Protein AF-0000000084599163 (afdb_homodimer)

Structure (mmCIF, N/CA/C/O backbone):
data_AF-0000000084599163-model_v1
#
loop_
_entity.id
_entity.type
_entity.pdbx_description
1 polymer Acetyltransferase
#
loop_
_atom_site.group_PDB
_atom_site.id
_atom_site.type_symbol
_atom_site.label_atom_id
_atom_site.label_alt_id
_atom_site.label_comp_id
_atom_site.label_asym_id
_atom_site.label_entity_id
_atom_site.label_seq_id
_atom_site.pdbx_PDB_ins_code
_atom_site.Cartn_x
_atom_site.Cartn_y
_atom_site.Cartn_z
_atom_site.occupancy
_atom_site.B_iso_or_equiv
_atom_site.auth_seq_id
_atom_site.auth_comp_id
_atom_site.auth_asym_id
_atom_site.auth_atom_id
_atom_site.pdbx_PDB_model_num
ATOM 1 N N . MET A 1 1 ? -19 30.062 25.375 1 83.62 1 MET A N 1
ATOM 2 C CA . MET A 1 1 ? -17.656 29.641 24.953 1 83.62 1 MET A CA 1
ATOM 3 C C . MET A 1 1 ? -17.188 30.438 23.75 1 83.62 1 MET A C 1
ATOM 5 O O . MET A 1 1 ? -17.969 30.672 22.812 1 83.62 1 MET A O 1
ATOM 9 N N . VAL A 1 2 ? -15.961 31.031 23.922 1 90.62 2 VAL A N 1
ATOM 10 C CA . VAL A 1 2 ? -15.453 31.906 22.875 1 90.62 2 VAL A CA 1
ATOM 11 C C . VAL A 1 2 ? -14.086 31.422 22.406 1 90.62 2 VAL A C 1
ATOM 13 O O . VAL A 1 2 ? -13.289 30.922 23.203 1 90.62 2 VAL A O 1
ATOM 16 N N . ILE A 1 3 ? -13.859 31.562 21.156 1 95.69 3 ILE A N 1
ATOM 17 C CA . ILE A 1 3 ? -12.555 31.219 20.594 1 95.69 3 ILE A CA 1
ATOM 18 C C . ILE A 1 3 ? -11.633 32.438 20.672 1 95.69 3 ILE A C 1
ATOM 20 O O . ILE A 1 3 ? -12.023 33.562 20.344 1 95.69 3 ILE A O 1
ATOM 24 N N . GLN A 1 4 ? -10.469 32.156 21.172 1 95.44 4 GLN A N 1
ATOM 25 C CA . GLN A 1 4 ? -9.477 33.219 21.328 1 95.44 4 GLN A CA 1
ATOM 26 C C . GLN A 1 4 ? -8.133 32.812 20.719 1 95.44 4 GLN A C 1
ATOM 28 O O . GLN A 1 4 ? -7.73 31.656 20.812 1 95.44 4 GLN A O 1
ATOM 33 N N . THR A 1 5 ? -7.512 33.812 20.094 1 95.88 5 THR A N 1
ATOM 34 C CA . THR A 1 5 ? -6.121 33.625 19.703 1 95.88 5 THR A CA 1
ATOM 35 C C . THR A 1 5 ? -5.184 33.844 20.891 1 95.88 5 THR A C 1
ATOM 37 O O . THR A 1 5 ? -5.285 34.875 21.562 1 95.88 5 THR A O 1
ATOM 40 N N . LEU A 1 6 ? -4.297 32.906 21.031 1 94.56 6 LEU A N 1
ATOM 41 C CA . LEU A 1 6 ? -3.398 32.969 22.188 1 94.56 6 LEU A CA 1
ATOM 42 C C . LEU A 1 6 ? -2.098 33.688 21.797 1 94.56 6 LEU A C 1
ATOM 44 O O . LEU A 1 6 ? -1.651 33.594 20.656 1 94.56 6 LEU A O 1
ATOM 48 N N . ASP A 1 7 ? -1.599 34.344 22.812 1 92.25 7 ASP A N 1
ATOM 49 C CA . ASP A 1 7 ? -0.316 35.031 22.625 1 92.25 7 ASP A CA 1
ATOM 50 C C . ASP A 1 7 ? 0.71 34.562 23.656 1 92.25 7 ASP A C 1
ATOM 52 O O . ASP A 1 7 ? 0.543 33.5 24.25 1 92.25 7 ASP A O 1
ATOM 56 N N . ALA A 1 8 ? 1.838 35.25 23.641 1 90.38 8 ALA A N 1
ATOM 57 C CA . ALA A 1 8 ? 2.955 34.812 24.484 1 90.38 8 ALA A CA 1
ATOM 58 C C . ALA A 1 8 ? 2.521 34.688 25.938 1 90.38 8 ALA A C 1
ATOM 60 O O . ALA A 1 8 ? 3.027 33.844 26.672 1 90.38 8 ALA A O 1
ATOM 61 N N . ARG A 1 9 ? 1.607 35.469 26.406 1 90.69 9 ARG A N 1
ATOM 62 C CA . ARG A 1 9 ? 1.167 35.5 27.797 1 90.69 9 ARG A CA 1
ATOM 63 C C . ARG A 1 9 ? 0.405 34.219 28.156 1 90.69 9 ARG A C 1
ATOM 65 O O . ARG A 1 9 ? 0.277 33.875 29.328 1 90.69 9 ARG A O 1
ATOM 72 N N . HIS A 1 10 ? -0.01 33.562 27.125 1 92.88 10 HIS A N 1
ATOM 73 C CA . HIS A 1 10 ? -0.839 32.406 27.359 1 92.88 10 HIS A CA 1
ATOM 74 C C . HIS A 1 10 ? -0.007 31.125 27.312 1 92.88 10 HIS A C 1
ATOM 76 O O . HIS A 1 10 ? -0.536 30.031 27.516 1 92.88 10 HIS A O 1
ATOM 82 N N . PHE A 1 11 ? 1.247 31.172 27.047 1 94.38 11 PHE A N 1
ATOM 83 C CA . PHE A 1 11 ? 2.092 30.016 26.797 1 94.38 11 PHE A CA 1
ATOM 84 C C . PHE A 1 11 ? 2.023 29.047 27.969 1 94.38 11 PHE A C 1
ATOM 86 O O . PHE A 1 11 ? 1.77 27.844 27.781 1 94.38 11 PHE A O 1
ATOM 93 N N . ASP A 1 12 ? 2.197 29.516 29.156 1 93.56 12 ASP A N 1
ATOM 94 C CA . ASP A 1 12 ? 2.307 28.641 30.312 1 93.56 12 ASP A CA 1
ATOM 95 C C . ASP A 1 12 ? 1.03 27.828 30.5 1 93.56 12 ASP A C 1
ATOM 97 O O . ASP A 1 12 ? 1.089 26.625 30.781 1 93.56 12 ASP A O 1
ATOM 101 N N . GLU A 1 13 ? -0.006 28.484 30.391 1 92.94 13 GLU A N 1
ATOM 102 C CA . GLU A 1 13 ? -1.288 27.797 30.562 1 92.94 13 GLU A CA 1
ATOM 103 C C . GLU A 1 13 ? -1.517 26.766 29.453 1 92.94 13 GLU A C 1
ATOM 105 O O . GLU A 1 13 ? -1.95 25.641 29.734 1 92.94 13 GLU A O 1
ATOM 110 N N . ALA A 1 14 ? -1.307 27.188 28.266 1 94.56 14 ALA A N 1
ATOM 111 C CA . ALA A 1 14 ? -1.481 26.297 27.125 1 94.56 14 ALA A CA 1
ATOM 112 C C . ALA A 1 14 ? -0.533 25.109 27.219 1 94.56 14 ALA A C 1
ATOM 114 O O . ALA A 1 14 ? -0.912 23.969 26.891 1 94.56 14 ALA A O 1
ATOM 115 N N . PHE A 1 15 ? 0.656 25.391 27.594 1 94.25 15 PHE A N 1
ATOM 116 C CA . PHE A 1 15 ? 1.666 24.344 27.719 1 94.25 15 PHE A CA 1
ATOM 117 C C . PHE A 1 15 ? 1.289 23.344 28.812 1 94.25 15 PHE A C 1
ATOM 119 O O . PHE A 1 15 ? 1.494 22.141 28.656 1 94.25 15 PHE A O 1
ATOM 126 N N . ALA A 1 16 ? 0.776 23.844 29.859 1 92.75 16 ALA A N 1
ATOM 127 C CA . ALA A 1 16 ? 0.311 22.984 30.938 1 92.75 16 ALA A CA 1
ATOM 128 C C . ALA A 1 16 ? -0.771 22.031 30.453 1 92.75 16 ALA A C 1
ATOM 130 O O . ALA A 1 16 ? -0.793 20.859 30.828 1 92.75 16 ALA A O 1
ATOM 131 N N . LEU A 1 17 ? -1.642 22.531 29.703 1 93.44 17 LEU A N 1
ATOM 132 C CA . LEU A 1 17 ? -2.68 21.688 29.141 1 93.44 17 LEU A CA 1
ATOM 133 C C . LEU A 1 17 ? -2.068 20.594 28.266 1 93.44 17 LEU A C 1
ATOM 135 O O . LEU A 1 17 ? -2.502 19.438 28.328 1 93.44 17 LEU A O 1
ATOM 139 N N . SER A 1 18 ? -1.134 20.906 27.438 1 93.25 18 SER A N 1
ATOM 140 C CA . SER A 1 18 ? -0.452 19.906 26.625 1 93.25 18 SER A CA 1
ATOM 141 C C . SER A 1 18 ? 0.202 18.828 27.484 1 93.25 18 SER A C 1
ATOM 143 O O . SER A 1 18 ? 0.081 17.641 27.203 1 93.25 18 SER A O 1
ATOM 145 N N . CYS A 1 19 ? 0.893 19.328 28.484 1 92.25 19 CYS A N 1
ATOM 146 C CA . CYS A 1 19 ? 1.573 18.391 29.375 1 92.25 19 CYS A CA 1
ATOM 147 C C . CYS A 1 19 ? 0.582 17.438 30.031 1 92.25 19 CYS A C 1
ATOM 149 O O . CYS A 1 19 ? 0.857 16.25 30.156 1 92.25 19 CYS A O 1
ATOM 151 N N . TYR A 1 20 ? -0.487 18.016 30.391 1 90.44 20 TYR A N 1
ATOM 152 C CA . TYR A 1 20 ? -1.533 17.188 31 1 90.44 20 TYR A CA 1
ATOM 153 C C . TYR A 1 20 ? -2.098 16.188 30 1 90.44 20 TYR A C 1
ATOM 155 O O . TYR A 1 20 ? -2.16 14.992 30.281 1 90.44 20 TYR A O 1
ATOM 163 N N . ALA A 1 21 ? -2.508 16.641 28.844 1 89.06 21 ALA A N 1
ATOM 164 C CA . ALA A 1 21 ? -3.188 15.844 27.828 1 89.06 21 ALA A CA 1
ATOM 165 C C . ALA A 1 21 ? -2.279 14.742 27.297 1 89.06 21 ALA A C 1
ATOM 167 O O . ALA A 1 21 ? -2.736 13.625 27.031 1 89.06 21 ALA A O 1
ATOM 168 N N . PHE A 1 22 ? -1.019 14.984 27.172 1 88.75 22 PHE A N 1
ATOM 169 C CA . PHE A 1 22 ? -0.096 14.031 26.562 1 88.75 22 PHE A CA 1
ATOM 170 C C . PHE A 1 22 ? 0.757 13.344 27.625 1 88.75 22 PHE A C 1
ATOM 172 O O . PHE A 1 22 ? 1.677 12.594 27.297 1 88.75 22 PHE A O 1
ATOM 179 N N . GLN A 1 23 ? 0.503 13.688 28.859 1 90.25 23 GLN A N 1
ATOM 180 C CA . GLN A 1 23 ? 1.192 13.102 30 1 90.25 23 GLN A CA 1
ATOM 181 C C . GLN A 1 23 ? 2.703 13.281 29.875 1 90.25 23 GLN A C 1
ATOM 183 O O . GLN A 1 23 ? 3.463 12.328 30.078 1 90.25 23 GLN A O 1
ATOM 188 N N . ALA A 1 24 ? 3.029 14.438 29.469 1 87.38 24 ALA A N 1
ATOM 189 C CA . ALA A 1 24 ? 4.441 14.773 29.297 1 87.38 24 ALA A CA 1
ATOM 190 C C . ALA A 1 24 ? 5.012 15.445 30.531 1 87.38 24 ALA A C 1
ATOM 192 O O . ALA A 1 24 ? 4.301 16.188 31.234 1 87.38 24 ALA A O 1
ATOM 193 N N . LYS A 1 25 ? 6.273 15.109 30.906 1 91.5 25 LYS A N 1
ATOM 194 C CA . LYS A 1 25 ? 7.059 15.789 31.938 1 91.5 25 LYS A CA 1
ATOM 195 C C . LYS A 1 25 ? 8.32 16.406 31.344 1 91.5 25 LYS A C 1
ATOM 197 O O . LYS A 1 25 ? 9.422 15.898 31.531 1 91.5 25 LYS A O 1
ATOM 202 N N . PRO A 1 26 ? 8.086 17.5 30.781 1 89.94 26 PRO A N 1
ATOM 203 C CA . PRO A 1 26 ? 9.211 18.109 30.047 1 89.94 26 PRO A CA 1
ATOM 204 C C . PRO A 1 26 ? 10.297 18.625 30.984 1 89.94 26 PRO A C 1
ATOM 206 O O . PRO A 1 26 ? 10 19.094 32.094 1 89.94 26 PRO A O 1
ATOM 209 N N . THR A 1 27 ? 11.477 18.531 30.531 1 90.38 27 THR A N 1
ATOM 210 C CA . THR A 1 27 ? 12.594 19.188 31.203 1 90.38 27 THR A CA 1
ATOM 211 C C . THR A 1 27 ? 12.547 20.703 31 1 90.38 27 THR A C 1
ATOM 213 O O . THR A 1 27 ? 11.742 21.203 30.203 1 90.38 27 THR A O 1
ATOM 216 N N . SER A 1 28 ? 13.414 21.328 31.734 1 90.56 28 SER A N 1
ATOM 217 C CA . SER A 1 28 ? 13.508 22.781 31.578 1 90.56 28 SER A CA 1
ATOM 218 C C . SER A 1 28 ? 13.93 23.141 30.156 1 90.56 28 SER A C 1
ATOM 220 O O . SER A 1 28 ? 13.43 24.125 29.594 1 90.56 28 SER A O 1
ATOM 222 N N . GLU A 1 29 ? 14.773 22.422 29.641 1 88.06 29 GLU A N 1
ATOM 223 C CA . GLU A 1 29 ? 15.242 22.656 28.281 1 88.06 29 GLU A CA 1
ATOM 224 C C . GLU A 1 29 ? 14.117 22.438 27.266 1 88.06 29 GLU A C 1
ATOM 226 O O . GLU A 1 29 ? 13.977 23.219 26.312 1 88.06 29 GLU A O 1
ATOM 231 N N . GLN A 1 30 ? 13.375 21.469 27.484 1 87.44 30 GLN A N 1
ATOM 232 C CA . GLN A 1 30 ? 12.258 21.172 26.594 1 87.44 30 GLN A CA 1
ATOM 233 C C . GLN A 1 30 ? 11.195 22.266 26.672 1 87.44 30 GLN A C 1
ATOM 235 O O . GLN A 1 30 ? 10.594 22.625 25.656 1 87.44 30 GLN A O 1
ATOM 240 N N . THR A 1 31 ? 11.016 22.719 27.859 1 90.38 31 THR A N 1
ATOM 241 C CA . THR A 1 31 ? 10.047 23.797 28.062 1 90.38 31 THR A CA 1
ATOM 242 C C . THR A 1 31 ? 10.484 25.062 27.328 1 90.38 31 THR A C 1
ATOM 244 O O . THR A 1 31 ? 9.672 25.734 26.703 1 90.38 31 THR A O 1
ATOM 247 N N . GLU A 1 32 ? 11.727 25.312 27.438 1 89.62 32 GLU A N 1
ATOM 248 C CA . GLU A 1 32 ? 12.25 26.5 26.766 1 89.62 32 GLU A CA 1
ATOM 249 C C . GLU A 1 32 ? 12.172 26.359 25.25 1 89.62 32 GLU A C 1
ATOM 251 O O . GLU A 1 32 ? 11.891 27.328 24.531 1 89.62 32 GLU A O 1
ATOM 256 N N . THR A 1 33 ? 12.438 25.266 24.812 1 86.81 33 THR A N 1
ATOM 257 C CA . THR A 1 33 ? 12.32 25 23.375 1 86.81 33 THR A CA 1
ATOM 258 C C . THR A 1 33 ? 10.883 25.172 22.906 1 86.81 33 THR A C 1
ATOM 260 O O . THR A 1 33 ? 10.633 25.766 21.859 1 86.81 33 THR A O 1
ATOM 263 N N . ALA A 1 34 ? 10.008 24.688 23.75 1 88.81 34 ALA A N 1
ATOM 264 C CA . ALA A 1 34 ? 8.594 24.828 23.422 1 88.81 34 ALA A CA 1
ATOM 265 C C . ALA A 1 34 ? 8.18 26.297 23.391 1 88.81 34 ALA A C 1
ATOM 267 O O . ALA A 1 34 ? 7.375 26.703 22.547 1 88.81 34 ALA A O 1
ATOM 268 N N . ARG A 1 35 ? 8.711 27 24.25 1 90.06 35 ARG A N 1
ATOM 269 C CA . ARG A 1 35 ? 8.422 28.438 24.312 1 90.06 35 ARG A CA 1
ATOM 270 C C . ARG A 1 35 ? 8.93 29.141 23.062 1 90.06 35 ARG A C 1
ATOM 272 O O . ARG A 1 35 ? 8.266 30.031 22.531 1 90.06 35 ARG A O 1
ATOM 279 N N . THR A 1 36 ? 10.047 28.75 22.656 1 85.19 36 THR A N 1
ATOM 280 C CA . THR A 1 36 ? 10.617 29.312 21.438 1 85.19 36 THR A CA 1
ATOM 281 C C . THR A 1 36 ? 9.734 29 20.234 1 85.19 36 THR A C 1
ATOM 283 O O . THR A 1 36 ? 9.461 29.875 19.422 1 85.19 36 THR A O 1
ATOM 286 N N . HIS A 1 37 ? 9.281 27.812 20.188 1 85.56 37 HIS A N 1
ATOM 287 C CA . HIS A 1 37 ? 8.445 27.391 19.078 1 85.56 37 HIS A CA 1
ATOM 288 C C . HIS A 1 37 ? 7.09 28.094 19.109 1 85.56 37 HIS A C 1
ATOM 290 O O . HIS A 1 37 ? 6.504 28.359 18.062 1 85.56 37 HIS A O 1
ATOM 296 N N . TRP A 1 38 ? 6.645 28.344 20.266 1 89.06 38 TRP A N 1
ATOM 297 C CA . TRP A 1 38 ? 5.379 29.031 20.484 1 89.06 38 TRP A CA 1
ATOM 298 C C . TRP A 1 38 ? 5.387 30.406 19.797 1 89.06 38 TRP A C 1
ATOM 300 O O . TRP A 1 38 ? 4.352 30.859 19.297 1 89.06 38 TRP A O 1
ATOM 310 N N . SER A 1 39 ? 6.535 30.906 19.656 1 84.81 39 SER A N 1
ATOM 311 C CA . SER A 1 39 ? 6.648 32.281 19.156 1 84.81 39 SER A CA 1
ATOM 312 C C . SER A 1 39 ? 6.953 32.281 17.656 1 84.81 39 SER A C 1
ATOM 314 O O . SER A 1 39 ? 7.074 33.375 17.062 1 84.81 39 SER A O 1
ATOM 316 N N . HIS A 1 40 ? 6.996 31.125 17.125 1 83.56 40 HIS A N 1
ATOM 317 C CA . HIS A 1 40 ? 7.293 31.078 15.695 1 83.56 40 HIS A CA 1
ATOM 318 C C . HIS A 1 40 ? 6.191 31.75 14.883 1 83.56 40 HIS A C 1
ATOM 320 O O . HIS A 1 40 ? 5.008 31.609 15.188 1 83.56 40 HIS A O 1
ATOM 326 N N . HIS A 1 41 ? 6.641 32.469 13.867 1 77.25 41 HIS A N 1
ATOM 327 C CA . HIS A 1 41 ? 5.742 33.281 13.055 1 77.25 41 HIS A CA 1
ATOM 328 C C . HIS A 1 41 ? 4.762 32.406 12.281 1 77.25 41 HIS A C 1
ATOM 330 O O . HIS A 1 41 ? 3.682 32.875 11.906 1 77.25 41 HIS A O 1
ATOM 336 N N . ASN A 1 42 ? 5.051 31.203 12.125 1 89.75 42 ASN A N 1
ATOM 337 C CA . ASN A 1 42 ? 4.211 30.344 11.297 1 89.75 42 ASN A CA 1
ATOM 338 C C . ASN A 1 42 ? 3.195 29.578 12.133 1 89.75 42 ASN A C 1
ATOM 340 O O . ASN A 1 42 ? 2.449 28.75 11.609 1 89.75 42 ASN A O 1
ATOM 344 N N . ALA A 1 43 ? 3.131 29.953 13.398 1 94.31 43 ALA A N 1
ATOM 345 C CA . ALA A 1 43 ? 2.211 29.234 14.273 1 94.31 43 ALA A CA 1
ATOM 346 C C . ALA A 1 43 ? 1.173 30.172 14.867 1 94.31 43 ALA A C 1
ATOM 348 O O . ALA A 1 43 ? 1.519 31.234 15.391 1 94.31 43 ALA A O 1
ATOM 349 N N . THR A 1 44 ? -0.035 29.859 14.734 1 96.31 44 THR A N 1
ATOM 350 C CA . THR A 1 44 ? -1.134 30.531 15.422 1 96.31 44 THR A CA 1
ATOM 351 C C . THR A 1 44 ? -1.803 29.594 16.422 1 96.31 44 THR A C 1
ATOM 353 O O . THR A 1 44 ? -2.094 28.438 16.109 1 96.31 44 THR A O 1
ATOM 356 N N . HIS A 1 45 ? -2.016 30.094 17.609 1 97.06 45 HIS A N 1
ATOM 357 C CA . HIS A 1 45 ? -2.564 29.281 18.688 1 97.06 45 HIS A CA 1
ATOM 358 C C . HIS A 1 45 ? -3.988 29.703 19.031 1 97.06 45 HIS A C 1
ATOM 360 O O . HIS A 1 45 ? -4.238 30.875 19.328 1 97.06 45 HIS A O 1
ATOM 366 N N . PHE A 1 46 ? -4.902 28.719 18.938 1 97.44 46 PHE A N 1
ATOM 367 C CA . PHE A 1 46 ? -6.301 28.969 19.266 1 97.44 46 PHE A CA 1
ATOM 368 C C . PHE A 1 46 ? -6.711 28.234 20.531 1 97.44 46 PHE A C 1
ATOM 370 O O . PHE A 1 46 ? -6.246 27.109 20.781 1 97.44 46 PHE A O 1
ATOM 377 N N . ALA A 1 47 ? -7.605 28.844 21.281 1 96.38 47 ALA A N 1
ATOM 378 C CA . ALA A 1 47 ? -8.195 28.203 22.453 1 96.38 47 ALA A CA 1
ATOM 379 C C . ALA A 1 47 ? -9.695 28.469 22.516 1 96.38 47 ALA A C 1
ATOM 381 O O . ALA A 1 47 ? -10.172 29.516 22.047 1 96.38 47 ALA A O 1
ATOM 382 N N . LEU A 1 48 ? -10.359 27.484 22.984 1 95.44 48 LEU A N 1
ATOM 383 C CA . LEU A 1 48 ? -11.727 27.688 23.453 1 95.44 48 LEU A CA 1
ATOM 384 C C . LEU A 1 48 ? -11.75 28 24.938 1 95.44 48 LEU A C 1
ATOM 386 O O . LEU A 1 48 ? -11.336 27.172 25.75 1 95.44 48 LEU A O 1
ATOM 390 N N . MET A 1 49 ? -12.289 29.188 25.188 1 92.19 49 MET A N 1
ATOM 391 C CA . MET A 1 49 ? -12.352 29.641 26.578 1 92.19 49 MET A CA 1
ATOM 392 C C . MET A 1 49 ? -13.742 29.406 27.156 1 92.19 49 MET A C 1
ATOM 394 O O . MET A 1 49 ? -14.75 29.719 26.516 1 92.19 49 MET A O 1
ATOM 398 N N . ASP A 1 50 ? -13.695 28.719 28.266 1 89.25 50 ASP A N 1
ATOM 399 C CA . ASP A 1 50 ? -14.906 28.578 29.078 1 89.25 50 ASP A CA 1
ATOM 400 C C . ASP A 1 50 ? -14.781 29.344 30.391 1 89.25 50 ASP A C 1
ATOM 402 O O . ASP A 1 50 ? -14.055 28.938 31.281 1 89.25 50 ASP A O 1
ATOM 406 N N . ASP A 1 51 ? -15.609 30.344 30.609 1 85.38 51 ASP A N 1
ATOM 407 C CA . ASP A 1 51 ? -15.539 31.203 31.797 1 85.38 51 ASP A CA 1
ATOM 408 C C . ASP A 1 51 ? -14.102 31.625 32.094 1 85.38 51 ASP A C 1
ATOM 410 O O . ASP A 1 51 ? -13.602 31.422 33.188 1 85.38 51 ASP A O 1
ATOM 414 N N . ASN A 1 52 ? -13.328 32.031 31.125 1 83.94 52 ASN A N 1
ATOM 415 C CA . ASN A 1 52 ? -11.969 32.562 31.156 1 83.94 52 ASN A CA 1
ATOM 416 C C . ASN A 1 52 ? -10.945 31.469 31.469 1 83.94 52 ASN A C 1
ATOM 418 O O . ASN A 1 52 ? -9.805 31.781 31.828 1 83.94 52 ASN A O 1
ATOM 422 N N . GLN A 1 53 ? -11.383 30.297 31.391 1 87.81 53 GLN A N 1
ATOM 423 C CA . GLN A 1 53 ? -10.453 29.188 31.547 1 87.81 53 GLN A CA 1
ATOM 424 C C . GLN A 1 53 ? -10.242 28.453 30.234 1 87.81 53 GLN A C 1
ATOM 426 O O . GLN A 1 53 ? -11.195 28.25 29.469 1 87.81 53 GLN A O 1
ATOM 431 N N . LEU A 1 54 ? -9.008 28.109 30.062 1 92.62 54 LEU A N 1
ATOM 432 C CA . LEU A 1 54 ? -8.656 27.359 28.859 1 92.62 54 LEU A CA 1
ATOM 433 C C . LEU A 1 54 ? -9.234 25.953 28.906 1 92.6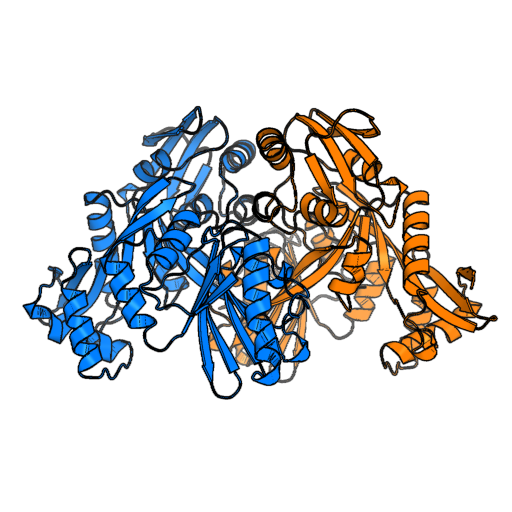2 54 LEU A C 1
ATOM 435 O O . LEU A 1 54 ? -8.898 25.172 29.812 1 92.62 54 LEU A O 1
ATOM 439 N N . ALA A 1 55 ? -10.164 25.688 28.016 1 93.5 55 ALA A N 1
ATOM 440 C CA . ALA A 1 55 ? -10.828 24.391 28.016 1 93.5 55 ALA A CA 1
ATOM 441 C C . ALA A 1 55 ? -10.203 23.453 26.984 1 93.5 55 ALA A C 1
ATOM 443 O O . ALA A 1 55 ? -9.961 22.281 27.266 1 93.5 55 ALA A O 1
ATOM 444 N N . SER A 1 56 ? -9.992 23.953 25.766 1 95.88 56 SER A N 1
ATOM 445 C CA . SER A 1 56 ? -9.383 23.234 24.656 1 95.88 56 SER A CA 1
ATOM 446 C C . SER A 1 56 ? -8.461 24.141 23.844 1 95.88 56 SER A C 1
ATOM 448 O O . SER A 1 56 ? -8.594 25.359 23.906 1 95.88 56 SER A O 1
ATOM 450 N N . LYS A 1 57 ? -7.566 23.5 23.109 1 96.75 57 LYS A N 1
ATOM 451 C CA . LYS A 1 57 ? -6.645 24.297 22.312 1 96.75 57 LYS A CA 1
ATOM 452 C C . LYS A 1 57 ? -6.172 23.516 21.078 1 96.75 57 LYS A C 1
ATOM 454 O O . LYS A 1 57 ? -6.312 22.297 21.031 1 96.75 57 LYS A O 1
ATOM 459 N N . LEU A 1 58 ? -5.707 24.25 20.109 1 97.19 58 LEU A N 1
ATOM 460 C CA . LEU A 1 58 ? -4.941 23.688 19 1 97.19 58 LEU A CA 1
ATOM 461 C C . LEU A 1 58 ? -4.008 24.734 18.391 1 97.19 58 LEU A C 1
ATOM 463 O O . LEU A 1 58 ? -4.156 25.922 18.656 1 97.19 58 LEU A O 1
ATOM 467 N N . THR A 1 59 ? -3.016 24.297 17.75 1 97.12 59 THR A N 1
ATOM 468 C CA . THR A 1 59 ? -2.08 25.141 17.016 1 97.12 59 THR A CA 1
ATOM 469 C C . THR A 1 59 ? -2.258 24.969 15.516 1 97.12 59 THR A C 1
ATOM 471 O O . THR A 1 59 ? -2.348 23.844 15.016 1 97.12 59 THR A O 1
ATOM 474 N N . LEU A 1 60 ? -2.381 26.047 14.789 1 98.19 60 LEU A N 1
ATOM 475 C CA . LEU A 1 60 ? -2.393 26.062 13.328 1 98.19 60 LEU A CA 1
ATOM 476 C C . LEU A 1 60 ? -1.036 26.5 12.781 1 98.19 60 LEU A C 1
ATOM 478 O O . LEU A 1 60 ? -0.604 27.625 12.992 1 98.19 60 LEU A O 1
ATOM 482 N N . LEU A 1 61 ? -0.398 25.594 12.117 1 97.75 61 LEU A N 1
ATOM 483 C CA . LEU A 1 61 ? 0.898 25.859 11.508 1 97.75 61 LEU A CA 1
ATOM 484 C C . LEU A 1 61 ? 0.733 26.281 10.047 1 97.75 61 LEU A C 1
ATOM 486 O O . LEU A 1 61 ? 0.036 25.609 9.281 1 97.75 61 LEU A O 1
ATOM 490 N N . SER A 1 62 ? 1.312 27.422 9.688 1 97.81 62 SER A N 1
ATOM 491 C CA . SER A 1 62 ? 1.358 27.828 8.289 1 97.81 62 SER A CA 1
ATOM 492 C C . SER A 1 62 ? 2.555 27.219 7.57 1 97.81 62 SER A C 1
ATOM 494 O O . SER A 1 62 ? 3.684 27.688 7.723 1 97.81 62 SER A O 1
ATOM 496 N N . LEU A 1 63 ? 2.277 26.25 6.754 1 97.94 63 LEU A N 1
ATOM 497 C CA . LEU A 1 63 ? 3.314 25.469 6.078 1 97.94 63 LEU A CA 1
ATOM 498 C C . LEU A 1 63 ? 3.041 25.375 4.582 1 97.94 63 LEU A C 1
ATOM 500 O O . LEU A 1 63 ? 2.055 25.938 4.094 1 97.94 63 LEU A O 1
ATOM 504 N N . SER A 1 64 ? 4.008 24.859 3.855 1 98.12 64 SER A N 1
ATOM 505 C CA . SER A 1 64 ? 3.869 24.609 2.428 1 98.12 64 SER A CA 1
ATOM 506 C C . SER A 1 64 ? 4.223 23.156 2.09 1 98.12 64 SER A C 1
ATOM 508 O O . SER A 1 64 ? 5.09 22.562 2.727 1 98.12 64 SER A O 1
ATOM 510 N N . ILE A 1 65 ? 3.551 22.625 1.109 1 98.44 65 ILE A N 1
ATOM 511 C CA . ILE A 1 65 ? 3.83 21.25 0.689 1 98.44 65 ILE A CA 1
ATOM 512 C C . ILE A 1 65 ? 4 21.203 -0.828 1 98.44 65 ILE A C 1
ATOM 514 O O . ILE A 1 65 ? 3.645 22.156 -1.53 1 98.44 65 ILE A O 1
ATOM 518 N N . GLN A 1 66 ? 4.594 20.141 -1.274 1 98 66 GLN A N 1
ATOM 519 C CA . GLN A 1 66 ? 4.684 19.844 -2.699 1 98 66 GLN A CA 1
ATOM 520 C C . GLN A 1 66 ? 3.438 19.109 -3.184 1 98 66 GLN A C 1
ATOM 522 O O . GLN A 1 66 ? 3.111 18.031 -2.678 1 98 66 GLN A O 1
ATOM 527 N N . LEU A 1 67 ? 2.715 19.688 -4.113 1 98 67 LEU A N 1
ATOM 528 C CA . LEU A 1 67 ? 1.555 19.078 -4.754 1 98 67 LEU A CA 1
ATOM 529 C C . LEU A 1 67 ? 1.836 18.797 -6.227 1 98 67 LEU A C 1
ATOM 531 O O . LEU A 1 67 ? 1.58 19.641 -7.086 1 98 67 LEU A O 1
ATOM 535 N N . PHE A 1 68 ? 2.289 17.609 -6.508 1 95.75 68 PHE A N 1
ATOM 536 C CA . PHE A 1 68 ? 2.598 17.172 -7.863 1 95.75 68 PHE A CA 1
ATOM 537 C C . PHE A 1 68 ? 3.457 18.203 -8.586 1 95.75 68 PHE A C 1
ATOM 539 O O . PHE A 1 68 ? 3.148 18.594 -9.711 1 95.75 68 PHE A O 1
ATOM 546 N N . GLY A 1 69 ? 4.477 18.672 -7.938 1 94.12 69 GLY A N 1
ATOM 547 C CA . GLY A 1 69 ? 5.457 19.547 -8.562 1 94.12 69 GLY A CA 1
ATOM 548 C C . GLY A 1 69 ? 5.207 21.031 -8.289 1 94.12 69 GLY A C 1
ATOM 549 O O . GLY A 1 69 ? 6 21.875 -8.688 1 94.12 69 GLY A O 1
ATOM 550 N N . ARG A 1 70 ? 4.156 21.312 -7.551 1 95.56 70 ARG A N 1
ATOM 551 C CA . ARG A 1 70 ? 3.816 22.688 -7.215 1 95.56 70 ARG A CA 1
ATOM 552 C C . ARG A 1 70 ? 3.854 22.906 -5.703 1 95.56 70 ARG A C 1
ATOM 554 O O . ARG A 1 70 ? 3.436 22.031 -4.934 1 95.56 70 ARG A O 1
ATOM 561 N N . THR A 1 71 ? 4.355 24.062 -5.328 1 97.25 71 THR A N 1
ATOM 562 C CA . THR A 1 71 ? 4.316 24.438 -3.924 1 97.25 71 THR A CA 1
ATOM 563 C C . THR A 1 71 ? 2.973 25.078 -3.57 1 97.25 71 THR A C 1
ATOM 565 O O . THR A 1 71 ? 2.543 26.031 -4.207 1 97.25 71 THR A O 1
ATOM 568 N N . VAL A 1 72 ? 2.326 24.547 -2.572 1 97.94 72 VAL A N 1
ATOM 569 C CA . VAL A 1 72 ? 1.033 25.094 -2.188 1 97.94 72 VAL A CA 1
ATOM 570 C C . VAL A 1 72 ? 1.003 25.344 -0.679 1 97.94 72 VAL A C 1
ATOM 572 O O . VAL A 1 72 ? 1.623 24.594 0.086 1 97.94 72 VAL A O 1
ATOM 575 N N . PRO A 1 73 ? 0.278 26.375 -0.274 1 98.44 73 PRO A N 1
ATOM 576 C CA . PRO A 1 73 ? 0.142 26.625 1.163 1 98.44 73 PRO A CA 1
ATOM 577 C C . PRO A 1 73 ? -0.742 25.594 1.861 1 98.44 73 PRO A C 1
ATOM 579 O O . PRO A 1 73 ? -1.757 25.172 1.305 1 98.44 73 PRO A O 1
ATOM 582 N N . MET A 1 74 ? -0.338 25.203 3.031 1 98.62 74 MET A N 1
ATOM 583 C CA . MET A 1 74 ? -1.017 24.172 3.799 1 98.62 74 MET A CA 1
ATOM 584 C C . MET A 1 74 ? -1.067 24.531 5.277 1 98.62 74 MET A C 1
ATOM 586 O O . MET A 1 74 ? -0.098 25.062 5.828 1 98.62 74 MET A O 1
ATOM 590 N N . GLY A 1 75 ? -2.193 24.281 5.879 1 98.81 75 GLY A N 1
ATOM 591 C CA . GLY A 1 75 ? -2.318 24.438 7.316 1 98.81 75 GLY A CA 1
ATOM 592 C C . GLY A 1 75 ? -2.172 23.141 8.078 1 98.81 75 GLY A C 1
ATOM 593 O O . GLY A 1 75 ? -2.943 22.203 7.859 1 98.81 75 GLY A O 1
ATOM 594 N N . GLY A 1 76 ? -1.211 23.125 8.914 1 98.69 76 GLY A N 1
ATOM 595 C CA . GLY A 1 76 ? -1.034 21.984 9.781 1 98.69 76 GLY A CA 1
ATOM 596 C C . GLY A 1 76 ? -1.706 22.141 11.133 1 98.69 76 GLY A C 1
ATOM 597 O O . GLY A 1 76 ? -1.527 23.156 11.805 1 98.69 76 GLY A O 1
ATOM 598 N N . ILE A 1 77 ? -2.496 21.172 11.5 1 98.62 77 ILE A N 1
ATOM 599 C CA . ILE A 1 77 ? -3.123 21.172 12.812 1 98.62 77 ILE A CA 1
ATOM 600 C C . ILE A 1 77 ? -2.27 20.359 13.797 1 98.62 77 ILE A C 1
ATOM 602 O O . ILE A 1 77 ? -1.975 19.188 13.547 1 98.62 77 ILE A O 1
ATOM 606 N N . ALA A 1 78 ? -1.92 21 14.883 1 96.5 78 ALA A N 1
ATOM 607 C CA . ALA A 1 78 ? -1.068 20.375 15.883 1 96.5 78 ALA A CA 1
ATOM 608 C C . ALA A 1 78 ? -1.566 20.656 17.297 1 96.5 78 ALA A C 1
ATOM 610 O O . ALA A 1 78 ? -2.357 21.594 17.5 1 96.5 78 ALA A O 1
ATOM 611 N N . SER A 1 79 ? -1.175 19.844 18.234 1 95 79 SER A N 1
ATOM 612 C CA . SER A 1 79 ? -1.335 20.062 19.672 1 95 79 SER A CA 1
ATOM 613 C C . SER A 1 79 ? -2.803 20.266 20.031 1 95 79 SER A C 1
ATOM 615 O O . SER A 1 79 ? -3.152 21.234 20.719 1 95 79 SER A O 1
ATOM 617 N N . VAL A 1 80 ? -3.588 19.453 19.469 1 95.88 80 VAL A N 1
ATOM 618 C CA . VAL A 1 80 ? -5 19.484 19.844 1 95.88 80 VAL A CA 1
ATOM 619 C C . VAL A 1 80 ? -5.188 18.859 21.219 1 95.88 80 VAL A C 1
ATOM 621 O O . VAL A 1 80 ? -4.812 17.703 21.438 1 95.88 80 VAL A O 1
ATOM 624 N N . ALA A 1 81 ? -5.715 19.578 22.125 1 95.12 81 ALA A N 1
ATOM 625 C CA . ALA A 1 81 ? -5.852 19.062 23.484 1 95.12 81 ALA A CA 1
ATOM 626 C C . ALA A 1 81 ? -7.047 19.703 24.203 1 95.12 81 ALA A C 1
ATOM 628 O O . ALA A 1 81 ? -7.379 20.859 23.953 1 95.12 81 ALA A O 1
ATOM 629 N N . SER A 1 82 ? -7.695 18.922 25 1 94.38 82 SER A N 1
ATOM 630 C CA . SER A 1 82 ? -8.75 19.375 25.906 1 94.38 82 SER A CA 1
ATOM 631 C C . SER A 1 82 ? -8.562 18.828 27.312 1 94.38 82 SER A C 1
ATOM 633 O O . SER A 1 82 ? -8.125 17.688 27.469 1 94.38 82 SER A O 1
ATOM 635 N N . TYR A 1 83 ? -8.844 19.609 28.25 1 91.69 83 TYR A N 1
ATOM 636 C CA . TYR A 1 83 ? -8.961 19.016 29.578 1 91.69 83 TYR A CA 1
ATOM 637 C C . TYR A 1 83 ? -10.094 18 29.625 1 91.69 83 TYR A C 1
ATOM 639 O O . TYR A 1 83 ? -11.109 18.172 28.953 1 91.69 83 TYR A O 1
ATOM 647 N N . PRO A 1 84 ? -9.891 16.984 30.484 1 90.69 84 PRO A N 1
ATOM 648 C CA . PRO A 1 84 ? -10.891 15.922 30.531 1 90.69 84 PRO A CA 1
ATOM 649 C C . PRO A 1 84 ? -12.281 16.438 30.891 1 90.69 84 PRO A C 1
ATOM 651 O O . PRO A 1 84 ? -13.281 15.945 30.344 1 90.69 84 PRO A O 1
ATOM 654 N N . GLU A 1 85 ? -12.391 17.344 31.766 1 89.69 85 GLU A N 1
ATOM 655 C CA . GLU A 1 85 ? -13.68 17.859 32.219 1 89.69 85 GLU A CA 1
ATOM 656 C C . GLU A 1 85 ? -14.344 18.703 31.125 1 89.69 85 GLU A C 1
ATOM 658 O O . GLU A 1 85 ? -15.531 19 31.219 1 89.69 85 GLU A O 1
ATOM 663 N N . ALA A 1 86 ? -13.609 19.078 30.109 1 86.81 86 ALA A N 1
ATOM 664 C CA . ALA A 1 86 ? -14.156 19.891 29.031 1 86.81 86 ALA A CA 1
ATOM 665 C C . ALA A 1 86 ? -14.383 19.062 27.766 1 86.81 86 ALA A C 1
ATOM 667 O O . ALA A 1 86 ? -14.828 19.562 26.75 1 86.81 86 ALA A O 1
ATOM 668 N N . ARG A 1 87 ? -14.172 17.844 27.891 1 83.75 87 ARG A N 1
ATOM 669 C CA . ARG A 1 87 ? -14.289 16.969 26.734 1 83.75 87 ARG A CA 1
ATOM 670 C C . ARG A 1 87 ? -15.75 16.672 26.406 1 83.75 87 ARG A C 1
ATOM 672 O O . ARG A 1 87 ? -16.625 16.859 27.25 1 83.75 87 ARG A O 1
ATOM 679 N N . ARG A 1 88 ? -16.031 16.312 25.188 1 83.19 88 ARG A N 1
ATOM 680 C CA . ARG A 1 88 ? -17.328 15.891 24.688 1 83.19 88 ARG A CA 1
ATOM 681 C C . ARG A 1 88 ? -18.344 17.031 24.734 1 83.19 88 ARG A C 1
ATOM 683 O O . ARG A 1 88 ? -19.531 16.797 24.906 1 83.19 88 ARG A O 1
ATOM 690 N N . GLN A 1 89 ? -17.719 18.234 24.703 1 84.88 89 GLN A N 1
ATOM 691 C CA . GLN A 1 89 ? -18.594 19.422 24.703 1 84.88 89 GLN A CA 1
ATOM 692 C C . GLN A 1 89 ? -18.469 20.188 23.391 1 84.88 89 GLN A C 1
ATOM 694 O O . GLN A 1 89 ? -18.922 21.328 23.281 1 84.88 89 GLN A O 1
ATOM 699 N N . GLY A 1 90 ? -17.797 19.609 22.484 1 88.62 90 GLY A N 1
ATOM 700 C CA . GLY A 1 90 ? -17.734 20.172 21.156 1 88.62 90 GLY A CA 1
ATOM 701 C C . GLY A 1 90 ? -16.641 21.219 20.984 1 88.62 90 GLY A C 1
ATOM 702 O O . GLY A 1 90 ? -16.594 21.938 20 1 88.62 90 GLY A O 1
ATOM 703 N N . GLY A 1 91 ? -15.82 21.375 21.922 1 92.38 91 GLY A N 1
ATOM 704 C CA . GLY A 1 91 ? -14.781 22.391 21.875 1 92.38 91 GLY A CA 1
ATOM 705 C C . GLY A 1 91 ? -13.82 22.219 20.703 1 92.38 91 GLY A C 1
ATOM 706 O O . GLY A 1 91 ? -13.586 23.156 19.938 1 92.38 91 GLY A O 1
ATOM 707 N N . VAL A 1 92 ? -13.312 21.047 20.516 1 95.06 92 VAL A N 1
ATOM 708 C CA . VAL A 1 92 ? -12.375 20.766 19.438 1 95.06 92 VAL A CA 1
ATOM 709 C C . VAL A 1 92 ? -13.062 20.953 18.094 1 95.06 92 VAL A C 1
ATOM 711 O O . VAL A 1 92 ? -12.469 21.469 17.156 1 95.06 92 VAL A O 1
ATOM 714 N N . ARG A 1 93 ? -14.297 20.547 18.016 1 96.25 93 ARG A N 1
ATOM 715 C CA . ARG A 1 93 ? -15.078 20.75 16.797 1 96.25 93 ARG A CA 1
ATOM 716 C C . ARG A 1 93 ? -15.102 22.219 16.406 1 96.25 93 ARG A C 1
ATOM 718 O O . ARG A 1 93 ? -14.875 22.547 15.234 1 96.25 93 ARG A O 1
ATOM 725 N N . LYS A 1 94 ? -15.383 23.047 17.344 1 96.62 94 LYS A N 1
ATOM 726 C CA . LYS A 1 94 ? -15.438 24.484 17.078 1 96.62 94 LYS A CA 1
ATOM 727 C C . LYS A 1 94 ? -14.07 25.016 16.656 1 96.62 94 LYS A C 1
ATOM 729 O O . LYS A 1 94 ? -13.977 25.859 15.75 1 96.62 94 LYS A O 1
ATOM 734 N N . LEU A 1 95 ? -13.055 24.562 17.297 1 97.88 95 LEU A N 1
ATOM 735 C CA . LEU A 1 95 ? -11.703 25.016 16.984 1 97.88 95 LEU A CA 1
ATOM 736 C C . LEU A 1 95 ? -11.289 24.562 15.594 1 97.88 95 LEU A C 1
ATOM 738 O O . LEU A 1 95 ? -10.633 25.312 14.867 1 97.88 95 LEU A O 1
ATOM 742 N N . LEU A 1 96 ? -11.633 23.344 15.242 1 98.5 96 LEU A N 1
ATOM 743 C CA . LEU A 1 96 ? -11.328 22.859 13.906 1 98.5 96 LEU A CA 1
ATOM 744 C C . LEU A 1 96 ? -12.055 23.672 12.844 1 98.5 96 LEU A C 1
ATOM 746 O O . LEU A 1 96 ? -11.477 24 11.805 1 98.5 96 LEU A O 1
ATOM 750 N N . HIS A 1 97 ? -13.289 23.969 13.094 1 98.44 97 HIS A N 1
ATOM 751 C CA . HIS A 1 97 ? -14.047 24.781 12.148 1 98.44 97 HIS A CA 1
ATOM 752 C C . HIS A 1 97 ? -13.422 26.156 11.977 1 98.44 97 HIS A C 1
ATOM 754 O O . HIS A 1 97 ? -13.242 26.625 10.852 1 98.44 97 HIS A O 1
ATOM 760 N N . HIS A 1 98 ? -13.086 26.75 13.078 1 98.38 98 HIS A N 1
ATOM 761 C CA . HIS A 1 98 ? -12.438 28.062 13.047 1 98.38 98 HIS A CA 1
ATOM 762 C C . HIS A 1 98 ? -11.109 28 12.297 1 98.38 98 HIS A C 1
ATOM 764 O O . HIS A 1 98 ? -10.773 28.906 11.547 1 98.38 98 HIS A O 1
ATOM 770 N N . SER A 1 99 ? -10.398 26.938 12.539 1 98.75 99 SER A N 1
ATOM 771 C CA . SER A 1 99 ? -9.125 26.75 11.852 1 98.75 99 SER A CA 1
ATOM 772 C C . SER A 1 99 ? -9.32 26.656 10.344 1 98.75 99 SER A C 1
ATOM 774 O O . SER A 1 99 ? -8.531 27.219 9.57 1 98.75 99 SER A O 1
ATOM 776 N N . LEU A 1 100 ? -10.336 25.953 9.891 1 98.88 100 LEU A N 1
ATOM 777 C CA . LEU A 1 100 ? -10.609 25.828 8.469 1 98.88 100 LEU A CA 1
ATOM 778 C C . LEU A 1 100 ? -10.969 27.188 7.871 1 98.88 100 LEU A C 1
ATOM 780 O O . LEU A 1 100 ? -10.523 27.531 6.773 1 98.88 100 LEU A O 1
ATOM 784 N N . GLU A 1 101 ? -11.766 27.969 8.578 1 98.62 101 GLU A N 1
ATOM 785 C CA . GLU A 1 101 ? -12.086 29.312 8.133 1 98.62 101 GLU A CA 1
ATOM 786 C C . GLU A 1 101 ? -10.828 30.172 8.016 1 98.62 101 GLU A C 1
ATOM 788 O O . GLU A 1 101 ? -10.648 30.891 7.027 1 98.62 101 GLU A O 1
ATOM 793 N N . THR A 1 102 ? -10.031 30.078 9.031 1 98.56 102 THR A N 1
ATOM 794 C CA . THR A 1 102 ? -8.781 30.844 9.039 1 98.56 102 THR A CA 1
ATOM 795 C C . THR A 1 102 ? -7.891 30.438 7.871 1 98.56 102 THR A C 1
ATOM 797 O O . THR A 1 102 ? -7.312 31.297 7.199 1 98.56 102 THR A O 1
ATOM 800 N N . MET A 1 103 ? -7.754 29.141 7.648 1 98.81 103 MET A N 1
ATOM 801 C CA . MET A 1 103 ? -6.961 28.641 6.531 1 98.81 103 MET A CA 1
ATOM 802 C C . MET A 1 103 ? -7.48 29.172 5.203 1 98.81 103 MET A C 1
ATOM 804 O O . MET A 1 103 ? -6.699 29.625 4.359 1 98.81 103 MET A O 1
ATOM 808 N N . LYS A 1 104 ? -8.781 29.125 5.039 1 98.75 104 LYS A N 1
ATOM 809 C CA . LYS A 1 104 ? -9.375 29.625 3.805 1 98.75 104 LYS A CA 1
ATOM 810 C C . LYS A 1 104 ? -9.055 31.109 3.604 1 98.75 104 LYS A C 1
ATOM 812 O O . LYS A 1 104 ? -8.695 31.516 2.5 1 98.75 104 LYS A O 1
ATOM 817 N N . GLU A 1 105 ? -9.172 31.859 4.633 1 98.19 105 GLU A N 1
ATOM 818 C CA . GLU A 1 105 ? -8.883 33.281 4.574 1 98.19 105 GLU A CA 1
ATOM 819 C C . GLU A 1 105 ? -7.422 33.531 4.207 1 98.19 105 GLU A C 1
ATOM 821 O O . GLU A 1 105 ? -7.113 34.5 3.506 1 98.19 105 GLU A O 1
ATOM 826 N N . LYS A 1 106 ? -6.57 32.656 4.68 1 97.44 106 LYS A N 1
ATOM 827 C CA . LYS A 1 106 ? -5.137 32.812 4.438 1 97.44 106 LYS A CA 1
ATOM 828 C C . LYS A 1 106 ? -4.75 32.219 3.08 1 97.44 106 LYS A C 1
ATOM 830 O O . LYS A 1 106 ? -3.578 32.25 2.697 1 97.44 106 LYS A O 1
ATOM 835 N N . GLY A 1 107 ? -5.641 31.578 2.406 1 98 107 GLY A N 1
ATOM 836 C CA . GLY A 1 107 ? -5.375 31.016 1.096 1 98 107 GLY A CA 1
ATOM 837 C C . GLY A 1 107 ? -4.762 29.625 1.162 1 98 107 GLY A C 1
ATOM 838 O O . GLY A 1 107 ? -4.199 29.141 0.177 1 98 107 GLY A O 1
ATOM 839 N N . GLN A 1 108 ? -4.797 29.016 2.316 1 98.5 108 GLN A N 1
ATOM 840 C CA . GLN A 1 108 ? -4.336 27.625 2.434 1 98.5 108 GLN A CA 1
ATOM 841 C C . GLN A 1 108 ? -5.375 26.656 1.884 1 98.5 108 GLN A C 1
ATOM 843 O O . GLN A 1 108 ? -6.52 26.641 2.336 1 98.5 108 GLN A O 1
ATOM 848 N N . VAL A 1 109 ? -4.965 25.781 0.997 1 98.44 109 VAL A N 1
ATOM 849 C CA . VAL A 1 109 ? -5.949 24.984 0.256 1 98.44 109 VAL A CA 1
ATOM 850 C C . VAL A 1 109 ? -6.027 23.578 0.837 1 98.44 109 VAL A C 1
ATOM 852 O O . VAL A 1 109 ? -6.961 22.828 0.545 1 98.44 109 VAL A O 1
ATOM 855 N N . LEU A 1 110 ? -5.031 23.188 1.691 1 98.75 110 LEU A N 1
ATOM 856 C CA . LEU A 1 110 ? -4.961 21.875 2.309 1 98.75 110 LEU A CA 1
ATOM 857 C C . LEU A 1 110 ? -4.652 21.984 3.799 1 98.75 110 LEU A C 1
ATOM 859 O O . LEU A 1 110 ? -4.062 22.969 4.242 1 98.75 110 LEU A O 1
ATOM 863 N N . SER A 1 111 ? -5.055 20.938 4.453 1 98.94 111 SER A N 1
ATOM 864 C CA . SER A 1 111 ? -4.695 20.766 5.859 1 98.94 111 SER A CA 1
ATOM 865 C C . SER A 1 111 ? -4.195 19.359 6.145 1 98.94 111 SER A C 1
ATOM 867 O O . SER A 1 111 ? -4.75 18.391 5.637 1 98.94 111 SER A O 1
ATOM 869 N N . TYR A 1 112 ? -3.066 19.281 6.895 1 98.94 112 TYR A N 1
ATOM 870 C CA . TYR A 1 112 ? -2.555 18.016 7.387 1 98.94 112 TYR A CA 1
ATOM 871 C C . TYR A 1 112 ? -2.684 17.922 8.898 1 98.94 112 TYR A C 1
ATOM 873 O O . TYR A 1 112 ? -2.684 18.938 9.594 1 98.94 112 TYR A O 1
ATOM 881 N N . LEU A 1 113 ? -2.793 16.719 9.438 1 98.81 113 LEU A N 1
ATOM 882 C CA . LEU A 1 113 ? -2.664 16.484 10.867 1 98.81 113 LEU A CA 1
ATOM 883 C C . LEU A 1 113 ? -2.287 15.039 11.148 1 98.81 113 LEU A C 1
ATOM 885 O O . LEU A 1 113 ? -2.506 14.164 10.312 1 98.81 113 LEU A O 1
ATOM 889 N N . ALA A 1 114 ? -1.647 14.781 12.258 1 98.12 114 ALA A N 1
ATOM 890 C CA . ALA A 1 114 ? -1.431 13.438 12.789 1 98.12 114 ALA A CA 1
ATOM 891 C C . ALA A 1 114 ? -2.559 13.031 13.734 1 98.12 114 ALA A C 1
ATOM 893 O O . ALA A 1 114 ? -2.709 13.602 14.812 1 98.12 114 ALA A O 1
ATOM 894 N N . PRO A 1 115 ? -3.299 11.984 13.406 1 97.31 115 PRO A N 1
ATOM 895 C CA . PRO A 1 115 ? -4.504 11.688 1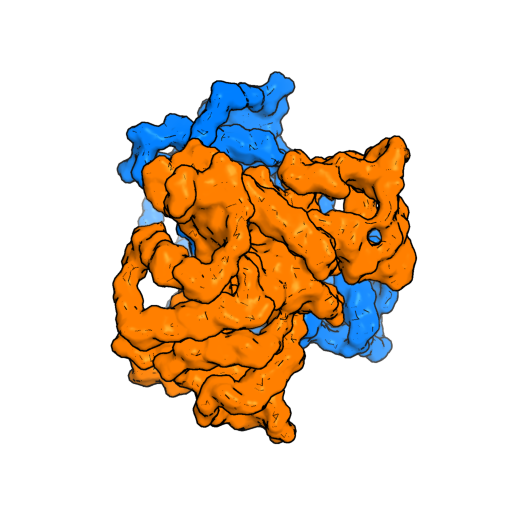4.18 1 97.31 115 PRO A CA 1
ATOM 896 C C . PRO A 1 115 ? -4.219 10.852 15.422 1 97.31 115 PRO A C 1
ATOM 898 O O . PRO A 1 115 ? -3.49 9.859 15.352 1 97.31 115 PRO A O 1
ATOM 901 N N . PHE A 1 116 ? -4.805 11.25 16.547 1 93.19 116 PHE A N 1
ATOM 902 C CA . PHE A 1 116 ? -4.93 10.312 17.656 1 93.19 116 PHE A CA 1
ATOM 903 C C . PHE A 1 116 ? -6.039 9.305 17.391 1 93.19 116 PHE A C 1
ATOM 905 O O . PHE A 1 116 ? -6.023 8.195 17.938 1 93.19 116 PHE A O 1
ATOM 912 N N . SER A 1 117 ? -6.961 9.711 16.547 1 95.62 117 SER A N 1
ATOM 913 C CA . SER A 1 117 ? -8.102 8.906 16.109 1 95.62 117 SER A CA 1
ATOM 914 C C . SER A 1 117 ? -8.508 9.266 14.688 1 95.62 117 SER A C 1
ATOM 916 O O . SER A 1 117 ? -9 10.367 14.438 1 95.62 117 SER A O 1
ATOM 918 N N . VAL A 1 118 ? -8.422 8.305 13.805 1 97.19 118 VAL A N 1
ATOM 919 C CA . VAL A 1 118 ? -8.789 8.523 12.406 1 97.19 118 VAL A CA 1
ATOM 920 C C . VAL A 1 118 ? -10.297 8.742 12.297 1 97.19 118 VAL A C 1
ATOM 922 O O . VAL A 1 118 ? -10.742 9.688 11.641 1 97.19 118 VAL A O 1
ATOM 925 N N . SER A 1 119 ? -11.07 7.949 13.047 1 95.56 119 SER A N 1
ATOM 926 C CA . SER A 1 119 ? -12.523 8.023 12.984 1 95.56 119 SER A CA 1
ATOM 927 C C . SER A 1 119 ? -13.039 9.375 13.477 1 95.56 119 SER A C 1
ATOM 929 O O . SER A 1 119 ? -14.031 9.891 12.961 1 95.56 119 SER A O 1
ATOM 931 N N . PHE A 1 120 ? -12.383 9.938 14.461 1 96.12 120 PHE A N 1
ATOM 932 C CA . PHE A 1 120 ? -12.758 11.242 14.984 1 96.12 120 PHE A CA 1
ATOM 933 C C . PHE A 1 120 ? -12.641 12.312 13.906 1 96.12 120 PHE A C 1
ATOM 935 O O . PHE A 1 120 ? -13.586 13.07 13.664 1 96.12 120 PHE A O 1
ATOM 942 N N . TYR A 1 121 ? -11.531 12.383 13.242 1 98.25 121 TYR A N 1
ATOM 943 C CA . TYR A 1 121 ? -11.258 13.461 12.305 1 98.25 121 TYR A CA 1
ATOM 944 C C . TYR A 1 121 ? -12.016 13.25 10.992 1 98.25 121 TYR A C 1
ATOM 946 O O . TYR A 1 121 ? -12.289 14.203 10.266 1 98.25 121 TYR A O 1
ATOM 954 N N . ARG A 1 122 ? -12.359 11.969 10.68 1 98.12 122 ARG A N 1
ATOM 955 C CA . ARG A 1 122 ? -13.195 11.688 9.516 1 98.12 122 ARG A CA 1
ATOM 956 C C . ARG A 1 122 ? -14.523 12.438 9.602 1 98.12 122 ARG A C 1
ATOM 958 O O . ARG A 1 122 ? -15.062 12.875 8.586 1 98.12 122 ARG A O 1
ATOM 965 N N . LYS A 1 123 ? -15 12.648 10.797 1 97.06 123 LYS A N 1
ATOM 966 C CA . LYS A 1 123 ? -16.266 13.359 11 1 97.06 123 LYS A CA 1
ATOM 967 C C . LYS A 1 123 ? -16.172 14.789 10.492 1 97.06 123 LYS A C 1
ATOM 969 O O . LYS A 1 123 ? -17.203 15.422 10.227 1 97.06 123 LYS A O 1
ATOM 974 N N . PHE A 1 124 ? -14.977 15.242 10.398 1 98.44 124 PHE A N 1
ATOM 975 C CA . PHE A 1 124 ? -14.797 16.641 10.039 1 98.44 124 PHE A CA 1
ATOM 976 C C . PHE A 1 124 ? -14.195 16.766 8.641 1 98.44 124 PHE A C 1
ATOM 978 O O . PHE A 1 124 ? -13.797 17.859 8.227 1 98.44 124 PHE A O 1
ATOM 985 N N . GLY A 1 125 ? -14.023 15.688 7.93 1 98.62 125 GLY A N 1
ATOM 986 C CA . GLY A 1 125 ? -13.68 15.742 6.516 1 98.62 125 GLY A CA 1
ATOM 987 C C . GLY A 1 125 ? -12.242 15.352 6.234 1 98.62 125 GLY A C 1
ATOM 988 O O . GLY A 1 125 ? -11.812 15.328 5.082 1 98.62 125 GLY A O 1
ATOM 989 N N . TRP A 1 126 ? -11.438 15.07 7.309 1 98.81 126 TRP A N 1
ATOM 990 C CA . TRP A 1 126 ? -10.086 14.578 7.07 1 98.81 126 TRP A CA 1
ATOM 991 C C . TRP A 1 126 ? -10.102 13.102 6.695 1 98.81 126 TRP A C 1
ATOM 993 O O . TRP A 1 126 ? -10.969 12.352 7.148 1 98.81 126 TRP A O 1
ATOM 1003 N N . GLU A 1 127 ? -9.172 12.695 5.906 1 98.75 127 GLU A N 1
ATOM 1004 C CA . GLU A 1 127 ? -8.953 11.297 5.559 1 98.75 127 GLU A CA 1
ATOM 1005 C C . GLU A 1 127 ? -7.465 10.969 5.504 1 98.75 127 GLU A C 1
ATOM 1007 O O . GLU A 1 127 ? -6.625 11.867 5.426 1 98.75 127 GLU A O 1
ATOM 1012 N N . ILE A 1 128 ? -7.168 9.703 5.566 1 98.56 128 ILE A N 1
ATOM 1013 C CA . ILE A 1 128 ? -5.785 9.234 5.602 1 98.56 128 ILE A CA 1
ATOM 1014 C C . ILE A 1 128 ? -5.031 9.766 4.387 1 98.56 128 ILE A C 1
ATOM 1016 O O . ILE A 1 128 ? -5.527 9.695 3.26 1 98.56 128 ILE A O 1
ATOM 1020 N N . LEU A 1 129 ? -3.902 10.367 4.641 1 98.62 129 LEU A N 1
ATOM 1021 C CA . LEU A 1 129 ? -3.031 10.906 3.604 1 98.62 129 LEU A CA 1
ATOM 1022 C C . LEU A 1 129 ? -2.072 9.836 3.09 1 98.62 129 LEU A C 1
ATOM 1024 O O . LEU A 1 129 ? -1.869 9.711 1.881 1 98.62 129 LEU A O 1
ATOM 1028 N N . CYS A 1 130 ? -1.455 9.148 4.008 1 98.12 130 CYS A N 1
ATOM 1029 C CA . CYS A 1 130 ? -0.418 8.18 3.662 1 98.12 130 CYS A CA 1
ATOM 1030 C C . CYS A 1 130 ? -0.168 7.215 4.812 1 98.12 130 CYS A C 1
ATOM 1032 O O . CYS A 1 130 ? -0.657 7.426 5.922 1 98.12 130 CYS A O 1
ATOM 1034 N N . ASP A 1 131 ? 0.521 6.172 4.496 1 97.38 131 ASP A N 1
ATOM 1035 C CA . ASP A 1 131 ? 0.928 5.188 5.492 1 97.38 131 ASP A CA 1
ATOM 1036 C C . ASP A 1 131 ? 2.424 5.285 5.781 1 97.38 131 ASP A C 1
ATOM 1038 O O . ASP A 1 131 ? 3.172 5.895 5.012 1 97.38 131 ASP A O 1
ATOM 1042 N N . GLU A 1 132 ? 2.764 4.793 6.875 1 97.44 132 GLU A N 1
ATOM 1043 C CA . GLU A 1 132 ? 4.156 4.535 7.227 1 97.44 132 GLU A CA 1
ATOM 1044 C C . GLU A 1 132 ? 4.402 3.047 7.449 1 97.44 132 GLU A C 1
ATOM 1046 O O . GLU A 1 132 ? 3.514 2.328 7.914 1 97.44 132 GLU A O 1
ATOM 1051 N N . VAL A 1 133 ? 5.559 2.59 7.051 1 97.5 133 VAL A N 1
ATOM 1052 C CA . VAL A 1 133 ? 5.922 1.188 7.215 1 97.5 133 VAL A CA 1
ATOM 1053 C C . VAL A 1 133 ? 7.227 1.082 8.008 1 97.5 133 VAL A C 1
ATOM 1055 O O . VAL A 1 133 ? 8.195 1.794 7.723 1 97.5 133 VAL A O 1
ATOM 1058 N N . THR A 1 134 ? 7.25 0.216 8.969 1 98 134 THR A N 1
ATOM 1059 C CA . THR A 1 134 ? 8.453 -0.095 9.727 1 98 134 THR A CA 1
ATOM 1060 C C . THR A 1 134 ? 8.93 -1.513 9.43 1 98 134 THR A C 1
ATOM 1062 O O . THR A 1 134 ? 8.211 -2.482 9.672 1 98 134 THR A O 1
ATOM 1065 N N . TYR A 1 135 ? 10.102 -1.564 8.914 1 97.75 135 TYR A N 1
ATOM 1066 C CA . TYR A 1 135 ? 10.75 -2.848 8.672 1 97.75 135 TYR A CA 1
ATOM 1067 C C . TYR A 1 135 ? 11.695 -3.211 9.812 1 97.75 135 TYR A C 1
ATOM 1069 O O . TYR A 1 135 ? 12.477 -2.377 10.266 1 97.75 135 TYR A O 1
ATOM 1077 N N . THR A 1 136 ? 11.617 -4.387 10.273 1 97.88 136 THR A N 1
ATOM 1078 C CA . THR A 1 136 ? 12.539 -4.91 11.281 1 97.88 136 THR A CA 1
ATOM 1079 C C . THR A 1 136 ? 13.406 -6.016 10.688 1 97.88 136 THR A C 1
ATOM 1081 O O . THR A 1 136 ? 12.922 -7.121 10.422 1 97.88 136 THR A O 1
ATOM 1084 N N . LEU A 1 137 ? 14.625 -5.688 10.523 1 97.06 137 LEU A N 1
ATOM 1085 C CA . LEU A 1 137 ? 15.586 -6.609 9.922 1 97.06 137 LEU A CA 1
ATOM 1086 C C . LEU A 1 137 ? 16.391 -7.336 11 1 97.06 137 LEU A C 1
ATOM 1088 O O . LEU A 1 137 ? 17.078 -6.703 11.797 1 97.06 137 LEU A O 1
ATOM 1092 N N . GLU A 1 138 ? 16.281 -8.633 10.961 1 95.88 138 GLU A N 1
ATOM 1093 C CA . GLU A 1 138 ? 17.188 -9.422 11.789 1 95.88 138 GLU A CA 1
ATOM 1094 C C . GLU A 1 138 ? 18.609 -9.398 11.227 1 95.88 138 GLU A C 1
ATOM 1096 O O . GLU A 1 138 ? 18.844 -8.922 10.109 1 95.88 138 GLU A O 1
ATOM 1101 N N . LYS A 1 139 ? 19.516 -9.914 11.93 1 94.19 139 LYS A N 1
ATOM 1102 C CA . LYS A 1 139 ? 20.922 -9.867 11.562 1 94.19 139 LYS A CA 1
ATOM 1103 C C . LYS A 1 139 ? 21.156 -10.469 10.18 1 94.19 139 LYS A C 1
ATOM 1105 O O . LYS A 1 139 ? 21.859 -9.898 9.352 1 94.19 139 LYS A O 1
ATOM 1110 N N . ASN A 1 140 ? 20.516 -11.578 9.922 1 92.44 140 ASN A N 1
ATOM 1111 C CA . ASN A 1 140 ? 20.734 -12.289 8.664 1 92.44 140 ASN A CA 1
ATOM 1112 C C . ASN A 1 140 ? 19.984 -11.625 7.512 1 92.44 140 ASN A C 1
ATOM 1114 O O . ASN A 1 140 ? 20.141 -12.016 6.355 1 92.44 140 ASN A O 1
ATOM 1118 N N . GLN A 1 141 ? 19.203 -10.586 7.84 1 94.62 141 GLN A N 1
ATOM 1119 C CA . GLN A 1 141 ? 18.422 -9.891 6.82 1 94.62 141 GLN A CA 1
ATOM 1120 C C . GLN A 1 141 ? 19.031 -8.523 6.496 1 94.62 141 GLN A C 1
ATOM 1122 O O . GLN A 1 141 ? 18.531 -7.812 5.625 1 94.62 141 GLN A O 1
ATOM 1127 N N . LEU A 1 142 ? 20.062 -8.188 7.164 1 95 142 LEU A N 1
ATOM 1128 C CA . LEU A 1 142 ? 20.719 -6.91 6.902 1 95 142 LEU A CA 1
ATOM 1129 C C . LEU A 1 142 ? 21.266 -6.863 5.484 1 95 142 LEU A C 1
ATOM 1131 O O . LEU A 1 142 ? 21.766 -7.867 4.977 1 95 142 LEU A O 1
ATOM 1135 N N . PRO A 1 143 ? 21.172 -5.676 4.887 1 93.69 143 PRO A N 1
ATOM 1136 C CA . PRO A 1 143 ? 21.781 -5.559 3.561 1 93.69 143 PRO A CA 1
ATOM 1137 C C . PRO A 1 143 ? 23.266 -5.875 3.564 1 93.69 143 PRO A C 1
ATOM 1139 O O . PRO A 1 143 ? 23.984 -5.516 4.508 1 93.69 143 PRO A O 1
ATOM 1142 N N . ARG A 1 144 ? 23.688 -6.574 2.549 1 89.62 144 ARG A N 1
ATOM 1143 C CA . ARG A 1 144 ? 25.109 -6.84 2.408 1 89.62 144 ARG A CA 1
ATOM 1144 C C . ARG A 1 144 ? 25.828 -5.633 1.823 1 89.62 144 ARG A C 1
ATOM 1146 O O . ARG A 1 144 ? 25.359 -5.02 0.863 1 89.62 144 ARG A O 1
ATOM 1153 N N . PRO A 1 145 ? 26.891 -5.367 2.422 1 90.19 145 PRO A N 1
ATOM 1154 C CA . PRO A 1 145 ? 27.672 -4.262 1.852 1 90.19 145 PRO A CA 1
ATOM 1155 C C . PRO A 1 145 ? 28.109 -4.531 0.414 1 90.19 145 PRO A C 1
ATOM 1157 O O . PRO A 1 145 ? 28.453 -5.664 0.072 1 90.19 145 PRO A O 1
ATOM 1160 N N . LEU A 1 146 ? 28.078 -3.506 -0.336 1 90.06 146 LEU A N 1
ATOM 1161 C CA . LEU A 1 146 ? 28.531 -3.584 -1.722 1 90.06 146 LEU A CA 1
ATOM 1162 C C . LEU A 1 146 ? 30.031 -3.82 -1.792 1 90.06 146 LEU A C 1
ATOM 1164 O O . LEU A 1 146 ? 30.781 -3.301 -0.966 1 90.06 146 LEU A O 1
ATOM 1168 N N . ALA A 1 147 ? 30.406 -4.586 -2.779 1 88.25 147 ALA A N 1
ATOM 1169 C CA . ALA A 1 147 ? 31.828 -4.785 -2.992 1 88.25 147 ALA A CA 1
ATOM 1170 C C . ALA A 1 147 ? 32.531 -3.463 -3.314 1 88.25 147 ALA A C 1
ATOM 1172 O O . ALA A 1 147 ? 33.625 -3.186 -2.811 1 88.25 147 ALA A O 1
ATOM 1173 N N . THR A 1 148 ? 31.906 -2.686 -4.188 1 90.12 148 THR A N 1
ATOM 1174 C CA . THR A 1 148 ? 32.406 -1.363 -4.555 1 90.12 148 THR A CA 1
ATOM 1175 C C . THR A 1 148 ? 31.266 -0.334 -4.516 1 90.12 148 THR A C 1
ATOM 1177 O O . THR A 1 148 ? 30.234 -0.51 -5.164 1 90.12 148 THR A O 1
ATOM 1180 N N . LEU A 1 149 ? 31.438 0.653 -3.732 1 91.06 149 LEU A N 1
ATOM 1181 C CA . LEU A 1 149 ? 30.5 1.769 -3.676 1 91.06 149 LEU A CA 1
ATOM 1182 C C . LEU A 1 149 ? 30.984 2.924 -4.551 1 91.06 149 LEU A C 1
ATOM 1184 O O . LEU A 1 149 ? 32.094 3.434 -4.363 1 91.06 149 LEU A O 1
ATOM 1188 N N . GLU A 1 150 ? 30.203 3.139 -5.59 1 92.81 150 GLU A N 1
ATOM 1189 C CA . GLU A 1 150 ? 30.484 4.344 -6.359 1 92.81 150 GLU A CA 1
ATOM 1190 C C . GLU A 1 150 ? 30.031 5.598 -5.613 1 92.81 150 GLU A C 1
ATOM 1192 O O . GLU A 1 150 ? 28.859 5.734 -5.281 1 92.81 150 GLU A O 1
ATOM 1197 N N . GLY A 1 151 ? 31.031 6.406 -5.215 1 96.25 151 GLY A N 1
ATOM 1198 C CA . GLY A 1 151 ? 30.734 7.586 -4.414 1 96.25 151 GLY A CA 1
ATOM 1199 C C . GLY A 1 151 ? 31.266 7.5 -3 1 96.25 151 GLY A C 1
ATOM 1200 O O . GLY A 1 151 ? 32.156 6.684 -2.715 1 96.25 151 GLY A O 1
ATOM 1201 N N . THR A 1 152 ? 30.797 8.43 -2.16 1 97.44 152 THR A N 1
ATOM 1202 C CA . THR A 1 152 ? 31.359 8.484 -0.812 1 97.44 152 THR A CA 1
ATOM 1203 C C . THR A 1 152 ? 30.25 8.664 0.223 1 97.44 152 THR A C 1
ATOM 1205 O O . THR A 1 152 ? 29.25 9.344 -0.04 1 97.44 152 THR A O 1
ATOM 1208 N N . LEU A 1 153 ? 30.406 7.996 1.334 1 98.12 153 LEU A N 1
ATOM 1209 C CA . LEU A 1 153 ? 29.594 8.18 2.523 1 98.12 153 LEU A CA 1
ATOM 1210 C C . LEU A 1 153 ? 30.375 8.898 3.621 1 98.12 153 LEU A C 1
ATOM 1212 O O . LEU A 1 153 ? 31.484 8.484 3.967 1 98.12 153 LEU A O 1
ATOM 1216 N N . THR A 1 154 ? 29.812 9.977 4.164 1 98.38 154 THR A N 1
ATOM 1217 C CA . THR A 1 154 ? 30.484 10.758 5.195 1 98.38 154 THR A CA 1
ATOM 1218 C C . THR A 1 154 ? 29.516 11.117 6.316 1 98.38 154 THR A C 1
ATOM 1220 O O . THR A 1 154 ? 28.406 11.57 6.055 1 98.38 154 THR A O 1
ATOM 1223 N N . ARG A 1 155 ? 29.953 10.875 7.559 1 97.94 155 ARG A N 1
ATOM 1224 C CA . ARG A 1 155 ? 29.188 11.383 8.688 1 97.94 155 ARG A CA 1
ATOM 1225 C C . ARG A 1 155 ? 29.297 12.898 8.797 1 97.94 155 ARG A C 1
ATOM 1227 O O . ARG A 1 155 ? 30.406 13.445 8.773 1 97.94 155 ARG A O 1
ATOM 1234 N N . VAL A 1 156 ? 28.141 13.555 8.812 1 98.38 156 VAL A N 1
ATOM 1235 C CA . VAL A 1 156 ? 28.109 15.016 8.875 1 98.38 156 VAL A CA 1
ATOM 1236 C C . VAL A 1 156 ? 27.094 15.461 9.922 1 98.38 156 VAL A C 1
ATOM 1238 O O . VAL A 1 156 ? 26.203 14.695 10.297 1 98.38 156 VAL A O 1
ATOM 1241 N N . PRO A 1 157 ? 27.266 16.672 10.445 1 97.31 157 P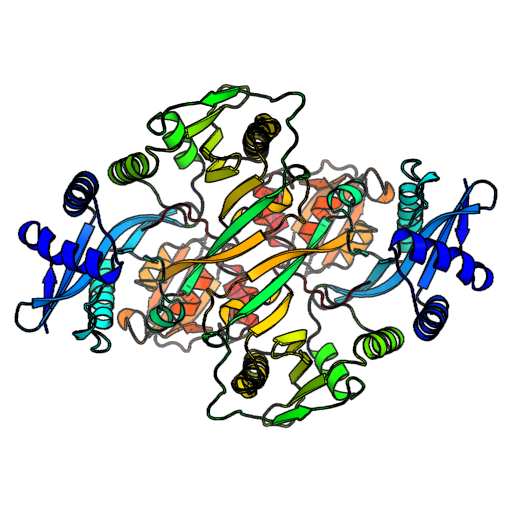RO A N 1
ATOM 1242 C CA . PRO A 1 157 ? 26.188 17.203 11.281 1 97.31 157 PRO A CA 1
ATOM 1243 C C . PRO A 1 157 ? 24.875 17.391 10.508 1 97.31 157 PRO A C 1
ATOM 1245 O O . PRO A 1 157 ? 24.906 17.672 9.305 1 97.31 157 PRO A O 1
ATOM 1248 N N . TYR A 1 158 ? 23.781 17.281 11.141 1 97.44 158 TYR A N 1
ATOM 1249 C CA . TYR A 1 158 ? 22.469 17.422 10.5 1 97.44 158 TYR A CA 1
ATOM 1250 C C . TYR A 1 158 ? 22.328 18.797 9.852 1 97.44 158 TYR A C 1
ATOM 1252 O O . TYR A 1 158 ? 21.609 18.938 8.852 1 97.44 158 TYR A O 1
ATOM 1260 N N . GLN A 1 159 ? 23.062 19.781 10.328 1 95.5 159 GLN A N 1
ATOM 1261 C CA . GLN A 1 159 ? 22.938 21.156 9.859 1 95.5 159 GLN A CA 1
ATOM 1262 C C . GLN A 1 159 ? 23.75 21.375 8.586 1 95.5 159 GLN A C 1
ATOM 1264 O O . GLN A 1 159 ? 23.672 22.453 7.984 1 95.5 159 GLN A O 1
ATOM 1269 N N . ASP A 1 160 ? 24.5 20.375 8.195 1 97.06 160 ASP A N 1
ATOM 1270 C CA . ASP A 1 160 ? 25.25 20.5 6.941 1 97.06 160 ASP A CA 1
ATOM 1271 C C . ASP A 1 160 ? 24.328 20.922 5.801 1 97.06 160 ASP A C 1
ATOM 1273 O O . ASP A 1 160 ? 23.281 20.297 5.574 1 97.06 160 ASP A O 1
ATOM 1277 N N . ASN A 1 161 ? 24.734 21.922 5.09 1 97.31 161 ASN A N 1
ATOM 1278 C CA . ASN A 1 161 ? 23.891 22.469 4.031 1 97.31 161 ASN A CA 1
ATOM 1279 C C . ASN A 1 161 ? 23.594 21.438 2.957 1 97.31 161 ASN A C 1
ATOM 1281 O O . ASN A 1 161 ? 22.562 21.516 2.285 1 97.31 161 ASN A O 1
ATOM 1285 N N . ARG A 1 162 ? 24.5 20.516 2.811 1 97.94 162 ARG A N 1
ATOM 1286 C CA . ARG A 1 162 ? 24.312 19.484 1.798 1 97.94 162 ARG A CA 1
ATOM 1287 C C . ARG A 1 162 ? 23.125 18.609 2.137 1 97.94 162 ARG A C 1
ATOM 1289 O O . ARG A 1 162 ? 22.516 18 1.247 1 97.94 162 ARG A O 1
ATOM 1296 N N . ILE A 1 163 ? 22.734 18.453 3.412 1 98.5 163 ILE A N 1
ATOM 1297 C CA . ILE A 1 163 ? 21.531 17.734 3.838 1 98.5 163 ILE A CA 1
ATOM 1298 C C . ILE A 1 163 ? 20.281 18.438 3.328 1 98.5 163 ILE A C 1
ATOM 1300 O O . ILE A 1 163 ? 19.391 17.797 2.758 1 98.5 163 ILE A O 1
ATOM 1304 N N . LYS A 1 164 ? 20.25 19.75 3.475 1 97.94 164 LYS A N 1
ATOM 1305 C CA . LYS A 1 164 ? 19.141 20.562 2.973 1 97.94 164 LYS A CA 1
ATOM 1306 C C . LYS A 1 164 ? 19.016 20.453 1.454 1 97.94 164 LYS A C 1
ATOM 1308 O O . LYS A 1 164 ? 17.922 20.375 0.913 1 97.94 164 LYS A O 1
ATOM 1313 N N . ASP A 1 165 ? 20.188 20.453 0.817 1 98 165 ASP A N 1
ATOM 1314 C CA . ASP A 1 165 ? 20.219 20.328 -0.637 1 98 165 ASP A CA 1
ATOM 1315 C C . ASP A 1 165 ? 19.578 19.016 -1.088 1 98 165 ASP A C 1
ATOM 1317 O O . ASP A 1 165 ? 18.797 18.984 -2.033 1 98 165 ASP A O 1
ATOM 1321 N N . VAL A 1 166 ? 19.953 17.938 -0.405 1 98.62 166 VAL A N 1
ATOM 1322 C CA . VAL A 1 166 ? 19.406 16.625 -0.751 1 98.62 166 VAL A CA 1
ATOM 1323 C C . VAL A 1 166 ? 17.891 16.641 -0.564 1 98.62 166 VAL A C 1
ATOM 1325 O O . VAL A 1 166 ? 17.156 16.234 -1.459 1 98.62 166 VAL A O 1
ATOM 1328 N N . TYR A 1 167 ? 17.453 17.125 0.553 1 98.5 167 TYR A N 1
ATOM 1329 C CA . TYR A 1 167 ? 16.016 17.156 0.83 1 98.5 167 TYR A CA 1
ATOM 1330 C C . TYR A 1 167 ? 15.273 17.938 -0.244 1 98.5 167 TYR A C 1
ATOM 1332 O O . TYR A 1 167 ? 14.273 17.453 -0.793 1 98.5 167 TYR A O 1
ATOM 1340 N N . THR A 1 168 ? 15.758 19.078 -0.593 1 97.56 168 THR A N 1
ATOM 1341 C CA . THR A 1 168 ? 15.109 19.953 -1.556 1 97.56 168 THR A CA 1
ATOM 1342 C C . THR A 1 168 ? 15.07 19.312 -2.939 1 97.56 168 THR A C 1
ATOM 1344 O O . THR A 1 168 ? 14.062 19.406 -3.641 1 97.56 168 THR A O 1
ATOM 1347 N N . ASN A 1 169 ? 16.156 18.688 -3.275 1 96.88 169 ASN A N 1
ATOM 1348 C CA . ASN A 1 169 ? 16.234 18.062 -4.59 1 96.88 169 ASN A CA 1
ATOM 1349 C C . ASN A 1 169 ? 15.414 16.766 -4.656 1 96.88 169 ASN A C 1
ATOM 1351 O O . ASN A 1 169 ? 15.164 16.25 -5.742 1 96.88 169 ASN A O 1
ATOM 1355 N N . CYS A 1 170 ? 14.969 16.281 -3.492 1 96.56 170 CYS A N 1
ATOM 1356 C CA . CYS A 1 170 ? 14.219 15.039 -3.441 1 96.56 170 CYS A CA 1
ATOM 1357 C C . CYS A 1 170 ? 12.75 15.297 -3.127 1 96.56 170 CYS A C 1
ATOM 1359 O O . CYS A 1 170 ? 11.992 14.367 -2.855 1 96.56 170 CYS A O 1
ATOM 1361 N N . LEU A 1 171 ? 12.328 16.547 -3.115 1 96.81 171 LEU A N 1
ATOM 1362 C CA . LEU A 1 171 ? 10.938 16.875 -2.818 1 96.81 171 LEU A CA 1
ATOM 1363 C C . LEU A 1 171 ? 9.992 16.156 -3.773 1 96.81 171 LEU A C 1
ATOM 1365 O O . LEU A 1 171 ? 10.219 16.141 -4.984 1 96.81 171 LEU A O 1
ATOM 1369 N N . ARG A 1 172 ? 9.016 15.555 -3.186 1 94.94 172 ARG A N 1
ATOM 1370 C CA . ARG A 1 172 ? 7.984 14.82 -3.918 1 94.94 172 ARG A CA 1
ATOM 1371 C C . ARG A 1 172 ? 6.59 15.188 -3.416 1 94.94 172 ARG A C 1
ATOM 1373 O O . ARG A 1 172 ? 6.449 15.883 -2.412 1 94.94 172 ARG A O 1
ATOM 1380 N N . HIS A 1 173 ? 5.633 14.664 -4.141 1 97.12 173 HIS A N 1
ATOM 1381 C CA . HIS A 1 173 ? 4.23 14.898 -3.799 1 97.12 173 HIS A CA 1
ATOM 1382 C C . HIS A 1 173 ? 3.949 14.531 -2.348 1 97.12 173 HIS A C 1
ATOM 1384 O O . HIS A 1 173 ? 4.344 13.453 -1.889 1 97.12 173 HIS A O 1
ATOM 1390 N N . GLY A 1 174 ? 3.357 15.43 -1.621 1 98.38 174 GLY A N 1
ATOM 1391 C CA . GLY A 1 174 ? 2.936 15.211 -0.247 1 98.38 174 GLY A CA 1
ATOM 1392 C C . GLY A 1 174 ? 3.926 15.742 0.772 1 98.38 174 GLY A C 1
ATOM 1393 O O . GLY A 1 174 ? 3.566 15.984 1.927 1 98.38 174 GLY A O 1
ATOM 1394 N N . MET A 1 175 ? 5.191 15.984 0.421 1 98.56 175 MET A N 1
ATOM 1395 C CA . MET A 1 175 ? 6.258 16.359 1.345 1 98.56 175 MET A CA 1
ATOM 1396 C C . MET A 1 175 ? 6.141 17.828 1.746 1 98.56 175 MET A C 1
ATOM 1398 O O . MET A 1 175 ? 5.688 18.656 0.956 1 98.56 175 MET A O 1
ATOM 1402 N N . LEU A 1 176 ? 6.562 18.094 2.879 1 98.38 176 LEU A N 1
ATOM 1403 C CA . LEU A 1 176 ? 6.668 19.469 3.369 1 98.38 176 LEU A CA 1
ATOM 1404 C C . LEU A 1 176 ? 7.832 20.203 2.703 1 98.38 176 LEU A C 1
ATOM 1406 O O . LEU A 1 176 ? 8.914 19.625 2.529 1 98.38 176 LEU A O 1
ATOM 1410 N N . GLU A 1 177 ? 7.535 21.359 2.307 1 98.06 177 GLU A N 1
ATOM 1411 C CA . GLU A 1 177 ? 8.648 22.25 2.006 1 98.06 177 GLU A CA 1
ATOM 1412 C C . GLU A 1 177 ? 9.164 22.953 3.27 1 98.06 177 GLU A C 1
ATOM 1414 O O . GLU A 1 177 ? 8.555 23.906 3.744 1 98.06 177 GLU A O 1
ATOM 1419 N N . ARG A 1 178 ? 10.305 22.531 3.65 1 97.31 178 ARG A N 1
ATOM 1420 C CA . ARG A 1 178 ? 10.805 22.969 4.945 1 97.31 178 ARG A CA 1
ATOM 1421 C C . ARG A 1 178 ? 11.414 24.359 4.844 1 97.31 178 ARG A C 1
ATOM 1423 O O . ARG A 1 178 ? 12.219 24.641 3.951 1 97.31 178 ARG A O 1
ATOM 1430 N N . ASP A 1 179 ? 10.992 25.25 5.703 1 94.44 179 ASP A N 1
ATOM 1431 C CA . ASP A 1 179 ? 11.648 26.547 5.809 1 94.44 179 ASP A CA 1
ATOM 1432 C C . ASP A 1 179 ? 12.711 26.531 6.902 1 94.44 179 ASP A C 1
ATOM 1434 O O . ASP A 1 179 ? 12.977 25.5 7.512 1 94.44 179 ASP A O 1
ATOM 1438 N N . ASP A 1 180 ? 13.344 27.641 7.184 1 93.31 180 ASP A N 1
ATOM 1439 C CA . ASP A 1 180 ? 14.469 27.703 8.109 1 93.31 180 ASP A CA 1
ATOM 1440 C C . ASP A 1 180 ? 14.023 27.359 9.531 1 93.31 180 ASP A C 1
ATOM 1442 O O . ASP A 1 180 ? 14.75 26.688 10.273 1 93.31 180 ASP A O 1
ATOM 1446 N N . GLU A 1 181 ? 12.891 27.812 9.836 1 92.44 181 GLU A N 1
ATOM 1447 C CA . GLU A 1 181 ? 12.383 27.5 11.164 1 92.44 181 GLU A CA 1
ATOM 1448 C C . GLU A 1 181 ? 12.156 26.016 11.344 1 92.44 181 GLU A C 1
ATOM 1450 O O . GLU A 1 181 ? 12.453 25.453 12.406 1 92.44 181 GLU A O 1
ATOM 1455 N N . TRP A 1 182 ? 11.609 25.406 10.344 1 95.38 182 TRP A N 1
ATOM 1456 C CA . TRP A 1 182 ? 11.352 23.969 10.414 1 95.38 182 TRP A CA 1
ATOM 1457 C C . TRP A 1 182 ? 12.664 23.188 10.477 1 95.38 182 TRP A C 1
ATOM 1459 O O . TRP A 1 182 ? 12.766 22.203 11.211 1 95.38 182 TRP A O 1
ATOM 1469 N N . TRP A 1 183 ? 13.648 23.594 9.719 1 96 183 TRP A N 1
ATOM 1470 C CA . TRP A 1 183 ? 14.953 22.953 9.797 1 96 183 TRP A CA 1
ATOM 1471 C C . TRP A 1 183 ? 15.531 23.062 11.203 1 96 183 TRP A C 1
ATOM 1473 O O . TRP A 1 183 ? 16.188 22.141 11.688 1 96 183 TRP A O 1
ATOM 1483 N N . GLY A 1 184 ? 15.32 24.266 11.812 1 92.31 184 GLY A N 1
ATOM 1484 C CA . GLY A 1 184 ? 15.734 24.406 13.203 1 92.31 184 GLY A CA 1
ATOM 1485 C C . GLY A 1 184 ? 15.07 23.422 14.133 1 92.31 184 GLY A C 1
ATOM 1486 O O . GLY A 1 184 ? 15.727 22.828 15 1 92.31 184 GLY A O 1
ATOM 1487 N N . ARG A 1 185 ? 13.805 23.219 13.938 1 91.75 185 ARG A N 1
ATOM 1488 C CA . ARG A 1 185 ? 13.062 22.25 14.727 1 91.75 185 ARG A CA 1
ATOM 1489 C C . ARG A 1 185 ? 13.617 20.844 14.523 1 91.75 185 ARG A C 1
ATOM 1491 O O . ARG A 1 185 ? 13.812 20.094 15.492 1 91.75 185 ARG A O 1
ATOM 1498 N N . LYS A 1 186 ? 13.883 20.5 13.297 1 95 186 LYS A N 1
ATOM 1499 C CA . LYS A 1 186 ? 14.414 19.172 12.977 1 95 186 LYS A CA 1
ATOM 1500 C C . LYS A 1 186 ? 15.789 18.969 13.602 1 95 186 LYS A C 1
ATOM 1502 O O . LYS A 1 186 ? 16.125 17.859 14.023 1 95 186 LYS A O 1
ATOM 1507 N N . GLN A 1 187 ? 16.547 20.016 13.602 1 93.75 187 GLN A N 1
ATOM 1508 C CA . GLN A 1 187 ? 17.859 19.938 14.227 1 93.75 187 GLN A CA 1
ATOM 1509 C C . GLN A 1 187 ? 17.734 19.578 15.703 1 93.75 187 GLN A C 1
ATOM 1511 O O . GLN A 1 187 ? 18.484 18.734 16.203 1 93.75 187 GLN A O 1
ATOM 1516 N N . GLU A 1 188 ? 16.812 20.203 16.312 1 90.62 188 GLU A N 1
ATOM 1517 C CA . GLU A 1 188 ? 16.594 19.922 17.719 1 90.62 188 GLU A CA 1
ATOM 1518 C C . GLU A 1 188 ? 16.109 18.5 17.938 1 90.62 188 GLU A C 1
ATOM 1520 O O . GLU A 1 188 ? 16.531 17.828 18.875 1 90.62 188 GLU A O 1
ATOM 1525 N N . GLU A 1 189 ? 15.234 18.078 17.109 1 91.25 189 GLU A N 1
ATOM 1526 C CA . GLU A 1 189 ? 14.664 16.734 17.219 1 91.25 189 GLU A CA 1
ATOM 1527 C C . GLU A 1 189 ? 15.727 15.664 16.984 1 91.25 189 GLU A C 1
ATOM 1529 O O . GLU A 1 189 ? 15.633 14.57 17.547 1 91.25 189 GLU A O 1
ATOM 1534 N N . ASN A 1 190 ? 16.734 15.977 16.156 1 94.69 190 ASN A N 1
ATOM 1535 C CA . ASN A 1 190 ? 17.703 14.977 15.727 1 94.69 190 ASN A CA 1
ATOM 1536 C C . ASN A 1 190 ? 19.031 15.141 16.453 1 94.69 190 ASN A C 1
ATOM 1538 O O . ASN A 1 190 ? 20.047 14.57 16.031 1 94.69 190 ASN A O 1
ATOM 1542 N N . LYS A 1 191 ? 19.031 15.844 17.531 1 90.75 191 LYS A N 1
ATOM 1543 C CA . LYS A 1 191 ? 20.281 16.203 18.203 1 90.75 191 LYS A CA 1
ATOM 1544 C C . LYS A 1 191 ? 21 14.953 18.719 1 90.75 191 LYS A C 1
ATOM 1546 O O . LYS A 1 191 ? 22.219 14.93 18.812 1 90.75 191 LYS A O 1
ATOM 1551 N N . GLU A 1 192 ? 20.25 13.93 19.047 1 92.38 192 GLU A N 1
ATOM 1552 C CA . GLU A 1 192 ? 20.859 12.727 19.594 1 92.38 192 GLU A CA 1
ATOM 1553 C C . GLU A 1 192 ? 21.094 11.68 18.5 1 92.38 192 GLU A C 1
ATOM 1555 O O . GLU A 1 192 ? 21.422 10.531 18.797 1 92.38 192 GLU A O 1
ATOM 1560 N N . TYR A 1 193 ? 20.906 12.055 17.297 1 97.12 193 TYR A N 1
ATOM 1561 C CA . TYR A 1 193 ? 21.078 11.148 16.172 1 97.12 193 TYR A CA 1
ATOM 1562 C C . TYR A 1 193 ? 22.344 11.484 15.391 1 97.12 193 TYR A C 1
ATOM 1564 O O . TYR A 1 193 ? 22.891 12.578 15.523 1 97.12 193 TYR A O 1
ATOM 1572 N N . HIS A 1 194 ? 22.797 10.453 14.656 1 98 194 HIS A N 1
ATOM 1573 C CA . HIS A 1 194 ? 23.844 10.641 13.664 1 98 194 HIS A CA 1
ATOM 1574 C C . HIS A 1 194 ? 23.25 10.875 12.273 1 98 194 HIS A C 1
ATOM 1576 O O . HIS A 1 194 ? 22.094 10.547 12.031 1 98 194 HIS A O 1
ATOM 1582 N N . THR A 1 195 ? 24 11.555 11.43 1 98.56 195 THR A N 1
ATOM 1583 C CA . THR A 1 195 ? 23.594 11.758 10.047 1 98.56 195 THR A CA 1
ATOM 1584 C C . THR A 1 195 ? 24.703 11.312 9.086 1 98.56 195 THR A C 1
ATOM 1586 O O . THR A 1 195 ? 25.875 11.633 9.289 1 98.56 195 THR A O 1
ATOM 1589 N N . VAL A 1 196 ? 24.312 10.516 8.148 1 98.75 196 VAL A N 1
ATOM 1590 C CA . VAL A 1 196 ? 25.25 10.141 7.086 1 98.75 196 VAL A CA 1
ATOM 1591 C C . VAL A 1 196 ? 24.766 10.703 5.75 1 98.75 196 VAL A C 1
ATOM 1593 O O . VAL A 1 196 ? 23.562 10.727 5.477 1 98.75 196 VAL A O 1
ATOM 1596 N N . LEU A 1 197 ? 25.703 11.234 5 1 98.81 197 LEU A N 1
ATOM 1597 C CA . LEU A 1 197 ? 25.453 11.828 3.688 1 98.81 197 LEU A CA 1
ATOM 1598 C C . LEU A 1 197 ? 26.109 11 2.586 1 98.81 197 LEU A C 1
ATOM 1600 O O . LEU A 1 197 ? 27.25 10.562 2.732 1 98.81 197 LEU A O 1
ATOM 1604 N N . TYR A 1 198 ? 25.391 10.742 1.554 1 98.81 198 TYR A N 1
ATOM 1605 C CA . TYR A 1 198 ? 25.938 10.078 0.373 1 98.81 198 TYR A CA 1
ATOM 1606 C C . TYR A 1 198 ? 26.125 11.07 -0.768 1 98.81 198 TYR A C 1
ATOM 1608 O O . TYR A 1 198 ? 25.188 11.781 -1.139 1 98.81 198 TYR A O 1
ATOM 1616 N N . GLU A 1 199 ? 27.312 11.141 -1.299 1 98.62 199 GLU A N 1
ATOM 1617 C CA . GLU A 1 199 ? 27.625 11.844 -2.535 1 98.62 199 GLU A CA 1
ATOM 1618 C C . GLU A 1 199 ? 28.016 10.875 -3.645 1 98.62 199 GLU A C 1
ATOM 1620 O O . GLU A 1 199 ? 28.797 9.945 -3.418 1 98.62 199 GLU A O 1
ATOM 1625 N N . ASP A 1 200 ? 27.453 11.086 -4.805 1 97.25 200 ASP A N 1
ATOM 1626 C CA . ASP A 1 200 ? 27.75 10.172 -5.902 1 97.25 200 ASP A CA 1
ATOM 1627 C C . ASP A 1 200 ? 29.188 10.367 -6.402 1 97.25 200 ASP A C 1
ATOM 1629 O O . ASP A 1 200 ? 29.953 11.117 -5.805 1 97.25 200 ASP A O 1
ATOM 1633 N N . ALA A 1 201 ? 29.594 9.633 -7.449 1 96.12 201 ALA A N 1
ATOM 1634 C CA . ALA A 1 201 ? 30.969 9.641 -7.961 1 96.12 201 ALA A CA 1
ATOM 1635 C C . ALA A 1 201 ? 31.375 11.031 -8.422 1 96.12 201 ALA A C 1
ATOM 1637 O O . ALA A 1 201 ? 32.562 11.391 -8.383 1 96.12 201 ALA A O 1
ATOM 1638 N N . GLU A 1 202 ? 30.5 11.867 -8.812 1 97.12 202 GLU A N 1
ATOM 1639 C CA . GLU A 1 202 ? 30.766 13.219 -9.289 1 97.12 202 GLU A CA 1
ATOM 1640 C C . GLU A 1 202 ? 30.766 14.219 -8.141 1 97.12 202 GLU A C 1
ATOM 1642 O O . GLU A 1 202 ? 30.984 15.414 -8.352 1 97.12 202 GLU A O 1
ATOM 1647 N N . GLY A 1 203 ? 30.453 13.781 -6.93 1 96.81 203 GLY A N 1
ATOM 1648 C CA . GLY A 1 203 ? 30.469 14.648 -5.758 1 96.81 203 GLY A CA 1
ATOM 1649 C C . GLY A 1 203 ? 29.141 15.32 -5.492 1 96.81 203 GLY A C 1
ATOM 1650 O O . GLY A 1 203 ? 29.062 16.234 -4.668 1 96.81 203 GLY A O 1
ATOM 1651 N N . THR A 1 204 ? 28.156 14.914 -6.188 1 98 204 THR A N 1
ATOM 1652 C CA . THR A 1 204 ? 26.828 15.492 -5.988 1 98 204 THR A CA 1
ATOM 1653 C C . THR A 1 204 ? 26.125 14.812 -4.824 1 98 204 THR A C 1
ATOM 1655 O O . THR A 1 204 ? 25.953 13.586 -4.816 1 98 204 THR A O 1
ATOM 1658 N N . PRO A 1 205 ? 25.656 15.594 -3.754 1 98.62 205 PRO A N 1
ATOM 1659 C CA . PRO A 1 205 ? 24.875 14.984 -2.68 1 98.62 205 PRO A CA 1
ATOM 1660 C C . PRO A 1 205 ? 23.562 14.375 -3.18 1 98.62 205 PRO A C 1
ATOM 1662 O O . PRO A 1 205 ? 22.781 15.047 -3.859 1 98.62 205 PRO A O 1
ATOM 1665 N N . LYS A 1 206 ? 23.328 13.047 -2.801 1 98.31 206 LYS A N 1
ATOM 1666 C CA . LYS A 1 206 ? 22.188 12.359 -3.398 1 98.31 206 LYS A CA 1
ATOM 1667 C C . LYS A 1 206 ? 21.312 11.695 -2.33 1 98.31 206 LYS A C 1
ATOM 1669 O O . LYS A 1 206 ? 20.188 11.305 -2.6 1 98.31 206 LYS A O 1
ATOM 1674 N N . ALA A 1 207 ? 21.844 11.594 -1.118 1 98.75 207 ALA A N 1
ATOM 1675 C CA . ALA A 1 207 ? 21.047 10.953 -0.073 1 98.75 207 ALA A CA 1
ATOM 1676 C C . ALA A 1 207 ? 21.594 11.289 1.312 1 98.75 207 ALA A C 1
ATOM 1678 O O . ALA A 1 207 ? 22.75 11.703 1.448 1 98.75 207 ALA A O 1
ATOM 1679 N N . TYR A 1 208 ? 20.734 11.133 2.285 1 98.88 208 TYR A N 1
ATOM 1680 C CA . TYR A 1 208 ? 21.188 11.141 3.674 1 98.88 208 TYR A CA 1
ATOM 1681 C C . TYR A 1 208 ? 20.281 10.289 4.547 1 98.88 208 TYR A C 1
ATOM 1683 O O . TYR A 1 208 ? 19.156 9.953 4.152 1 98.88 208 TYR A O 1
ATOM 1691 N N . MET A 1 209 ? 20.781 9.922 5.652 1 98.69 209 MET A N 1
ATOM 1692 C CA . MET A 1 209 ? 20.047 9.133 6.645 1 98.69 209 MET A CA 1
ATOM 1693 C C . MET A 1 209 ? 20.344 9.633 8.055 1 98.69 209 MET A C 1
ATOM 1695 O O . MET A 1 209 ? 21.5 9.93 8.383 1 98.69 209 MET A O 1
ATOM 1699 N N . VAL A 1 210 ? 19.297 9.852 8.766 1 98.69 210 VAL A N 1
ATOM 1700 C CA . VAL A 1 210 ? 19.375 10.164 10.188 1 98.69 210 VAL A CA 1
ATOM 1701 C C . VAL A 1 210 ? 19.094 8.914 11.016 1 98.69 210 VAL A C 1
ATOM 1703 O O . VAL A 1 210 ? 18.047 8.289 10.867 1 98.69 210 VAL A O 1
ATOM 1706 N N . TYR A 1 211 ? 20.078 8.547 11.875 1 98.19 211 TYR A N 1
ATOM 1707 C CA . TYR A 1 211 ? 19.984 7.234 12.508 1 98.19 211 TYR A CA 1
ATOM 1708 C C . TYR A 1 211 ? 20.594 7.266 13.906 1 98.19 211 TYR A C 1
ATOM 1710 O O . TYR A 1 211 ? 21.234 8.25 14.289 1 98.19 211 TYR A O 1
ATOM 1718 N N . ARG A 1 212 ? 20.234 6.25 14.633 1 97.06 212 ARG A N 1
ATOM 1719 C CA . ARG A 1 212 ? 20.922 5.977 15.891 1 97.06 212 ARG A CA 1
ATOM 1720 C C . ARG A 1 212 ? 21.062 4.477 16.125 1 97.06 212 ARG A C 1
ATOM 1722 O O . ARG A 1 212 ? 20.375 3.678 15.492 1 97.06 212 ARG A O 1
ATOM 1729 N N . PHE A 1 213 ? 22.047 4.051 16.781 1 91.56 213 PHE A N 1
ATOM 1730 C CA . PHE A 1 213 ? 22.141 2.656 17.203 1 91.56 213 PHE A CA 1
ATOM 1731 C C . PHE A 1 213 ? 22.656 2.555 18.641 1 91.56 213 PHE A C 1
ATOM 1733 O O . PHE A 1 213 ? 23.516 3.326 19.062 1 91.56 213 PHE A O 1
ATOM 1740 N N . SER A 1 214 ? 21.922 1.853 19.359 1 92.12 214 SER A N 1
ATOM 1741 C CA . SER A 1 214 ? 22.188 1.556 20.766 1 92.12 214 SER A CA 1
ATOM 1742 C C . SER A 1 214 ? 21.781 0.127 21.109 1 92.12 214 SER A C 1
ATOM 1744 O O . SER A 1 214 ? 20.781 -0.379 20.609 1 92.12 214 SER A O 1
ATOM 1746 N N . GLU A 1 215 ? 22.594 -0.535 21.984 1 94.69 215 GLU A N 1
ATOM 1747 C CA . GLU A 1 215 ? 22.312 -1.893 22.438 1 94.69 215 GLU A CA 1
ATOM 1748 C C . GLU A 1 215 ? 22.109 -2.838 21.25 1 94.69 215 GLU A C 1
ATOM 1750 O O . GLU A 1 215 ? 21.125 -3.576 21.203 1 94.69 215 GLU A O 1
ATOM 1755 N N . SER A 1 216 ? 22.859 -2.656 20.328 1 94.31 216 SER A N 1
ATOM 1756 C CA . SER A 1 216 ? 22.922 -3.508 19.141 1 94.31 216 SER A CA 1
ATOM 1757 C C . SER A 1 216 ? 21.656 -3.379 18.297 1 94.31 216 SER A C 1
ATOM 1759 O O . SER A 1 216 ? 21.297 -4.309 17.578 1 94.31 216 SER A O 1
ATOM 1761 N N . LYS A 1 217 ? 20.969 -2.299 18.422 1 96.62 217 LYS A N 1
ATOM 1762 C CA . LYS A 1 217 ? 19.781 -2.025 17.641 1 96.62 217 LYS A CA 1
ATOM 1763 C C . LYS A 1 217 ? 19.938 -0.726 16.844 1 96.62 217 LYS A C 1
ATOM 1765 O O . LYS A 1 217 ? 20.297 0.308 17.406 1 96.62 217 LYS A O 1
ATOM 1770 N N . TRP A 1 218 ? 19.672 -0.842 15.586 1 97 218 TRP A N 1
ATOM 1771 C CA . TRP A 1 218 ? 19.688 0.297 14.672 1 97 218 TRP A CA 1
ATOM 1772 C C . TRP A 1 218 ? 18.297 0.88 14.492 1 97 218 TRP A C 1
ATOM 1774 O O . TRP A 1 218 ? 17.328 0.139 14.336 1 97 218 TRP A O 1
ATOM 1784 N N . THR A 1 219 ? 18.172 2.195 14.539 1 97.44 219 THR A N 1
ATOM 1785 C CA . THR A 1 219 ? 16.906 2.883 14.242 1 97.44 219 THR A CA 1
ATOM 1786 C C . THR A 1 219 ? 17.141 4.012 13.242 1 97.44 219 THR A C 1
ATOM 1788 O O . THR A 1 219 ? 18.031 4.836 13.422 1 97.44 219 THR A O 1
ATOM 1791 N N . THR A 1 220 ? 16.312 4.027 12.234 1 97.31 220 THR A N 1
ATOM 1792 C CA . THR A 1 220 ? 16.328 5.102 11.25 1 97.31 220 THR A CA 1
ATOM 1793 C C . THR A 1 220 ? 15.242 6.125 11.539 1 97.31 220 THR A C 1
ATOM 1795 O O . THR A 1 220 ? 14.062 5.773 11.641 1 97.31 220 THR A O 1
ATOM 1798 N N . GLN A 1 221 ? 15.609 7.383 11.641 1 95.75 221 GLN A N 1
ATOM 1799 C CA . GLN A 1 221 ? 14.68 8.477 11.898 1 95.75 221 GLN A CA 1
ATOM 1800 C C . GLN A 1 221 ? 14.188 9.094 10.586 1 95.75 221 GLN A C 1
ATOM 1802 O O . GLN A 1 221 ? 13.039 9.523 10.492 1 95.75 221 GLN A O 1
ATOM 1807 N N . GLU A 1 222 ? 15.023 9.219 9.633 1 97.56 222 GLU A N 1
ATOM 1808 C CA . GLU A 1 222 ? 14.719 9.805 8.328 1 97.56 222 GLU A CA 1
ATOM 1809 C C . GLU A 1 222 ? 15.656 9.273 7.254 1 97.56 222 GLU A C 1
ATOM 1811 O O . GLU A 1 222 ? 16.859 9.117 7.492 1 97.56 222 GLU A O 1
ATOM 1816 N N . MET A 1 223 ? 15.148 8.914 6.176 1 98.12 223 MET A N 1
ATOM 1817 C CA . MET A 1 223 ? 15.898 8.43 5.027 1 98.12 223 MET A CA 1
ATOM 1818 C C . MET A 1 223 ? 15.422 9.094 3.738 1 98.12 223 MET A C 1
ATOM 1820 O O . MET A 1 223 ? 14.273 8.914 3.334 1 98.12 223 MET A O 1
ATOM 1824 N N . ILE A 1 224 ? 16.281 9.883 3.117 1 98.38 224 ILE A N 1
ATOM 1825 C CA . ILE A 1 224 ? 15.977 10.617 1.892 1 98.38 224 ILE A CA 1
ATOM 1826 C C . ILE A 1 224 ? 16.984 10.25 0.811 1 98.38 224 ILE A C 1
ATOM 1828 O O . ILE A 1 224 ? 18.203 10.266 1.056 1 98.38 224 ILE A O 1
ATOM 1832 N N . TYR A 1 225 ? 16.547 9.922 -0.353 1 97.44 225 TYR A N 1
ATOM 1833 C CA . TYR A 1 225 ? 17.453 9.531 -1.431 1 97.44 225 TYR A CA 1
ATOM 1834 C C . TYR A 1 225 ? 16.875 9.922 -2.789 1 97.44 225 TYR A C 1
ATOM 1836 O O . TYR A 1 225 ? 15.664 9.875 -2.994 1 97.44 225 TYR A O 1
ATOM 1844 N N . TYR A 1 226 ? 17.703 10.242 -3.68 1 95.38 226 TYR A N 1
ATOM 1845 C CA . TYR A 1 226 ? 17.328 10.789 -4.98 1 95.38 226 TYR A CA 1
ATOM 1846 C C . TYR A 1 226 ? 16.969 9.68 -5.957 1 95.38 226 TYR A C 1
ATOM 1848 O O . TYR A 1 226 ? 16.016 9.812 -6.734 1 95.38 226 TYR A O 1
ATOM 1856 N N . ASP A 1 227 ? 17.734 8.617 -5.957 1 91.38 227 ASP A N 1
ATOM 1857 C CA . ASP A 1 227 ? 17.547 7.531 -6.906 1 91.38 227 ASP A CA 1
ATOM 1858 C C . ASP A 1 227 ? 17.938 6.188 -6.293 1 91.38 227 ASP A C 1
ATOM 1860 O O . ASP A 1 227 ? 18.25 6.113 -5.105 1 91.38 227 ASP A O 1
ATOM 1864 N N . GLN A 1 228 ? 17.891 5.168 -7.043 1 89.81 228 GLN A N 1
ATOM 1865 C CA . GLN A 1 228 ? 18.125 3.814 -6.551 1 89.81 228 GLN A CA 1
ATOM 1866 C C . GLN A 1 228 ? 19.578 3.629 -6.117 1 89.81 228 GLN A C 1
ATOM 1868 O O . GLN A 1 228 ? 19.859 2.92 -5.148 1 89.81 228 GLN A O 1
ATOM 1873 N N . SER A 1 229 ? 20.469 4.164 -6.914 1 92.25 229 SER A N 1
ATOM 1874 C CA . SER A 1 229 ? 21.875 4.062 -6.547 1 92.25 229 SER A CA 1
ATOM 1875 C C . SER A 1 229 ? 22.141 4.672 -5.176 1 92.25 229 SER A C 1
ATOM 1877 O O . SER A 1 229 ? 22.906 4.125 -4.383 1 92.25 229 SER A O 1
ATOM 1879 N N . ALA A 1 230 ? 21.516 5.77 -4.938 1 96.5 230 ALA A N 1
ATOM 1880 C CA . ALA A 1 230 ? 21.641 6.434 -3.643 1 96.5 230 ALA A CA 1
ATOM 1881 C C . ALA A 1 230 ? 21.031 5.586 -2.527 1 96.5 230 ALA A C 1
ATOM 1883 O O . ALA A 1 230 ? 21.594 5.496 -1.433 1 96.5 230 ALA A O 1
ATOM 1884 N N . LEU A 1 231 ? 19.891 5 -2.789 1 96.06 231 LEU A N 1
ATOM 1885 C CA . LEU A 1 231 ? 19.281 4.102 -1.817 1 96.06 231 LEU A CA 1
ATOM 1886 C C . LEU A 1 231 ? 20.203 2.934 -1.499 1 96.06 231 LEU A C 1
ATOM 1888 O O . LEU A 1 231 ? 20.391 2.58 -0.332 1 96.06 231 LEU A O 1
ATOM 1892 N N . LYS A 1 232 ? 20.766 2.35 -2.488 1 94.69 232 LYS A N 1
ATOM 1893 C CA . LYS A 1 232 ? 21.688 1.23 -2.301 1 94.69 232 LYS A CA 1
ATOM 1894 C C . LYS A 1 232 ? 22.875 1.636 -1.433 1 94.69 232 LYS A C 1
ATOM 1896 O O . LYS A 1 232 ? 23.359 0.843 -0.619 1 94.69 232 LYS A O 1
ATOM 1901 N N . ALA A 1 233 ? 23.328 2.828 -1.676 1 97.19 233 ALA A N 1
ATOM 1902 C CA . ALA A 1 233 ? 24.438 3.332 -0.875 1 97.19 233 ALA A CA 1
ATOM 1903 C C . ALA A 1 233 ? 24.062 3.414 0.601 1 97.19 233 ALA A C 1
ATOM 1905 O O . ALA A 1 233 ? 24.859 3.049 1.474 1 97.19 233 ALA A O 1
ATOM 1906 N N . LEU A 1 234 ? 22.875 3.906 0.893 1 98 234 LEU A N 1
ATOM 1907 C CA . LEU A 1 234 ? 22.422 3.996 2.277 1 98 234 LEU A CA 1
ATOM 1908 C C . LEU A 1 234 ? 22.266 2.609 2.891 1 98 234 LEU A C 1
ATOM 1910 O O . LEU A 1 234 ? 22.656 2.387 4.043 1 98 234 LEU A O 1
ATOM 1914 N N . LEU A 1 235 ? 21.703 1.688 2.137 1 96.81 235 LEU A N 1
ATOM 1915 C CA . LEU A 1 235 ? 21.531 0.326 2.629 1 96.81 235 LEU A CA 1
ATOM 1916 C C . LEU A 1 235 ? 22.891 -0.343 2.855 1 96.81 235 LEU A C 1
ATOM 1918 O O . LEU A 1 235 ? 23.062 -1.089 3.822 1 96.81 235 LEU A O 1
ATOM 1922 N N . HIS A 1 236 ? 23.844 -0.08 1.942 1 96.56 236 HIS A N 1
ATOM 1923 C CA . HIS A 1 236 ? 25.219 -0.503 2.117 1 96.56 236 HIS A CA 1
ATOM 1924 C C . HIS A 1 236 ? 25.781 -0.028 3.457 1 96.56 236 HIS A C 1
ATOM 1926 O O . HIS A 1 236 ? 26.438 -0.794 4.168 1 96.56 236 HIS A O 1
ATOM 1932 N N . PHE A 1 237 ? 25.516 1.184 3.76 1 97.44 237 PHE A N 1
ATOM 1933 C CA . PHE A 1 237 ? 26 1.778 5.004 1 97.44 237 PHE A CA 1
ATOM 1934 C C . PHE A 1 237 ? 25.422 1.047 6.207 1 97.44 237 PHE A C 1
ATOM 1936 O O . PHE A 1 237 ? 26.141 0.747 7.164 1 97.44 237 PHE A O 1
ATOM 1943 N N . VAL A 1 238 ? 24.125 0.765 6.215 1 96.81 238 VAL A N 1
ATOM 1944 C CA . VAL A 1 238 ? 23.5 0.008 7.293 1 96.81 238 VAL A CA 1
ATOM 1945 C C . VAL A 1 238 ? 24.172 -1.354 7.43 1 96.81 238 VAL A C 1
ATOM 1947 O O . VAL A 1 238 ? 24.516 -1.773 8.539 1 96.81 238 VAL A O 1
ATOM 1950 N N . GLY A 1 239 ? 24.391 -1.987 6.328 1 95.5 239 GLY A N 1
ATOM 1951 C CA . GLY A 1 239 ? 25.016 -3.301 6.312 1 95.5 239 GLY A CA 1
ATOM 1952 C C . GLY A 1 239 ? 26.422 -3.299 6.879 1 95.5 239 GLY A C 1
ATOM 1953 O O . GLY A 1 239 ? 26.875 -4.297 7.441 1 95.5 239 GLY A O 1
ATOM 1954 N N . GLN A 1 240 ? 27.094 -2.219 6.695 1 94.56 240 GLN A N 1
ATOM 1955 C CA . GLN A 1 240 ? 28.469 -2.096 7.188 1 94.56 240 GLN A CA 1
ATOM 1956 C C . GLN A 1 240 ? 28.516 -2.139 8.711 1 94.56 240 GLN A C 1
ATOM 1958 O O . GLN A 1 240 ? 29.578 -2.307 9.305 1 94.56 240 GLN A O 1
ATOM 1963 N N . HIS A 1 241 ? 27.375 -2.061 9.328 1 95.06 241 HIS A N 1
ATOM 1964 C CA . HIS A 1 241 ? 27.312 -2.105 10.781 1 95.06 241 HIS A CA 1
ATOM 1965 C C . HIS A 1 241 ? 26.938 -3.5 11.273 1 95.06 241 HIS A C 1
ATOM 1967 O O . HIS A 1 241 ? 26.547 -3.67 12.438 1 95.06 241 HIS A O 1
ATOM 1973 N N . ASP A 1 242 ? 26.969 -4.465 10.469 1 91.69 242 ASP A N 1
ATOM 1974 C CA . ASP A 1 242 ? 26.469 -5.805 10.766 1 91.69 242 ASP A CA 1
ATOM 1975 C C . ASP A 1 242 ? 27.141 -6.387 12 1 91.69 242 ASP A C 1
ATOM 1977 O O . ASP A 1 242 ? 26.484 -7.055 12.812 1 91.69 242 ASP A O 1
ATOM 1981 N N . SER A 1 243 ? 28.406 -6.09 12.258 1 91.88 243 SER A N 1
ATOM 1982 C CA . SER A 1 243 ? 29.125 -6.637 13.406 1 91.88 243 SER A CA 1
ATOM 1983 C C . SER A 1 243 ? 28.641 -6.027 14.711 1 91.88 243 SER A C 1
ATOM 1985 O O . SER A 1 243 ? 28.891 -6.566 15.789 1 91.88 243 SER A O 1
ATOM 1987 N N . MET A 1 244 ? 27.891 -4.945 14.578 1 92.88 244 MET A N 1
ATOM 1988 C CA . MET A 1 244 ? 27.484 -4.191 15.766 1 92.88 244 MET A CA 1
ATOM 1989 C C . MET A 1 244 ? 26 -4.371 16.031 1 92.88 244 MET A C 1
ATOM 1991 O O . MET A 1 244 ? 25.5 -3.949 17.078 1 92.88 244 MET A O 1
ATOM 1995 N N . LEU A 1 245 ? 25.281 -4.988 15.062 1 94.75 245 LEU A N 1
ATOM 1996 C CA . LEU A 1 245 ? 23.828 -4.945 15.141 1 94.75 245 LEU A CA 1
ATOM 1997 C C . LEU A 1 245 ? 23.25 -6.352 15.273 1 94.75 245 LEU A C 1
ATOM 1999 O O . LEU A 1 245 ? 23.734 -7.285 14.625 1 94.75 245 LEU A O 1
ATOM 2003 N N . ASP A 1 246 ? 22.25 -6.445 16.094 1 95.5 246 ASP A N 1
ATOM 2004 C CA . ASP A 1 246 ? 21.406 -7.633 16.125 1 95.5 246 ASP A CA 1
ATOM 2005 C C . ASP A 1 246 ? 20.125 -7.418 15.328 1 95.5 246 ASP A C 1
ATOM 2007 O O . ASP A 1 246 ? 19.531 -8.375 14.828 1 95.5 246 ASP A O 1
ATOM 2011 N N . GLU A 1 247 ? 19.766 -6.188 15.25 1 96.25 247 GLU A N 1
ATOM 2012 C CA . GLU A 1 247 ? 18.516 -5.832 14.594 1 96.25 247 GLU A CA 1
ATOM 2013 C C . GLU A 1 247 ? 18.562 -4.398 14.07 1 96.25 247 GLU A C 1
ATOM 2015 O O . GLU A 1 247 ? 19.203 -3.533 14.664 1 96.25 247 GLU A O 1
ATOM 2020 N N . ALA A 1 248 ? 17.938 -4.211 12.977 1 97.19 248 ALA A N 1
ATOM 2021 C CA . ALA A 1 248 ? 17.766 -2.855 12.461 1 97.19 248 ALA A CA 1
ATOM 2022 C C . ALA A 1 248 ? 16.297 -2.555 12.18 1 97.19 248 ALA A C 1
ATOM 2024 O O . ALA A 1 248 ? 15.594 -3.359 11.555 1 97.19 248 ALA A O 1
ATOM 2025 N N . THR A 1 249 ? 15.836 -1.449 12.68 1 97.69 249 THR A N 1
ATOM 2026 C CA . THR A 1 249 ? 14.492 -0.958 12.406 1 97.69 249 THR A CA 1
ATOM 2027 C C . THR A 1 249 ? 14.531 0.252 11.477 1 97.69 249 THR A C 1
ATOM 2029 O O . THR A 1 249 ? 15.18 1.256 11.789 1 97.69 249 THR A O 1
ATOM 2032 N N . ILE A 1 250 ? 13.898 0.147 10.32 1 97.38 250 ILE A N 1
ATOM 2033 C CA . ILE A 1 250 ? 13.859 1.217 9.328 1 97.38 250 ILE A CA 1
ATOM 2034 C C . ILE A 1 250 ? 12.406 1.624 9.07 1 97.38 250 ILE A C 1
ATOM 2036 O O . ILE A 1 250 ? 11.625 0.842 8.523 1 97.38 250 ILE A O 1
ATOM 2040 N N . THR A 1 251 ? 12.039 2.816 9.422 1 97.38 251 THR A N 1
ATOM 2041 C CA . THR A 1 251 ? 10.703 3.359 9.195 1 97.38 251 THR A CA 1
ATOM 2042 C C . THR A 1 251 ? 10.711 4.332 8.023 1 97.38 251 THR A C 1
ATOM 2044 O O . THR A 1 251 ? 11.492 5.281 7.996 1 97.38 251 THR A O 1
ATOM 2047 N N . VAL A 1 252 ? 9.867 4.074 7.047 1 97.38 252 VAL A N 1
ATOM 2048 C CA . VAL A 1 252 ? 9.82 4.879 5.832 1 97.38 252 VAL A CA 1
ATOM 2049 C C . VAL A 1 252 ? 8.367 5.094 5.406 1 97.38 252 VAL A C 1
ATOM 2051 O O . VAL A 1 252 ? 7.477 4.367 5.848 1 97.38 252 VAL A O 1
ATOM 2054 N N . PRO A 1 253 ? 8.125 6.18 4.574 1 96.56 253 PRO A N 1
ATOM 2055 C CA . PRO A 1 253 ? 6.801 6.285 3.951 1 96.56 253 PRO A CA 1
ATOM 2056 C C . PRO A 1 253 ? 6.43 5.047 3.139 1 96.56 253 PRO A C 1
ATOM 2058 O O . PRO A 1 253 ? 7.297 4.438 2.506 1 96.56 253 PRO A O 1
ATOM 2061 N N . GLY A 1 254 ? 5.156 4.688 3.207 1 94.94 254 GLY A N 1
ATOM 2062 C CA . GLY A 1 254 ? 4.684 3.525 2.473 1 94.94 254 GLY A CA 1
ATOM 2063 C C . GLY A 1 254 ? 4.992 3.59 0.989 1 94.94 254 GLY A C 1
ATOM 2064 O O . GLY A 1 254 ? 5.223 2.561 0.352 1 94.94 254 GLY A O 1
ATOM 2065 N N . SER A 1 255 ? 5.062 4.742 0.443 1 93.12 255 SER A N 1
ATOM 2066 C CA . SER A 1 255 ? 5.285 4.961 -0.982 1 93.12 255 SER A CA 1
ATOM 2067 C C . SER A 1 255 ? 6.676 4.496 -1.403 1 93.12 255 SER A C 1
ATOM 2069 O O . SER A 1 255 ? 6.941 4.316 -2.594 1 93.12 255 SER A O 1
ATOM 2071 N N . SER A 1 256 ? 7.562 4.328 -0.433 1 92.81 256 SER A N 1
ATOM 2072 C CA . SER A 1 256 ? 8.93 3.936 -0.752 1 92.81 256 SER A CA 1
ATOM 2073 C C . SER A 1 256 ? 8.992 2.486 -1.22 1 92.81 256 SER A C 1
ATOM 2075 O O . SER A 1 256 ? 9.898 2.111 -1.976 1 92.81 256 SER A O 1
ATOM 2077 N N . ALA A 1 257 ? 8.102 1.702 -0.72 1 94.19 257 ALA A N 1
ATOM 2078 C CA . ALA A 1 257 ? 8.125 0.273 -1.02 1 94.19 257 ALA A CA 1
ATOM 2079 C C . ALA A 1 257 ? 9.516 -0.313 -0.767 1 94.19 257 ALA A C 1
ATOM 2081 O O . ALA A 1 257 ? 10.07 -1.004 -1.625 1 94.19 257 ALA A O 1
ATOM 2082 N N . LEU A 1 258 ? 10.047 -0.076 0.358 1 96 258 LEU A N 1
ATOM 2083 C CA . LEU A 1 258 ? 11.438 -0.397 0.656 1 96 258 LEU A CA 1
ATOM 2084 C C . LEU A 1 258 ? 11.688 -1.897 0.541 1 96 258 LEU A C 1
ATOM 2086 O O . LEU A 1 258 ? 12.781 -2.322 0.174 1 96 258 LEU A O 1
ATOM 2090 N N . HIS A 1 259 ? 10.656 -2.738 0.79 1 95.88 259 HIS A N 1
ATOM 2091 C CA . HIS A 1 259 ? 10.828 -4.184 0.718 1 95.88 259 HIS A CA 1
ATOM 2092 C C . HIS A 1 259 ? 11.289 -4.617 -0.67 1 95.88 259 HIS A C 1
ATOM 2094 O O . HIS A 1 259 ? 11.969 -5.637 -0.812 1 95.88 259 HIS A O 1
ATOM 2100 N N . TYR A 1 260 ? 10.922 -3.871 -1.645 1 94.88 260 TYR A N 1
ATOM 2101 C CA . TYR A 1 260 ? 11.297 -4.172 -3.023 1 94.88 260 TYR A CA 1
ATOM 2102 C C . TYR A 1 260 ? 12.805 -4.223 -3.182 1 94.88 260 TYR A C 1
ATOM 2104 O O . TYR A 1 260 ? 13.328 -4.965 -4.02 1 94.88 260 TYR A O 1
ATOM 2112 N N . TYR A 1 261 ? 13.57 -3.557 -2.264 1 93.44 261 TYR A N 1
ATOM 2113 C CA . TYR A 1 261 ? 15.008 -3.359 -2.438 1 93.44 261 TYR A CA 1
ATOM 2114 C C . TYR A 1 261 ? 15.789 -4.094 -1.357 1 93.44 261 TYR A C 1
ATOM 2116 O O . TYR A 1 261 ? 17.016 -4.137 -1.396 1 93.44 261 TYR A O 1
ATOM 2124 N N . LEU A 1 262 ? 15.125 -4.613 -0.424 1 95.19 262 LEU A N 1
ATOM 2125 C CA . LEU A 1 262 ? 15.805 -5.316 0.656 1 95.19 262 LEU A CA 1
ATOM 2126 C C . LEU A 1 262 ? 16.281 -6.688 0.193 1 95.19 262 LEU A C 1
ATOM 2128 O O . LEU A 1 262 ? 15.68 -7.297 -0.692 1 95.19 262 LEU A O 1
ATOM 2132 N N . PRO A 1 263 ? 17.344 -7.16 0.791 1 92.5 263 PRO A N 1
ATOM 2133 C CA . PRO A 1 263 ? 17.797 -8.508 0.44 1 92.5 263 PRO A CA 1
ATOM 2134 C C . PRO A 1 263 ? 16.719 -9.57 0.651 1 92.5 263 PRO A C 1
ATOM 2136 O O . PRO A 1 263 ? 16.641 -10.531 -0.12 1 92.5 263 PRO A O 1
ATOM 2139 N N . ASP A 1 264 ? 15.945 -9.383 1.652 1 93.69 264 ASP A N 1
ATOM 2140 C CA . ASP A 1 264 ? 14.828 -10.273 1.973 1 93.69 264 ASP A CA 1
ATOM 2141 C C . ASP A 1 264 ? 13.523 -9.492 2.059 1 93.69 264 ASP A C 1
ATOM 2143 O O . ASP A 1 264 ? 13.133 -9.031 3.137 1 93.69 264 ASP A O 1
ATOM 2147 N N . PRO A 1 265 ? 12.781 -9.445 0.959 1 94.31 265 PRO A N 1
ATOM 2148 C CA . PRO A 1 265 ? 11.508 -8.727 0.977 1 94.31 265 PRO A CA 1
ATOM 2149 C C . PRO A 1 265 ? 10.508 -9.328 1.955 1 94.31 265 PRO A C 1
ATOM 2151 O O . PRO A 1 265 ? 9.484 -8.703 2.258 1 94.31 265 PRO A O 1
ATOM 2154 N N . LEU A 1 266 ? 10.75 -10.531 2.465 1 93.19 266 LEU A N 1
ATOM 2155 C CA . LEU A 1 266 ? 9.844 -11.18 3.404 1 93.19 266 LEU A CA 1
ATOM 2156 C C . LEU A 1 266 ? 10.141 -10.75 4.836 1 93.19 266 LEU A C 1
ATOM 2158 O O . LEU A 1 266 ? 9.578 -11.289 5.785 1 93.19 266 LEU A O 1
ATOM 2162 N N . THR A 1 267 ? 10.938 -9.75 4.98 1 93 267 THR A N 1
ATOM 2163 C CA . THR A 1 267 ? 11.234 -9.164 6.281 1 93 267 THR A CA 1
ATOM 2164 C C . THR A 1 267 ? 9.961 -8.68 6.965 1 93 267 THR A C 1
ATOM 2166 O O . THR A 1 267 ? 9.031 -8.211 6.301 1 93 267 THR A O 1
ATOM 2169 N N . LYS A 1 268 ? 10.031 -8.75 8.305 1 95.81 268 LYS A N 1
ATOM 2170 C CA . LYS A 1 268 ? 8.898 -8.266 9.086 1 95.81 268 LYS A CA 1
ATOM 2171 C C . LYS A 1 268 ? 8.609 -6.793 8.789 1 95.81 268 LYS A C 1
ATOM 2173 O O . LYS A 1 268 ? 9.508 -5.953 8.867 1 95.81 268 LYS A O 1
ATOM 2178 N N . ALA A 1 269 ? 7.344 -6.512 8.492 1 97.56 269 ALA A N 1
ATOM 2179 C CA . ALA A 1 269 ? 6.914 -5.152 8.172 1 97.56 269 ALA A CA 1
ATOM 2180 C C . ALA A 1 269 ? 5.566 -4.836 8.812 1 97.56 269 ALA A C 1
ATOM 2182 O O . ALA A 1 269 ? 4.598 -5.582 8.641 1 97.56 269 ALA A O 1
ATOM 2183 N N . THR A 1 270 ? 5.543 -3.758 9.547 1 97.5 270 THR A N 1
ATOM 2184 C CA . THR A 1 270 ? 4.305 -3.25 10.133 1 97.5 270 THR A CA 1
ATOM 2185 C C . THR A 1 270 ? 3.889 -1.943 9.461 1 97.5 270 THR A C 1
ATOM 2187 O O . THR A 1 270 ? 4.723 -1.063 9.234 1 97.5 270 THR A O 1
ATOM 2190 N N . THR A 1 271 ? 2.613 -1.865 9.117 1 96.56 271 THR A N 1
ATOM 2191 C CA . THR A 1 271 ? 2.098 -0.68 8.445 1 96.56 271 THR A CA 1
ATOM 2192 C C . THR A 1 271 ? 1.042 0.014 9.297 1 96.56 271 THR A C 1
ATOM 2194 O O . THR A 1 271 ? 0.308 -0.641 10.039 1 96.56 271 THR A O 1
ATOM 2197 N N . LYS A 1 272 ? 0.964 1.361 9.219 1 95.75 272 LYS A N 1
ATOM 2198 C CA . LYS A 1 272 ? -0.09 2.131 9.875 1 95.75 272 LYS A CA 1
ATOM 2199 C C . LYS A 1 272 ? -0.363 3.434 9.125 1 95.75 272 LYS A C 1
ATOM 2201 O O . LYS A 1 272 ? 0.545 4.012 8.523 1 95.75 272 LYS A O 1
ATOM 2206 N N . PRO A 1 273 ? -1.597 3.914 9.172 1 97 273 PRO A N 1
ATOM 2207 C CA . PRO A 1 273 ? -1.832 5.289 8.727 1 97 273 PRO A CA 1
ATOM 2208 C C . PRO A 1 273 ? -0.965 6.309 9.461 1 97 273 PRO A C 1
ATOM 2210 O O . PRO A 1 273 ? -0.756 6.184 10.672 1 97 273 PRO A O 1
ATOM 2213 N N . TYR A 1 274 ? -0.404 7.23 8.781 1 97.94 274 TYR A N 1
ATOM 2214 C CA . TYR A 1 274 ? 0.536 8.172 9.375 1 97.94 274 TYR A CA 1
ATOM 2215 C C . TYR A 1 274 ? -0.104 9.547 9.555 1 97.94 274 TYR A C 1
ATOM 2217 O O . TYR A 1 274 ? -0.367 9.977 10.68 1 97.94 274 TYR A O 1
ATOM 2225 N N . PHE A 1 275 ? -0.479 10.211 8.5 1 98.75 275 PHE A N 1
ATOM 2226 C CA . PHE A 1 275 ? -1.139 11.508 8.555 1 98.75 275 PHE A CA 1
ATOM 2227 C C . PHE A 1 275 ? -2.479 11.469 7.832 1 98.75 275 PHE A C 1
ATOM 2229 O O . PHE A 1 275 ? -2.754 10.531 7.074 1 98.75 275 PHE A O 1
ATOM 2236 N N . MET A 1 276 ? -3.301 12.461 8.141 1 98.81 276 MET A N 1
ATOM 2237 C CA . MET A 1 276 ? -4.543 12.734 7.422 1 98.81 276 MET A CA 1
ATOM 2238 C C . MET A 1 276 ? -4.469 14.078 6.699 1 98.81 276 MET A C 1
ATOM 2240 O O . MET A 1 276 ? -3.688 14.945 7.078 1 98.81 276 MET A O 1
ATOM 2244 N N . ALA A 1 277 ? -5.242 14.195 5.652 1 98.94 277 ALA A N 1
ATOM 2245 C CA . ALA A 1 277 ? -5.332 15.43 4.879 1 98.94 277 ALA A CA 1
ATOM 2246 C C . ALA A 1 277 ? -6.785 15.82 4.641 1 98.94 277 ALA A C 1
ATOM 2248 O O . ALA A 1 277 ? -7.68 14.977 4.676 1 98.94 277 ALA A O 1
ATOM 2249 N N . ARG A 1 278 ? -6.969 17.047 4.438 1 98.94 278 ARG A N 1
ATOM 2250 C CA . ARG A 1 278 ? -8.273 17.594 4.086 1 98.94 278 ARG A CA 1
ATOM 2251 C C . ARG A 1 278 ? -8.133 18.781 3.137 1 98.94 278 ARG A C 1
ATOM 2253 O O . ARG A 1 278 ? -7.328 19.672 3.375 1 98.94 278 ARG A O 1
ATOM 2260 N N . ILE A 1 279 ? -8.906 18.766 2.109 1 98.94 279 ILE A N 1
ATOM 2261 C CA . ILE A 1 279 ? -9.055 19.953 1.281 1 98.94 279 ILE A CA 1
ATOM 2262 C C . ILE A 1 279 ? -9.805 21.031 2.059 1 98.94 279 ILE A C 1
ATOM 2264 O O . ILE A 1 279 ? -10.875 20.766 2.613 1 98.94 279 ILE A O 1
ATOM 2268 N N . VAL A 1 280 ? -9.25 22.188 2.096 1 98.94 280 VAL A N 1
ATOM 2269 C CA . VAL A 1 280 ? -9.844 23.297 2.824 1 98.94 280 VAL A CA 1
ATOM 2270 C C . VAL A 1 280 ? -10.859 24.016 1.938 1 98.94 280 VAL A C 1
ATOM 2272 O O . VAL A 1 280 ? -12.008 24.25 2.348 1 98.94 280 VAL A O 1
ATOM 2275 N N . ASP A 1 281 ? -10.484 24.359 0.835 1 98.75 281 ASP A N 1
ATOM 2276 C CA . ASP A 1 281 ? -11.258 25.047 -0.197 1 98.75 281 ASP A CA 1
ATOM 2277 C C . ASP A 1 281 ? -11.195 24.281 -1.52 1 98.75 281 ASP A C 1
ATOM 2279 O O . ASP A 1 281 ? -10.195 24.359 -2.234 1 98.75 281 ASP A O 1
ATOM 2283 N N . PHE A 1 282 ? -12.289 23.641 -1.85 1 98.75 282 PHE A N 1
ATOM 2284 C CA . PHE A 1 282 ? -12.297 22.719 -2.984 1 98.75 282 PHE A CA 1
ATOM 2285 C C . PHE A 1 282 ? -12.023 23.469 -4.285 1 98.75 282 PHE A C 1
ATOM 2287 O O . PHE A 1 282 ? -11.219 23.016 -5.102 1 98.75 282 PHE A O 1
ATOM 2294 N N . GLN A 1 283 ? -12.672 24.594 -4.484 1 98.56 283 GLN A N 1
ATOM 2295 C CA . GLN A 1 283 ? -12.492 25.375 -5.703 1 98.56 283 GLN A CA 1
ATOM 2296 C C . GLN A 1 283 ? -11.031 25.797 -5.879 1 98.56 283 GLN A C 1
ATOM 2298 O O . GLN A 1 283 ? -10.43 25.531 -6.918 1 98.56 283 GLN A O 1
ATOM 2303 N N . ALA A 1 284 ? -10.5 26.438 -4.891 1 98.31 284 ALA A N 1
ATOM 2304 C CA . ALA A 1 284 ? -9.117 26.906 -4.953 1 98.31 284 ALA A CA 1
ATOM 2305 C C . ALA A 1 284 ? -8.148 25.75 -5.141 1 98.31 284 ALA A C 1
ATOM 2307 O O . ALA A 1 284 ? -7.184 25.844 -5.91 1 98.31 284 ALA A O 1
ATOM 2308 N N . PHE A 1 285 ? -8.367 24.656 -4.48 1 98.5 285 PHE A N 1
ATOM 2309 C CA . PHE A 1 285 ? -7.508 23.484 -4.555 1 98.5 285 PHE A CA 1
ATOM 2310 C C . PHE A 1 285 ? -7.488 22.906 -5.965 1 98.5 285 PHE A C 1
ATOM 2312 O O . PHE A 1 285 ? -6.422 22.656 -6.527 1 98.5 285 PHE A O 1
ATOM 2319 N N . VAL A 1 286 ? -8.641 22.672 -6.504 1 98.12 286 VAL A N 1
ATOM 2320 C CA . VAL A 1 286 ? -8.781 22.047 -7.812 1 98.12 286 VAL A CA 1
ATOM 2321 C C . VAL A 1 286 ? -8.133 22.922 -8.883 1 98.12 286 VAL A C 1
ATOM 2323 O O . VAL A 1 286 ? -7.555 22.406 -9.844 1 98.12 286 VAL A O 1
ATOM 2326 N N . GLU A 1 287 ? -8.195 24.156 -8.703 1 97.88 287 GLU A N 1
ATOM 2327 C CA . GLU A 1 287 ? -7.617 25.078 -9.68 1 97.88 287 GLU A CA 1
ATOM 2328 C C . GLU A 1 287 ? -6.094 25.078 -9.602 1 97.88 287 GLU A C 1
ATOM 2330 O O . GLU A 1 287 ? -5.418 25.484 -10.547 1 97.88 287 GLU A O 1
ATOM 2335 N N . THR A 1 288 ? -5.566 24.641 -8.477 1 96.81 288 THR A N 1
ATOM 2336 C CA . THR A 1 288 ? -4.121 24.531 -8.305 1 96.81 288 THR A CA 1
ATOM 2337 C C . THR A 1 288 ? -3.633 23.141 -8.672 1 96.81 288 THR A C 1
ATOM 2339 O O . THR A 1 288 ? -2.482 22.969 -9.078 1 96.81 288 THR A O 1
ATOM 2342 N N . HIS A 1 289 ? -4.461 22.125 -8.562 1 97.94 289 HIS A N 1
ATOM 2343 C CA . HIS A 1 289 ? -4.164 20.719 -8.805 1 97.94 289 HIS A CA 1
ATOM 2344 C C . HIS A 1 289 ? -3.932 20.453 -10.281 1 97.94 289 HIS A C 1
ATOM 2346 O O . HIS A 1 289 ? -4.711 20.891 -11.133 1 97.94 289 HIS A O 1
ATOM 2352 N N . PRO A 1 290 ? -2.816 19.828 -10.672 1 97.19 290 PRO A N 1
ATOM 2353 C CA . PRO A 1 290 ? -2.613 19.484 -12.078 1 97.19 290 PRO A CA 1
ATOM 2354 C C . PRO A 1 290 ? -3.445 18.281 -12.516 1 97.19 290 PRO A C 1
ATOM 2356 O O . PRO A 1 290 ? -3.789 17.438 -11.695 1 97.19 290 PRO A O 1
ATOM 2359 N N . PHE A 1 291 ? -3.758 18.203 -13.82 1 96.75 291 PHE A N 1
ATOM 2360 C CA . PHE A 1 291 ? -4.531 17.109 -14.398 1 96.75 291 PHE A CA 1
ATOM 2361 C C . PHE A 1 291 ? -3.838 16.547 -15.633 1 96.75 291 PHE A C 1
ATOM 2363 O O . PHE A 1 291 ? -3.029 17.234 -16.266 1 96.75 291 PHE A O 1
ATOM 2370 N N . LEU A 1 292 ? -4.141 15.328 -16 1 92.5 292 LEU A N 1
ATOM 2371 C CA . LEU A 1 292 ? -3.391 14.609 -17.031 1 92.5 292 LEU A CA 1
ATOM 2372 C C . LEU A 1 292 ? -4.152 14.602 -18.344 1 92.5 292 LEU A C 1
ATOM 2374 O O . LEU A 1 292 ? -3.59 14.25 -19.391 1 92.5 292 LEU A O 1
ATOM 2378 N N . ALA A 1 293 ? -5.395 14.914 -18.312 1 93.62 293 ALA A N 1
ATOM 2379 C CA . ALA A 1 293 ? -6.211 14.891 -19.516 1 93.62 293 ALA A CA 1
ATOM 2380 C C . ALA A 1 293 ? -7.305 15.953 -19.469 1 93.62 293 ALA A C 1
ATOM 2382 O O . ALA A 1 293 ? -7.668 16.422 -18.375 1 93.62 293 ALA A O 1
ATOM 2383 N N . ASP A 1 294 ? -7.746 16.344 -20.609 1 97 294 ASP A N 1
ATOM 2384 C CA . ASP A 1 294 ? -8.836 17.312 -20.703 1 97 294 ASP A CA 1
ATOM 2385 C C . ASP A 1 294 ? -10.172 16.656 -20.344 1 97 294 ASP A C 1
ATOM 2387 O O . ASP A 1 294 ? -10.312 15.438 -20.422 1 97 294 ASP A O 1
ATOM 2391 N N . GLY A 1 295 ? -11.039 17.469 -19.812 1 97.38 295 GLY A N 1
ATOM 2392 C CA . GLY A 1 295 ? -12.367 16.969 -19.516 1 97.38 295 GLY A CA 1
ATOM 2393 C C . GLY A 1 295 ? -13.281 18.016 -18.906 1 97.38 295 GLY A C 1
ATOM 2394 O O . GLY A 1 295 ? -12.836 19.094 -18.531 1 97.38 295 GLY A O 1
ATOM 2395 N N . GLN A 1 296 ? -14.57 17.688 -19.031 1 98.19 296 GLN A N 1
ATOM 2396 C CA . GLN A 1 296 ? -15.625 18.5 -18.422 1 98.19 296 GLN A CA 1
ATOM 2397 C C . GLN A 1 296 ? -16.5 17.672 -17.5 1 98.19 296 GLN A C 1
ATOM 2399 O O . GLN A 1 296 ? -17.031 16.625 -17.891 1 98.19 296 GLN A O 1
ATOM 2404 N N . PHE A 1 297 ? -16.594 18.188 -16.25 1 98.5 297 PHE A N 1
ATOM 2405 C CA . PHE A 1 297 ? -17.328 17.422 -15.266 1 98.5 297 PHE A CA 1
ATOM 2406 C C . PHE A 1 297 ? -18.172 18.328 -14.383 1 98.5 297 PHE A C 1
ATOM 2408 O O . PHE A 1 297 ? -17.844 19.516 -14.227 1 98.5 297 PHE A O 1
ATOM 2415 N N . THR A 1 298 ? -19.297 17.844 -13.891 1 98.81 298 THR A N 1
ATOM 2416 C CA . THR A 1 298 ? -20.062 18.453 -12.812 1 98.81 298 THR A CA 1
ATOM 2417 C C . THR A 1 298 ? -20.016 17.578 -11.562 1 98.81 298 THR A C 1
ATOM 2419 O O . THR A 1 298 ? -20.484 16.453 -11.57 1 98.81 298 THR A O 1
ATOM 2422 N N . ILE A 1 299 ? -19.469 18.141 -10.469 1 98.75 299 ILE A N 1
ATOM 2423 C CA . ILE A 1 299 ? -19.203 17.328 -9.289 1 98.75 299 ILE A CA 1
ATOM 2424 C C . ILE A 1 299 ? -19.953 17.875 -8.086 1 98.75 299 ILE A C 1
ATOM 2426 O O . ILE A 1 299 ? -19.781 19.047 -7.727 1 98.75 299 ILE A O 1
ATOM 2430 N N . ARG A 1 300 ? -20.797 17.109 -7.469 1 98.88 300 ARG A N 1
ATOM 2431 C CA . ARG A 1 300 ? -21.375 17.438 -6.18 1 98.88 300 ARG A CA 1
ATOM 2432 C C . ARG A 1 300 ? -20.438 17.078 -5.035 1 98.88 300 ARG A C 1
ATOM 2434 O O . ARG A 1 300 ? -20.094 15.906 -4.855 1 98.88 300 ARG A O 1
ATOM 2441 N N . ILE A 1 301 ? -20.031 18.062 -4.277 1 98.88 301 ILE A N 1
ATOM 2442 C CA . ILE A 1 301 ? -19.219 17.844 -3.084 1 98.88 301 ILE A CA 1
ATOM 2443 C C . ILE A 1 301 ? -20.078 18 -1.835 1 98.88 301 ILE A C 1
ATOM 2445 O O . ILE A 1 301 ? -20.75 19.016 -1.655 1 98.88 301 ILE A O 1
ATOM 2449 N N . GLN A 1 302 ? -20.094 16.984 -1.067 1 98.88 302 GLN A N 1
ATOM 2450 C CA . GLN A 1 302 ? -20.75 17.078 0.238 1 98.88 302 GLN A CA 1
ATOM 2451 C C . GLN A 1 302 ? -19.734 17.438 1.325 1 98.88 302 GLN A C 1
ATOM 2453 O O . GLN A 1 302 ? -18.766 16.719 1.54 1 98.88 302 GLN A O 1
ATOM 2458 N N . ASP A 1 303 ? -19.938 18.531 1.947 1 98.81 303 ASP A N 1
ATOM 2459 C CA . ASP A 1 303 ? -19.141 18.984 3.084 1 98.81 303 ASP A CA 1
ATOM 2460 C C . ASP A 1 303 ? -20.016 19.703 4.109 1 98.81 303 ASP A C 1
ATOM 2462 O O . ASP A 1 303 ? -20.156 20.922 4.074 1 98.81 303 ASP A O 1
ATOM 2466 N N . ASP A 1 304 ? -20.484 18.969 5.066 1 97.81 304 ASP A N 1
ATOM 2467 C CA . ASP A 1 304 ? -21.422 19.5 6.055 1 97.81 304 ASP A CA 1
ATOM 2468 C C . ASP A 1 304 ? -20.688 20.344 7.102 1 97.81 304 ASP A C 1
ATOM 2470 O O . ASP A 1 304 ? -21.312 21.109 7.84 1 97.81 304 ASP A O 1
ATOM 2474 N N . PHE A 1 305 ? -19.391 20.219 7.125 1 98.44 305 PHE A N 1
ATOM 2475 C CA . PHE A 1 305 ? -18.609 20.875 8.164 1 98.44 305 PHE A CA 1
ATOM 2476 C C . PHE A 1 305 ? -18.094 22.234 7.688 1 98.44 305 PHE A C 1
ATOM 2478 O O . PHE A 1 305 ? -18.203 23.219 8.406 1 98.44 305 PHE A O 1
ATOM 2485 N N . ALA A 1 306 ? -17.5 22.266 6.562 1 98.62 306 ALA A N 1
ATOM 2486 C CA . ALA A 1 306 ? -17.141 23.5 5.871 1 98.62 306 ALA A CA 1
ATOM 2487 C C . ALA A 1 306 ? -18.078 23.766 4.699 1 98.62 306 ALA A C 1
ATOM 2489 O O . ALA A 1 306 ? -17.781 23.422 3.559 1 98.62 306 ALA A O 1
ATOM 2490 N N . THR A 1 307 ? -19.062 24.547 4.855 1 98.12 307 THR A N 1
ATOM 2491 C CA . THR A 1 307 ? -20.234 24.594 3.98 1 98.12 307 THR A CA 1
ATOM 2492 C C . THR A 1 307 ? -19.891 25.312 2.676 1 98.12 307 THR A C 1
ATOM 2494 O O . THR A 1 307 ? -20.625 25.172 1.686 1 98.12 307 THR A O 1
ATOM 2497 N N . TRP A 1 308 ? -18.812 26.094 2.666 1 98.31 308 TRP A N 1
ATOM 2498 C CA . TRP A 1 308 ? -18.422 26.766 1.431 1 98.31 308 TRP A CA 1
ATOM 2499 C C . TRP A 1 308 ? -18.016 25.75 0.366 1 98.31 308 TRP A C 1
ATOM 2501 O O . TRP A 1 308 ? -17.938 26.078 -0.817 1 98.31 308 TRP A O 1
ATOM 2511 N N . ASN A 1 309 ? -17.781 24.484 0.724 1 98.75 309 ASN A N 1
ATOM 2512 C CA . ASN A 1 309 ? -17.484 23.422 -0.22 1 98.75 309 ASN A CA 1
ATOM 2513 C C . ASN A 1 309 ? -18.75 22.656 -0.634 1 98.75 309 ASN A C 1
ATOM 2515 O O . ASN A 1 309 ? -18.734 21.906 -1.601 1 98.75 309 ASN A O 1
ATOM 2519 N N . ASN A 1 310 ? -19.844 22.781 0.121 1 98.75 310 ASN A N 1
ATOM 2520 C CA . ASN A 1 310 ? -21.031 21.953 -0.007 1 98.75 310 ASN A CA 1
ATOM 2521 C C . ASN A 1 310 ? -21.906 22.406 -1.162 1 98.75 310 ASN A C 1
ATOM 2523 O O . ASN A 1 310 ? -23 22.953 -0.94 1 98.75 310 ASN A O 1
ATOM 2527 N N . THR A 1 311 ? -21.547 22.156 -2.346 1 98.44 311 THR A N 1
ATOM 2528 C CA . THR A 1 311 ? -22.266 22.594 -3.541 1 98.44 311 THR A CA 1
ATOM 2529 C C . THR A 1 311 ? -21.859 21.766 -4.754 1 98.44 311 THR A C 1
ATOM 2531 O O . THR A 1 311 ? -21.156 20.766 -4.613 1 98.44 311 THR A O 1
ATOM 2534 N N . ILE A 1 312 ? -22.438 22.062 -5.91 1 98.81 312 ILE A N 1
ATOM 2535 C CA . ILE A 1 312 ? -22.062 21.438 -7.176 1 98.81 312 ILE A CA 1
ATOM 2536 C C . ILE A 1 312 ? -21.078 22.344 -7.918 1 98.81 312 ILE A C 1
ATOM 2538 O O . ILE A 1 312 ? -21.281 23.547 -8.023 1 98.81 312 ILE A O 1
ATOM 2542 N N . PHE A 1 313 ? -20.016 21.766 -8.398 1 98.81 313 PHE A N 1
ATOM 2543 C CA . PHE A 1 313 ? -19 22.5 -9.141 1 98.81 313 PHE A CA 1
ATOM 2544 C C . PHE A 1 313 ? -18.953 22.047 -10.594 1 98.81 313 PHE A C 1
ATOM 2546 O O . PHE A 1 313 ? -19.031 20.844 -10.867 1 98.81 313 PHE A O 1
ATOM 2553 N N . ALA A 1 314 ? -18.875 22.953 -11.477 1 98.81 314 ALA A N 1
ATOM 2554 C CA . ALA A 1 314 ? -18.484 22.672 -12.859 1 98.81 314 ALA A CA 1
ATOM 2555 C C . ALA A 1 314 ? -16.969 22.734 -13.031 1 98.81 314 ALA A C 1
ATOM 2557 O O . ALA A 1 314 ? -16.359 23.766 -12.727 1 98.81 314 ALA A O 1
ATOM 2558 N N . LEU A 1 315 ? -16.406 21.656 -13.422 1 98.44 315 LEU A N 1
ATOM 2559 C CA . LEU A 1 315 ? -14.969 21.547 -13.617 1 98.44 315 LEU A CA 1
ATOM 2560 C C . LEU A 1 315 ? -14.633 21.422 -15.102 1 98.44 315 LEU A C 1
ATOM 2562 O O . LEU A 1 315 ? -15.117 20.516 -15.781 1 98.44 315 LEU A O 1
ATOM 2566 N N . SER A 1 316 ? -13.891 22.375 -15.594 1 98.56 316 SER A N 1
ATOM 2567 C CA . SER A 1 316 ? -13.352 22.328 -16.953 1 98.56 316 SER A CA 1
ATOM 2568 C C . SER A 1 316 ? -11.836 22.188 -16.938 1 98.56 316 SER A C 1
ATOM 2570 O O . SER A 1 316 ? -11.133 23.078 -16.453 1 98.56 316 SER A O 1
ATOM 2572 N N . ILE A 1 317 ? -11.336 21.094 -17.453 1 98.44 317 ILE A N 1
ATOM 2573 C CA . ILE A 1 317 ? -9.906 20.812 -17.469 1 98.44 317 ILE A CA 1
ATOM 2574 C C . ILE A 1 317 ? -9.367 20.984 -18.875 1 98.44 317 ILE A C 1
ATOM 2576 O O . ILE A 1 317 ? -9.867 20.359 -19.828 1 98.44 317 ILE A O 1
ATOM 2580 N N . LYS A 1 318 ? -8.422 21.828 -19.062 1 97.94 318 LYS A N 1
ATOM 2581 C CA . LYS A 1 318 ? -7.75 22.031 -20.328 1 97.94 318 LYS A CA 1
ATOM 2582 C C . LYS A 1 318 ? -6.246 22.219 -20.141 1 97.94 318 LYS A C 1
ATOM 2584 O O . LYS A 1 318 ? -5.816 23.031 -19.312 1 97.94 318 LYS A O 1
ATOM 2589 N N . ASP A 1 319 ? -5.453 21.453 -20.859 1 95.62 319 ASP A N 1
ATOM 2590 C CA . ASP A 1 319 ? -3.996 21.562 -20.875 1 95.62 319 ASP A CA 1
ATOM 2591 C C . ASP A 1 319 ? -3.432 21.5 -19.453 1 95.62 319 ASP A C 1
ATOM 2593 O O . ASP A 1 319 ? -2.619 22.344 -19.078 1 95.62 319 ASP A O 1
ATOM 2597 N N . GLY A 1 320 ? -4.039 20.641 -18.672 1 94.75 320 GLY A N 1
ATOM 2598 C CA . GLY A 1 320 ? -3.506 20.359 -17.344 1 94.75 320 GLY A CA 1
ATOM 2599 C C . GLY A 1 320 ? -4.004 21.312 -16.281 1 94.75 320 GLY A C 1
ATOM 2600 O O . GLY A 1 320 ? -3.67 21.172 -15.102 1 94.75 320 GLY A O 1
ATOM 2601 N N . HIS A 1 321 ? -4.852 22.297 -16.734 1 96.88 321 HIS A N 1
ATOM 2602 C CA . HIS A 1 321 ? -5.379 23.297 -15.812 1 96.88 321 HIS A CA 1
ATOM 2603 C C . HIS A 1 321 ? -6.895 23.203 -15.703 1 96.88 321 HIS A C 1
ATOM 2605 O O . HIS A 1 321 ? -7.578 22.938 -16.703 1 96.88 321 HIS A O 1
ATOM 2611 N N . ALA A 1 322 ? -7.297 23.438 -14.477 1 97.69 322 ALA A N 1
ATOM 2612 C CA . ALA A 1 322 ? -8.734 23.328 -14.266 1 97.69 322 ALA A CA 1
ATOM 2613 C C . ALA A 1 322 ? -9.344 24.688 -13.891 1 97.69 322 ALA A C 1
ATOM 2615 O O . ALA A 1 322 ? -8.734 25.453 -13.156 1 97.69 322 ALA A O 1
ATOM 2616 N N . GLN A 1 323 ? -10.445 24.938 -14.461 1 98.31 323 GLN A N 1
ATOM 2617 C CA . GLN A 1 323 ? -11.367 25.953 -13.953 1 98.31 323 GLN A CA 1
ATOM 2618 C C . GLN A 1 323 ? -12.531 25.312 -13.195 1 98.31 323 GLN A C 1
ATOM 2620 O O . GLN A 1 323 ? -13.094 24.312 -13.633 1 98.31 323 GLN A O 1
ATOM 2625 N N . CYS A 1 324 ? -12.797 25.828 -12.07 1 98.31 324 CYS A N 1
ATOM 2626 C CA . CYS A 1 324 ? -13.812 25.281 -11.18 1 98.31 324 CYS A CA 1
ATOM 2627 C C . CYS A 1 324 ? -14.742 26.359 -10.664 1 98.31 324 CYS A C 1
ATOM 2629 O O . CYS A 1 324 ? -14.297 27.312 -10.008 1 98.31 324 CYS A O 1
ATOM 2631 N N . VAL A 1 325 ? -16.062 26.219 -10.945 1 98.06 325 VAL A N 1
ATOM 2632 C CA . VAL A 1 325 ? -17 27.234 -10.516 1 98.06 325 VAL A CA 1
ATOM 2633 C C . VAL A 1 325 ? -18.281 26.578 -10.016 1 98.06 325 VAL A C 1
ATOM 2635 O O . VAL A 1 325 ? -18.734 25.562 -10.562 1 98.06 325 VAL A O 1
ATOM 2638 N N . PRO A 1 326 ? -18.844 27.156 -8.969 1 98.25 326 PRO A N 1
ATOM 2639 C CA . PRO A 1 326 ? -20.156 26.656 -8.555 1 98.25 326 PRO A CA 1
ATOM 2640 C C . PRO A 1 326 ? -21.188 26.703 -9.68 1 98.25 326 PRO A C 1
ATOM 2642 O O . PRO A 1 326 ? -21.172 27.641 -10.484 1 98.25 326 PRO A O 1
ATOM 2645 N N . THR A 1 327 ? -22.031 25.672 -9.719 1 98.5 327 THR A N 1
ATOM 2646 C CA . THR A 1 327 ? -23.047 25.594 -10.758 1 98.5 327 THR A CA 1
ATOM 2647 C C . THR A 1 327 ? -24.344 25 -10.219 1 98.5 327 THR A C 1
ATOM 2649 O O . THR A 1 327 ? -24.375 24.5 -9.094 1 98.5 327 THR A O 1
ATOM 2652 N N . THR A 1 328 ? -25.391 25.172 -10.953 1 97.75 328 THR A N 1
ATOM 2653 C CA . THR A 1 328 ? -26.688 24.562 -10.609 1 97.75 328 THR A CA 1
ATOM 2654 C C . THR A 1 328 ? -27 23.391 -11.531 1 97.75 328 THR A C 1
ATOM 2656 O O . THR A 1 328 ? -28.031 22.734 -11.375 1 97.75 328 THR A O 1
ATOM 2659 N N . ASP A 1 329 ? -26.094 23.109 -12.461 1 97.88 329 ASP A N 1
ATOM 2660 C CA . ASP A 1 329 ? -26.297 21.969 -13.352 1 97.88 329 ASP A CA 1
ATOM 2661 C C . ASP A 1 329 ? -26.312 20.656 -12.57 1 97.88 329 ASP A C 1
ATOM 2663 O O . ASP A 1 329 ? -25.688 20.562 -11.508 1 97.88 329 ASP A O 1
ATOM 2667 N N . PRO A 1 330 ? -27.031 19.688 -13.102 1 97.81 330 PRO A N 1
ATOM 2668 C CA . PRO A 1 330 ? -27.031 18.391 -12.422 1 97.81 330 PRO A CA 1
ATOM 2669 C C . PRO A 1 330 ? -25.641 17.766 -12.359 1 97.81 330 PRO A C 1
ATOM 2671 O O . PRO A 1 330 ? -24.906 17.781 -13.352 1 97.81 330 PRO A O 1
ATOM 2674 N N . PRO A 1 331 ? -25.312 17.25 -11.266 1 98.44 331 PRO A N 1
ATOM 2675 C CA . PRO A 1 331 ? -23.969 16.656 -11.141 1 98.44 331 PRO A CA 1
ATOM 2676 C C . PRO A 1 331 ? -23.859 15.32 -11.875 1 98.44 331 PRO A C 1
ATOM 2678 O O . PRO A 1 331 ? -24.812 14.539 -11.891 1 98.44 331 PRO A O 1
ATOM 2681 N N . SER A 1 332 ? -22.703 15.094 -12.414 1 98.06 332 SER A N 1
ATOM 2682 C CA . SER A 1 332 ? -22.391 13.805 -13.016 1 98.06 332 SER A CA 1
ATOM 2683 C C . SER A 1 332 ? -21.672 12.898 -12.031 1 98.06 332 SER A C 1
ATOM 2685 O O . SER A 1 332 ? -21.625 11.68 -12.211 1 98.06 332 SER A O 1
ATOM 2687 N N . LEU A 1 333 ? -21.062 13.523 -11.023 1 98.19 333 LEU A N 1
ATOM 2688 C CA . LEU A 1 333 ? -20.328 12.805 -9.992 1 98.19 333 LEU A CA 1
ATOM 2689 C C . LEU A 1 333 ? -20.719 13.297 -8.602 1 98.19 333 LEU A C 1
ATOM 2691 O O . LEU A 1 333 ? -21.109 14.461 -8.438 1 98.19 333 LEU A O 1
ATOM 2695 N N . PHE A 1 334 ? -20.578 12.406 -7.664 1 98.69 334 PHE A N 1
ATOM 2696 C CA . PHE A 1 334 ? -20.781 12.75 -6.258 1 98.69 334 PHE A CA 1
ATOM 2697 C C . PHE A 1 334 ? -19.656 12.164 -5.402 1 98.69 334 PHE A C 1
ATOM 2699 O O . PHE A 1 334 ? -19.234 11.023 -5.605 1 98.69 334 PHE A O 1
ATOM 2706 N N . MET A 1 335 ? -19.172 12.961 -4.512 1 98.62 335 MET A N 1
ATOM 2707 C CA . MET A 1 335 ? -18.297 12.469 -3.451 1 98.62 335 MET A CA 1
ATOM 2708 C C . MET A 1 335 ? -18.297 13.414 -2.254 1 98.62 335 MET A C 1
ATOM 2710 O O . MET A 1 335 ? -18.719 14.562 -2.369 1 98.62 335 MET A O 1
ATOM 2714 N N . THR A 1 336 ? -17.891 12.969 -1.124 1 98.88 336 THR A N 1
ATOM 2715 C CA . THR A 1 336 ? -17.703 13.805 0.052 1 98.88 336 THR A CA 1
ATOM 2716 C C . THR A 1 336 ? -16.344 14.508 0.005 1 98.88 336 THR A C 1
ATOM 2718 O O . THR A 1 336 ? -15.453 14.086 -0.732 1 98.88 336 THR A O 1
ATOM 2721 N N . ILE A 1 337 ? -16.219 15.594 0.784 1 98.94 337 ILE A N 1
ATOM 2722 C CA . ILE A 1 337 ? -14.938 16.297 0.862 1 98.94 337 ILE A CA 1
ATOM 2723 C C . ILE A 1 337 ? -13.867 15.359 1.41 1 98.94 337 ILE A C 1
ATOM 2725 O O . ILE A 1 337 ? -12.695 15.453 1.027 1 98.94 337 ILE A O 1
ATOM 2729 N N . GLN A 1 338 ? -14.234 14.414 2.287 1 98.75 338 GLN A N 1
ATOM 2730 C CA . GLN A 1 338 ? -13.344 13.398 2.828 1 98.75 338 GLN A CA 1
ATOM 2731 C C . GLN A 1 338 ? -12.781 12.508 1.72 1 98.75 338 GLN A C 1
ATOM 2733 O O . GLN A 1 338 ? -11.57 12.312 1.627 1 98.75 338 GLN A O 1
ATOM 2738 N N . THR A 1 339 ? -13.656 12.008 0.875 1 98.56 339 THR A N 1
ATOM 2739 C CA . THR A 1 339 ? -13.258 11.18 -0.258 1 98.56 339 THR A CA 1
ATOM 2740 C C . THR A 1 339 ? -12.406 11.984 -1.241 1 98.56 339 THR A C 1
ATOM 2742 O O . THR A 1 339 ? -11.367 11.508 -1.704 1 98.56 339 THR A O 1
ATOM 2745 N N . ALA A 1 340 ? -12.859 13.195 -1.495 1 98.81 340 ALA A N 1
ATOM 2746 C CA . ALA A 1 340 ? -12.117 14.047 -2.418 1 98.81 340 ALA A CA 1
ATOM 2747 C C . ALA A 1 340 ? -10.688 14.266 -1.929 1 98.81 340 ALA A C 1
ATOM 2749 O O . ALA A 1 340 ? -9.742 14.203 -2.715 1 98.81 340 ALA A O 1
ATOM 2750 N N . SER A 1 341 ? -10.562 14.523 -0.626 1 98.81 341 SER A N 1
ATOM 2751 C CA . SER A 1 341 ? -9.242 14.773 -0.058 1 98.81 341 SER A CA 1
ATOM 2752 C C . SER A 1 341 ? -8.305 13.594 -0.286 1 98.81 341 SER A C 1
ATOM 2754 O O . SER A 1 341 ? -7.168 13.766 -0.73 1 98.81 341 SER A O 1
ATOM 2756 N N . SER A 1 342 ? -8.766 12.422 -0.042 1 98.31 342 SER A N 1
ATOM 2757 C CA . SER A 1 342 ? -7.98 11.203 -0.192 1 98.31 342 SER A CA 1
ATOM 2758 C C . SER A 1 342 ? -7.715 10.891 -1.661 1 98.31 342 SER A C 1
ATOM 2760 O O . SER A 1 342 ? -6.594 10.547 -2.035 1 98.31 342 SER A O 1
ATOM 2762 N N . LEU A 1 343 ? -8.734 11.047 -2.484 1 98.25 343 LEU A N 1
ATOM 2763 C CA . LEU A 1 343 ? -8.648 10.75 -3.908 1 98.25 343 LEU A CA 1
ATOM 2764 C C . LEU A 1 343 ? -7.66 11.68 -4.602 1 98.25 343 LEU A C 1
ATOM 2766 O O . LEU A 1 343 ? -6.738 11.227 -5.281 1 98.25 343 LEU A O 1
ATOM 2770 N N . PHE A 1 344 ? -7.801 13.008 -4.391 1 98.56 344 PHE A N 1
ATOM 2771 C CA . PHE A 1 344 ? -6.977 13.977 -5.098 1 98.56 344 PHE A CA 1
ATOM 2772 C C . PHE A 1 344 ? -5.535 13.922 -4.613 1 98.56 344 PHE A C 1
ATOM 2774 O O . PHE A 1 344 ? -4.605 14.195 -5.375 1 98.56 344 PHE A O 1
ATOM 2781 N N . MET A 1 345 ? -5.391 13.516 -3.342 1 98.38 345 MET A N 1
ATOM 2782 C CA . MET A 1 345 ? -4.027 13.422 -2.824 1 98.38 345 MET A CA 1
ATOM 2783 C C . MET A 1 345 ? -3.377 12.102 -3.225 1 98.38 345 MET A C 1
ATOM 2785 O O . MET A 1 345 ? -2.162 11.945 -3.102 1 98.38 345 MET A O 1
ATOM 2789 N N . GLY A 1 346 ? -4.137 11.172 -3.65 1 97.19 346 GLY A N 1
ATOM 2790 C CA . GLY A 1 346 ? -3.582 9.953 -4.203 1 97.19 346 GLY A CA 1
ATOM 2791 C C . GLY A 1 346 ? -3.248 8.914 -3.148 1 97.19 346 GLY A C 1
ATOM 2792 O O . GLY A 1 346 ? -2.305 8.141 -3.309 1 97.19 346 GLY A O 1
ATOM 2793 N N . TYR A 1 347 ? -4.008 8.82 -2.049 1 97.44 347 TYR A N 1
ATOM 2794 C CA . TYR A 1 347 ? -3.75 7.832 -1.01 1 97.44 347 TYR A CA 1
ATOM 2795 C C . TYR A 1 347 ? -3.891 6.418 -1.561 1 97.44 347 TYR A C 1
ATOM 2797 O O . TYR A 1 347 ? -2.998 5.582 -1.38 1 97.44 347 TYR A O 1
ATOM 2805 N N . LYS A 1 348 ? -4.988 6.152 -2.182 1 96 348 LYS A N 1
ATOM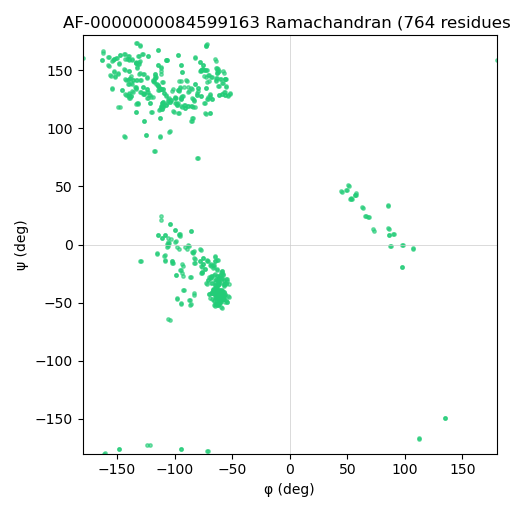 2806 C CA . LYS A 1 348 ? -5.207 4.902 -2.904 1 96 348 LYS A CA 1
ATOM 2807 C C . LYS A 1 348 ? -5.352 5.148 -4.402 1 96 348 LYS A C 1
ATOM 2809 O O . LYS A 1 348 ? -5.434 6.297 -4.84 1 96 348 LYS A O 1
ATOM 2814 N N . ARG A 1 349 ? -5.293 4.113 -5.152 1 94.19 349 ARG A N 1
ATOM 2815 C CA . ARG A 1 349 ? -5.535 4.234 -6.586 1 94.19 349 ARG A CA 1
ATOM 2816 C C . ARG A 1 349 ? -6.961 4.699 -6.867 1 94.19 349 ARG A C 1
ATOM 2818 O O . ARG A 1 349 ? -7.891 4.336 -6.141 1 94.19 349 ARG A O 1
ATOM 2825 N N . PRO A 1 350 ? -7.164 5.465 -7.949 1 93.62 350 PRO A N 1
ATOM 2826 C CA . PRO A 1 350 ? -8.5 5.992 -8.25 1 93.62 350 PRO A CA 1
ATOM 2827 C C . PRO A 1 350 ? -9.555 4.895 -8.352 1 93.62 350 PRO A C 1
ATOM 2829 O O . PRO A 1 350 ? -10.688 5.078 -7.902 1 93.62 350 PRO A O 1
ATOM 2832 N N . THR A 1 351 ? -9.227 3.744 -8.812 1 88.62 351 THR A N 1
ATOM 2833 C CA . THR A 1 351 ? -10.188 2.664 -9 1 88.62 351 THR A CA 1
ATOM 2834 C C . THR A 1 351 ? -10.695 2.146 -7.66 1 88.62 351 THR A C 1
ATOM 2836 O O . THR A 1 351 ? -11.805 1.626 -7.566 1 88.62 351 THR A O 1
ATOM 2839 N N . PHE A 1 352 ? -9.914 2.275 -6.633 1 92.44 352 PHE A N 1
ATOM 2840 C CA . PHE A 1 352 ? -10.344 1.9 -5.293 1 92.44 352 PHE A CA 1
ATOM 2841 C C . PHE A 1 352 ? -11.609 2.66 -4.898 1 92.44 352 PHE A C 1
ATOM 2843 O O . PHE A 1 352 ? -12.57 2.064 -4.406 1 92.44 352 PHE A O 1
ATOM 2850 N N . TYR A 1 353 ? -11.648 3.926 -5.172 1 95.12 353 TYR A N 1
ATOM 2851 C CA . TYR A 1 353 ? -12.742 4.789 -4.734 1 95.12 353 TYR A CA 1
ATOM 2852 C C . TYR A 1 353 ? -14.008 4.508 -5.535 1 95.12 353 TYR A C 1
ATOM 2854 O O . TYR A 1 353 ? -15.117 4.637 -5.012 1 95.12 353 TYR A O 1
ATOM 2862 N N . LYS A 1 354 ? -13.766 4.152 -6.762 1 92.56 354 LYS A N 1
ATOM 2863 C CA . LYS A 1 354 ? -14.906 3.746 -7.582 1 92.56 354 LYS A CA 1
ATOM 2864 C C . LYS A 1 354 ? -15.484 2.42 -7.098 1 92.56 354 LYS A C 1
ATOM 2866 O O . LYS A 1 354 ? -16.688 2.314 -6.855 1 92.56 354 LYS A O 1
ATOM 2871 N N . HIS A 1 355 ? -14.609 1.466 -6.844 1 87.5 355 HIS A N 1
ATOM 2872 C CA . HIS A 1 355 ? -15.047 0.129 -6.449 1 87.5 355 HIS A CA 1
ATOM 2873 C C . HIS A 1 355 ? -15.68 0.139 -5.062 1 87.5 355 HIS A C 1
ATOM 2875 O O . HIS A 1 355 ? -16.594 -0.634 -4.793 1 87.5 355 HIS A O 1
ATOM 2881 N N . ALA A 1 356 ? -15.258 1.053 -4.246 1 90.25 356 ALA A N 1
ATOM 2882 C CA . ALA A 1 356 ? -15.75 1.155 -2.875 1 90.25 356 ALA A CA 1
ATOM 2883 C C . ALA A 1 356 ? -17 2.016 -2.807 1 90.25 356 ALA A C 1
ATOM 2885 O O . ALA A 1 356 ? -17.547 2.254 -1.723 1 90.25 356 ALA A O 1
ATOM 2886 N N . ASP A 1 357 ? -17.453 2.549 -3.914 1 92.19 357 ASP A N 1
ATOM 2887 C CA . ASP A 1 357 ? -18.641 3.391 -4.008 1 92.19 357 ASP A CA 1
ATOM 2888 C C . ASP A 1 357 ? -18.469 4.68 -3.209 1 92.19 357 ASP A C 1
ATOM 2890 O O . ASP A 1 357 ? -19.422 5.152 -2.568 1 92.19 357 ASP A O 1
ATOM 2894 N N . LEU A 1 358 ? -17.25 5.094 -3.174 1 95.94 358 LEU A N 1
ATOM 2895 C CA . LEU A 1 358 ? -16.953 6.367 -2.523 1 95.94 358 LEU A CA 1
ATOM 2896 C C . LEU A 1 358 ? -17.141 7.531 -3.492 1 95.94 358 LEU A C 1
ATOM 2898 O O . LEU A 1 358 ? -17.359 8.672 -3.07 1 95.94 358 LEU A O 1
ATOM 2902 N N . VAL A 1 359 ? -16.953 7.242 -4.766 1 97.44 359 VAL A N 1
ATOM 2903 C CA . VAL A 1 359 ? -17.328 8.133 -5.859 1 97.44 359 VAL A CA 1
ATOM 2904 C C . VAL A 1 359 ? -18.5 7.535 -6.637 1 97.44 359 VAL A C 1
ATOM 2906 O O . VAL A 1 359 ? -18.406 6.41 -7.137 1 97.44 359 VAL A O 1
ATOM 2909 N N . THR A 1 360 ? -19.531 8.211 -6.711 1 97.25 360 THR A N 1
ATOM 2910 C CA . THR A 1 360 ? -20.719 7.672 -7.363 1 97.25 360 THR A CA 1
ATOM 2911 C C . THR A 1 360 ? -21.234 8.633 -8.43 1 97.25 360 THR A C 1
ATOM 2913 O O . THR A 1 360 ? -20.828 9.797 -8.477 1 97.25 360 THR A O 1
ATOM 2916 N N . GLY A 1 361 ? -22.078 8.219 -9.32 1 97.5 361 GLY A N 1
ATOM 2917 C CA . GLY A 1 361 ? -22.625 8.984 -10.438 1 97.5 361 GLY A CA 1
ATOM 2918 C C . GLY A 1 361 ? -22.625 8.211 -11.742 1 97.5 361 GLY A C 1
ATOM 2919 O O . GLY A 1 361 ? -22.844 7 -11.758 1 97.5 361 GLY A O 1
ATOM 2920 N N . ASN A 1 362 ? -22.484 9.016 -12.82 1 97.19 362 ASN A N 1
ATOM 2921 C CA . ASN A 1 362 ? -22.406 8.406 -14.148 1 97.19 362 ASN A CA 1
ATOM 2922 C C . ASN A 1 362 ? -21.125 7.613 -14.32 1 97.19 362 ASN A C 1
ATOM 2924 O O . ASN A 1 362 ? -20.016 8.156 -14.164 1 97.19 362 ASN A O 1
ATOM 2928 N N . GLU A 1 363 ? -21.25 6.391 -14.68 1 95.12 363 GLU A N 1
ATOM 2929 C CA . GLU A 1 363 ? -20.109 5.477 -14.742 1 95.12 363 GLU A CA 1
ATOM 2930 C C . GLU A 1 363 ? -19.062 5.973 -15.727 1 95.12 363 GLU A C 1
ATOM 2932 O O . GLU A 1 363 ? -17.859 5.957 -15.43 1 95.12 363 GLU A O 1
ATOM 2937 N N . GLU A 1 364 ? -19.484 6.375 -16.844 1 95.5 364 GLU A N 1
ATOM 2938 C CA . GLU A 1 364 ? -18.562 6.855 -17.875 1 95.5 364 GLU A CA 1
ATOM 2939 C C . GLU A 1 364 ? -17.844 8.125 -17.406 1 95.5 364 GLU A C 1
ATOM 2941 O O . GLU A 1 364 ? -16.641 8.289 -17.641 1 95.5 364 GLU A O 1
ATOM 2946 N N . ALA A 1 365 ? -18.609 9.008 -16.797 1 97.38 365 ALA A N 1
ATOM 2947 C CA . ALA A 1 365 ? -18.047 10.25 -16.281 1 97.38 365 ALA A CA 1
ATOM 2948 C C . ALA A 1 365 ? -17 9.969 -15.203 1 97.38 365 ALA A C 1
ATOM 2950 O O . ALA A 1 365 ? -15.953 10.617 -15.156 1 97.38 365 ALA A O 1
ATOM 2951 N N . ILE A 1 366 ? -17.328 8.984 -14.367 1 97.44 366 ILE A N 1
ATOM 2952 C CA . ILE A 1 366 ? -16.406 8.609 -13.297 1 97.44 366 ILE A CA 1
ATOM 2953 C C . ILE A 1 366 ? -15.094 8.102 -13.906 1 97.44 366 ILE A C 1
ATOM 2955 O O . ILE A 1 366 ? -14.016 8.547 -13.516 1 97.44 366 ILE A O 1
ATOM 2959 N N . ASP A 1 367 ? -15.172 7.211 -14.844 1 93.81 367 ASP A N 1
ATOM 2960 C CA . ASP A 1 367 ? -13.984 6.645 -15.477 1 93.81 367 ASP A CA 1
ATOM 2961 C C . ASP A 1 367 ? -13.141 7.734 -16.125 1 93.81 367 ASP A C 1
ATOM 2963 O O . ASP A 1 367 ? -11.914 7.742 -16 1 93.81 367 ASP A O 1
ATOM 2967 N N . GLN A 1 368 ? -13.797 8.617 -16.844 1 95.19 368 GLN A N 1
ATOM 2968 C CA . GLN A 1 368 ? -13.094 9.719 -17.484 1 95.19 368 GLN A CA 1
ATOM 2969 C C . GLN A 1 368 ? -12.422 10.625 -16.469 1 95.19 368 GLN A C 1
ATOM 2971 O O . GLN A 1 368 ? -11.266 11.023 -16.641 1 95.19 368 GLN A O 1
ATOM 2976 N N . PHE A 1 369 ? -13.172 10.945 -15.445 1 97.56 369 PHE A N 1
ATOM 2977 C CA . PHE A 1 369 ? -12.648 11.828 -14.414 1 97.56 369 PHE A CA 1
ATOM 2978 C C . PHE A 1 369 ? -11.414 11.219 -13.75 1 97.56 369 PHE A C 1
ATOM 2980 O O . PHE A 1 369 ? -10.398 11.891 -13.586 1 97.56 369 PHE A O 1
ATOM 2987 N N . LEU A 1 370 ? -11.5 9.953 -13.406 1 95.75 370 LEU A N 1
ATOM 2988 C CA . LEU A 1 370 ? -10.406 9.281 -12.711 1 95.75 370 LEU A CA 1
ATOM 2989 C C . LEU A 1 370 ? -9.148 9.242 -13.57 1 95.75 370 LEU A C 1
ATOM 2991 O O . LEU A 1 370 ? -8.039 9.289 -13.047 1 95.75 370 LEU A O 1
ATOM 2995 N N . ARG A 1 371 ? -9.273 9.258 -14.844 1 92 371 ARG A N 1
ATOM 2996 C CA . ARG A 1 371 ? -8.133 9.203 -15.758 1 92 371 ARG A CA 1
ATOM 2997 C C . ARG A 1 371 ? -7.41 10.547 -15.805 1 92 371 ARG A C 1
ATOM 2999 O O . ARG A 1 371 ? -6.281 10.633 -16.297 1 92 371 ARG A O 1
ATOM 3006 N N . THR A 1 372 ? -8.086 11.609 -15.336 1 96.12 372 THR A N 1
ATOM 3007 C CA . THR A 1 372 ? -7.465 12.93 -15.375 1 96.12 372 THR A CA 1
ATOM 3008 C C . THR A 1 372 ? -6.535 13.133 -14.18 1 96.12 372 THR A C 1
ATOM 3010 O O . THR A 1 372 ? -5.766 14.094 -14.141 1 96.12 372 THR A O 1
ATOM 3013 N N . LEU A 1 373 ? -6.598 12.266 -13.203 1 96 373 LEU A N 1
ATOM 3014 C CA . LEU A 1 373 ? -5.887 12.469 -11.945 1 96 373 LEU A CA 1
ATOM 3015 C C . LEU A 1 373 ? -4.484 11.867 -12.016 1 96 373 LEU A C 1
ATOM 3017 O O . LEU A 1 373 ? -4.293 10.789 -12.578 1 96 373 LEU A O 1
ATOM 3021 N N . PRO A 1 374 ? -3.516 12.555 -11.422 1 93.06 374 PRO A N 1
ATOM 3022 C CA . PRO A 1 374 ? -2.18 11.961 -11.336 1 93.06 374 PRO A CA 1
ATOM 3023 C C . PRO A 1 374 ? -2.15 10.703 -10.477 1 93.06 374 PRO A C 1
ATOM 3025 O O . PRO A 1 374 ? -3.018 10.516 -9.617 1 93.06 374 PRO A O 1
ATOM 3028 N N . ASP A 1 375 ? -1.102 9.867 -10.688 1 86.69 375 ASP A N 1
ATOM 3029 C CA . ASP A 1 375 ? -1.057 8.547 -10.062 1 86.69 375 ASP A CA 1
ATOM 3030 C C . ASP A 1 375 ? 0.057 8.477 -9.016 1 86.69 375 ASP A C 1
ATOM 3032 O O . ASP A 1 375 ? 0.433 7.387 -8.578 1 86.69 375 ASP A O 1
ATOM 3036 N N . GLN A 1 376 ? 0.527 9.523 -8.508 1 91.75 376 GLN A N 1
ATOM 3037 C CA . GLN A 1 376 ? 1.607 9.492 -7.527 1 91.75 376 GLN A CA 1
ATOM 3038 C C . GLN A 1 376 ? 1.06 9.367 -6.105 1 91.75 376 GLN A C 1
ATOM 3040 O O . GLN A 1 376 ? 0.075 10.023 -5.758 1 91.75 376 GLN A O 1
ATOM 3045 N N . GLU A 1 377 ? 1.69 8.516 -5.367 1 94.56 377 GLU A N 1
ATOM 3046 C CA . GLU A 1 377 ? 1.345 8.359 -3.957 1 94.56 377 GLU A CA 1
ATOM 3047 C C . GLU A 1 377 ? 2.027 9.422 -3.098 1 94.56 377 GLU A C 1
ATOM 3049 O O . GLU A 1 377 ? 3.199 9.734 -3.311 1 94.56 377 GLU A O 1
ATOM 3054 N N . PRO A 1 378 ? 1.299 9.984 -2.137 1 97.5 378 PRO A N 1
ATOM 3055 C CA . PRO A 1 378 ? 1.915 11.008 -1.294 1 97.5 378 PRO A CA 1
ATOM 3056 C C . PRO A 1 378 ? 2.934 10.438 -0.313 1 97.5 378 PRO A C 1
ATOM 3058 O O . PRO A 1 378 ? 2.768 9.312 0.167 1 97.5 378 PRO A O 1
ATOM 3061 N N . THR A 1 379 ? 3.902 11.273 -0.015 1 96.5 379 THR A N 1
ATOM 3062 C CA . THR A 1 379 ? 4.996 10.961 0.9 1 96.5 379 THR A CA 1
ATOM 3063 C C . THR A 1 379 ? 5.125 12.039 1.973 1 96.5 379 THR A C 1
ATOM 3065 O O . THR A 1 379 ? 5.035 13.234 1.676 1 96.5 379 THR A O 1
ATOM 3068 N N . LEU A 1 380 ? 5.305 11.602 3.207 1 98.12 380 LEU A N 1
ATOM 3069 C CA . LEU A 1 380 ? 5.539 12.562 4.273 1 98.12 380 LEU A CA 1
ATOM 3070 C C . LEU A 1 380 ? 6.551 12.031 5.281 1 98.12 380 LEU A C 1
ATOM 3072 O O . LEU A 1 380 ? 6.422 10.898 5.758 1 98.12 380 LEU A O 1
ATOM 3076 N N . HIS A 1 381 ? 7.59 12.836 5.59 1 97.5 381 HIS A N 1
ATOM 3077 C CA . HIS A 1 381 ? 8.648 12.445 6.512 1 97.5 381 HIS A CA 1
ATOM 3078 C C . HIS A 1 381 ? 8.539 13.203 7.832 1 97.5 381 HIS A C 1
ATOM 3080 O O . HIS A 1 381 ? 9.18 12.836 8.82 1 97.5 381 HIS A O 1
ATOM 3086 N N . ASP A 1 382 ? 7.734 14.227 7.84 1 98.06 382 ASP A N 1
ATOM 3087 C CA . ASP A 1 382 ? 7.691 15.148 8.969 1 98.06 382 ASP A CA 1
ATOM 3088 C C . ASP A 1 382 ? 6.547 14.805 9.914 1 98.06 382 ASP A C 1
ATOM 3090 O O . ASP A 1 382 ? 5.637 14.055 9.555 1 98.06 382 ASP A O 1
ATOM 3094 N N . PHE A 1 383 ? 6.645 15.344 11.094 1 97.19 383 PHE A N 1
ATOM 3095 C CA . PHE A 1 383 ? 5.641 15.133 12.125 1 97.19 383 PHE A CA 1
ATOM 3096 C C . PHE A 1 383 ? 5.328 16.438 12.859 1 97.19 383 PHE A C 1
ATOM 3098 O O . PHE A 1 383 ? 6.227 17.234 13.117 1 97.19 383 PHE A O 1
ATOM 3105 N N . PHE A 1 384 ? 4.074 16.625 13.109 1 94.62 384 PHE A N 1
ATOM 3106 C CA . PHE A 1 384 ? 3.648 17.719 13.969 1 94.62 384 PHE A CA 1
ATOM 3107 C C . PHE A 1 384 ? 2.285 17.422 14.586 1 94.62 384 PHE A C 1
ATOM 3109 O O . PHE A 1 384 ? 1.539 16.578 14.078 1 94.62 384 PHE A O 1
ATOM 3116 N N . MET B 1 1 ? 22.188 -35.406 -15.852 1 83.38 1 MET B N 1
ATOM 3117 C CA . MET B 1 1 ? 20.906 -35.094 -15.227 1 83.38 1 MET B CA 1
ATOM 3118 C C . MET B 1 1 ? 19.828 -34.844 -16.281 1 83.38 1 MET B C 1
ATOM 3120 O O . MET B 1 1 ? 20.094 -34.188 -17.297 1 83.38 1 MET B O 1
ATOM 3124 N N . VAL B 1 2 ? 18.703 -35.594 -16.094 1 90.62 2 VAL B N 1
ATOM 3125 C CA . VAL B 1 2 ? 17.641 -35.531 -17.109 1 90.62 2 VAL B CA 1
ATOM 3126 C C . VAL B 1 2 ? 16.328 -35.125 -16.453 1 90.62 2 VAL B C 1
ATOM 3128 O O . VAL B 1 2 ? 16.047 -35.531 -15.312 1 90.62 2 VAL B O 1
ATOM 3131 N N . ILE B 1 3 ? 15.586 -34.375 -17.156 1 95.62 3 ILE B N 1
ATOM 3132 C CA . ILE B 1 3 ? 14.258 -34 -16.688 1 95.62 3 ILE B CA 1
ATOM 3133 C C . ILE B 1 3 ? 13.234 -35.062 -17.125 1 95.62 3 ILE B C 1
ATOM 3135 O O . ILE B 1 3 ? 13.234 -35.469 -18.281 1 95.62 3 ILE B O 1
ATOM 3139 N N . GLN B 1 4 ? 12.461 -35.438 -16.156 1 95.38 4 GLN B N 1
ATOM 3140 C CA . GLN B 1 4 ? 11.445 -36.469 -16.422 1 95.38 4 GLN B CA 1
ATOM 3141 C C . GLN B 1 4 ? 10.078 -36 -15.914 1 95.38 4 GLN B C 1
ATOM 3143 O O . GLN B 1 4 ? 9.977 -35.375 -14.867 1 95.38 4 GLN B O 1
ATOM 3148 N N . THR B 1 5 ? 9.07 -36.344 -16.719 1 95.88 5 THR B N 1
ATOM 3149 C CA . THR B 1 5 ? 7.703 -36.219 -16.219 1 95.88 5 THR B CA 1
ATOM 3150 C C . THR B 1 5 ? 7.32 -37.375 -15.344 1 95.88 5 THR B C 1
ATOM 3152 O O . THR B 1 5 ? 7.5 -38.531 -15.734 1 95.88 5 THR B O 1
ATOM 3155 N N . LEU B 1 6 ? 6.789 -37.031 -14.203 1 94.5 6 LEU B N 1
ATOM 3156 C CA . LEU B 1 6 ? 6.453 -38.094 -13.25 1 94.5 6 LEU B CA 1
ATOM 3157 C C . LEU B 1 6 ? 5.004 -38.531 -13.422 1 94.5 6 LEU B C 1
ATOM 3159 O O . LEU B 1 6 ? 4.148 -37.719 -13.797 1 94.5 6 LEU B O 1
ATOM 3163 N N . ASP B 1 7 ? 4.852 -39.812 -13.141 1 92.19 7 ASP B N 1
ATOM 3164 C CA . ASP B 1 7 ? 3.506 -40.375 -13.195 1 92.19 7 ASP B CA 1
ATOM 3165 C C . ASP B 1 7 ? 3.111 -40.969 -11.852 1 92.19 7 ASP B C 1
ATOM 3167 O O . ASP B 1 7 ? 3.713 -40.688 -10.82 1 92.19 7 ASP B O 1
ATOM 3171 N N . ALA B 1 8 ? 1.972 -41.625 -11.891 1 90.38 8 ALA B N 1
ATOM 3172 C CA . ALA B 1 8 ? 1.407 -42.188 -10.664 1 90.38 8 ALA B CA 1
ATOM 3173 C C . ALA B 1 8 ? 2.424 -43.062 -9.938 1 90.38 8 ALA B C 1
ATOM 3175 O O . ALA B 1 8 ? 2.441 -43.125 -8.703 1 90.38 8 ALA B O 1
ATOM 3176 N N . ARG B 1 9 ? 3.275 -43.75 -10.609 1 90.62 9 ARG B N 1
ATOM 3177 C CA . ARG B 1 9 ? 4.242 -44.656 -10.031 1 90.62 9 ARG B CA 1
ATOM 3178 C C . ARG B 1 9 ? 5.309 -43.938 -9.234 1 90.62 9 ARG B C 1
ATOM 3180 O O . ARG B 1 9 ? 5.98 -44.5 -8.383 1 90.62 9 ARG B O 1
ATOM 3187 N N . HIS B 1 10 ? 5.379 -42.688 -9.531 1 92.81 10 HIS B N 1
ATOM 3188 C CA . HIS B 1 10 ? 6.438 -41.906 -8.898 1 92.81 10 HIS B CA 1
ATOM 3189 C C . HIS B 1 10 ? 5.922 -41.188 -7.66 1 92.81 10 HIS B C 1
ATOM 3191 O O . HIS B 1 10 ? 6.688 -40.5 -6.98 1 92.81 10 HIS B O 1
ATOM 3197 N N . PHE B 1 11 ? 4.676 -41.25 -7.332 1 94.38 11 PHE B N 1
ATOM 3198 C CA . PHE B 1 11 ? 4.047 -40.469 -6.277 1 94.38 11 PHE B CA 1
ATOM 3199 C C . PHE B 1 11 ? 4.781 -40.656 -4.953 1 94.38 11 PHE B C 1
ATOM 3201 O O . PHE B 1 11 ? 5.156 -39.688 -4.305 1 94.38 11 PHE B O 1
ATOM 3208 N N . ASP B 1 12 ? 5.027 -41.844 -4.574 1 93.5 12 ASP B N 1
ATOM 3209 C CA . ASP B 1 12 ? 5.582 -42.125 -3.25 1 93.5 12 ASP B CA 1
ATOM 3210 C C . ASP B 1 12 ? 6.953 -41.469 -3.082 1 93.5 12 ASP B C 1
ATOM 3212 O O . ASP B 1 12 ? 7.238 -40.875 -2.045 1 93.5 12 ASP B O 1
ATOM 3216 N N . GLU B 1 13 ? 7.715 -41.625 -4.051 1 92.94 13 GLU B N 1
ATOM 3217 C CA . GLU B 1 13 ? 9.055 -41.062 -4 1 92.94 13 GLU B CA 1
ATOM 3218 C C . GLU B 1 13 ? 9 -39.531 -3.967 1 92.94 13 GLU B C 1
ATOM 3220 O O . GLU B 1 13 ? 9.711 -38.875 -3.189 1 92.94 13 GLU B O 1
ATOM 3225 N N . ALA B 1 14 ? 8.227 -39 -4.844 1 94.62 14 ALA B N 1
ATOM 3226 C CA . ALA B 1 14 ? 8.078 -37.531 -4.906 1 94.62 14 ALA B CA 1
ATOM 3227 C C . ALA B 1 14 ? 7.5 -37 -3.607 1 94.62 14 ALA B C 1
ATOM 3229 O O . ALA B 1 14 ? 7.922 -35.938 -3.131 1 94.62 14 ALA B O 1
ATOM 3230 N N . PHE B 1 15 ? 6.543 -37.688 -3.1 1 94.19 15 PHE B N 1
ATOM 3231 C CA . PHE B 1 15 ? 5.895 -37.25 -1.862 1 94.19 15 PHE B CA 1
ATOM 3232 C C . PHE B 1 15 ? 6.875 -37.312 -0.696 1 94.19 15 PHE B C 1
ATOM 3234 O O . PHE B 1 15 ? 6.863 -36.438 0.17 1 94.19 15 PHE B O 1
ATOM 3241 N N . ALA B 1 16 ? 7.676 -38.281 -0.682 1 92.69 16 ALA B N 1
ATOM 3242 C CA . ALA B 1 16 ? 8.703 -38.406 0.349 1 92.69 16 ALA B CA 1
ATOM 3243 C C . ALA B 1 16 ? 9.648 -37.188 0.315 1 92.69 16 ALA B C 1
ATOM 3245 O O . ALA B 1 16 ? 10.055 -36.688 1.362 1 92.69 16 ALA B O 1
ATOM 3246 N N . LEU B 1 17 ? 10.023 -36.844 -0.824 1 93.38 17 LEU B N 1
ATOM 3247 C CA . LEU B 1 17 ? 10.875 -35.656 -0.967 1 93.38 17 LEU B CA 1
ATOM 3248 C C . LEU B 1 17 ? 10.18 -34.438 -0.406 1 93.38 17 LEU B C 1
ATOM 3250 O O . LEU B 1 17 ? 10.805 -33.625 0.276 1 93.38 17 LEU B O 1
ATOM 3254 N N . SER B 1 18 ? 8.93 -34.219 -0.712 1 93.25 18 SER B N 1
ATOM 3255 C CA . SER B 1 18 ? 8.172 -33.094 -0.168 1 93.25 18 SER B CA 1
ATOM 3256 C C . SER B 1 18 ? 8.156 -33.125 1.356 1 93.25 18 SER B C 1
ATOM 3258 O O . SER B 1 18 ? 8.375 -32.094 2.008 1 93.25 18 SER B O 1
ATOM 3260 N N . CYS B 1 19 ? 7.867 -34.312 1.849 1 92.06 19 CYS B N 1
ATOM 3261 C CA . CYS B 1 19 ? 7.812 -34.469 3.297 1 92.06 19 CYS B CA 1
ATOM 3262 C C . CYS B 1 19 ? 9.148 -34.094 3.936 1 92.06 19 CYS B C 1
ATOM 3264 O O . CYS B 1 19 ? 9.188 -33.438 4.98 1 92.06 19 CYS B O 1
ATOM 3266 N N . TYR B 1 20 ? 10.141 -34.531 3.291 1 90.44 20 TYR B N 1
ATOM 3267 C CA . TYR B 1 20 ? 11.484 -34.219 3.779 1 90.44 20 TYR B CA 1
ATOM 3268 C C . TYR B 1 20 ? 11.758 -32.719 3.705 1 90.44 20 TYR B C 1
ATOM 3270 O O . TYR B 1 20 ? 12.164 -32.125 4.699 1 90.44 20 TYR B O 1
ATOM 3278 N N . ALA B 1 21 ? 11.562 -32.125 2.572 1 89 21 ALA B N 1
ATOM 3279 C CA . ALA B 1 21 ? 11.898 -30.734 2.299 1 89 21 ALA B CA 1
ATOM 3280 C C . ALA B 1 21 ? 11.086 -29.797 3.178 1 89 21 ALA B C 1
ATOM 3282 O O . ALA B 1 21 ? 11.594 -28.766 3.639 1 89 21 ALA B O 1
ATOM 3283 N N . PHE B 1 22 ? 9.867 -30.109 3.465 1 88.62 22 PHE B N 1
ATOM 3284 C CA . PHE B 1 22 ? 8.977 -29.203 4.191 1 88.62 22 PHE B CA 1
ATOM 3285 C C . PHE B 1 22 ? 8.789 -29.672 5.629 1 88.62 22 PHE B C 1
ATOM 3287 O O . PHE B 1 22 ? 7.984 -29.109 6.371 1 88.62 22 PHE B O 1
ATOM 3294 N N . GLN B 1 23 ? 9.461 -30.734 5.953 1 90.19 23 GLN B N 1
ATOM 3295 C CA . GLN B 1 23 ? 9.438 -31.297 7.301 1 90.19 23 GLN B CA 1
ATOM 3296 C C . GLN B 1 23 ? 8.008 -31.625 7.734 1 90.19 23 GLN B C 1
ATOM 3298 O O . GLN B 1 23 ? 7.598 -31.281 8.844 1 90.19 23 GLN B O 1
ATOM 3303 N N . ALA B 1 24 ? 7.316 -32.188 6.812 1 87.25 24 ALA B N 1
ATOM 3304 C CA . ALA B 1 24 ? 5.922 -32.531 7.059 1 87.25 24 ALA B CA 1
ATOM 3305 C C . ALA B 1 24 ? 5.801 -34 7.496 1 87.25 24 ALA B C 1
ATOM 3307 O O . ALA B 1 24 ? 6.582 -34.844 7.062 1 87.25 24 ALA B O 1
ATOM 3308 N N . LYS B 1 25 ? 4.902 -34.25 8.477 1 91.62 25 LYS B N 1
ATOM 3309 C CA . LYS B 1 25 ? 4.504 -35.594 8.883 1 91.62 25 LYS B CA 1
ATOM 3310 C C . LYS B 1 25 ? 3.016 -35.844 8.633 1 91.62 25 LYS B C 1
ATOM 3312 O O . LYS B 1 25 ? 2.211 -35.844 9.562 1 91.62 25 LYS B O 1
ATOM 3317 N N . PRO B 1 26 ? 2.781 -36.125 7.434 1 89.94 26 PRO B N 1
ATOM 3318 C CA . PRO B 1 26 ? 1.367 -36.219 7.066 1 89.94 26 PRO B CA 1
ATOM 3319 C C . PRO B 1 26 ? 0.689 -37.469 7.656 1 89.94 26 PRO B C 1
ATOM 3321 O O . PRO B 1 26 ? 1.325 -38.5 7.805 1 89.94 26 PRO B O 1
ATOM 3324 N N . THR B 1 27 ? -0.528 -37.281 7.965 1 90.38 27 THR B N 1
ATOM 3325 C CA . THR B 1 27 ? -1.368 -38.438 8.336 1 90.38 27 THR B CA 1
ATOM 3326 C C . THR B 1 27 ? -1.702 -39.281 7.113 1 90.38 27 THR B C 1
ATOM 3328 O O . THR B 1 27 ? -1.405 -38.875 5.98 1 90.38 27 THR B O 1
ATOM 3331 N N . SER B 1 28 ? -2.281 -40.406 7.422 1 90.5 28 SER B N 1
ATOM 3332 C CA . SER B 1 28 ? -2.715 -41.281 6.328 1 90.5 28 SER B CA 1
ATOM 3333 C C . SER B 1 28 ? -3.75 -40.594 5.453 1 90.5 28 SER B C 1
ATOM 3335 O O . SER B 1 28 ? -3.727 -40.719 4.227 1 90.5 28 SER B O 1
ATOM 3337 N N . GLU B 1 29 ? -4.578 -39.906 6.043 1 88.19 29 GLU B N 1
ATOM 3338 C CA . GLU B 1 29 ? -5.609 -39.156 5.312 1 88.19 29 GLU B CA 1
ATOM 3339 C C . GLU B 1 29 ? -4.996 -38.094 4.43 1 88.19 29 GLU B C 1
ATOM 3341 O O . GLU B 1 29 ? -5.418 -37.875 3.289 1 88.19 29 GLU B O 1
ATOM 3346 N N . GLN B 1 30 ? -4.055 -37.438 4.949 1 87.44 30 GLN B N 1
ATOM 3347 C CA . GLN B 1 30 ? -3.377 -36.375 4.199 1 87.44 30 GLN B CA 1
ATOM 3348 C C . GLN B 1 30 ? -2.609 -36.969 3.012 1 87.44 30 GLN B C 1
ATOM 3350 O O . GLN B 1 30 ? -2.564 -36.344 1.941 1 87.44 30 GLN B O 1
ATOM 3355 N N . THR B 1 31 ? -2.045 -38.062 3.266 1 90.44 31 THR B N 1
ATOM 3356 C CA . THR B 1 31 ? -1.308 -38.75 2.203 1 90.44 31 THR B CA 1
ATOM 3357 C C . THR B 1 31 ? -2.244 -39.156 1.068 1 90.44 31 THR B C 1
ATOM 3359 O O . THR B 1 31 ? -1.909 -39 -0.107 1 90.44 31 THR B O 1
ATOM 3362 N N . GLU B 1 32 ? -3.342 -39.656 1.458 1 89.69 32 GLU B N 1
ATOM 3363 C CA . GLU B 1 32 ? -4.316 -40.062 0.451 1 89.69 32 GLU B CA 1
ATOM 3364 C C . GLU B 1 32 ? -4.855 -38.844 -0.319 1 89.69 32 GLU B C 1
ATOM 3366 O O . GLU B 1 32 ? -5.082 -38.938 -1.527 1 89.69 32 GLU B O 1
ATOM 3371 N N . THR B 1 33 ? -5.07 -37.875 0.323 1 86.88 33 THR B N 1
ATOM 3372 C CA . THR B 1 33 ? -5.504 -36.625 -0.32 1 86.88 33 THR B CA 1
ATOM 3373 C C . THR B 1 33 ? -4.453 -36.156 -1.309 1 86.88 33 THR B C 1
ATOM 3375 O O . THR B 1 33 ? -4.785 -35.719 -2.422 1 86.88 33 THR B O 1
ATOM 3378 N N . ALA B 1 34 ? -3.238 -36.25 -0.855 1 88.75 34 ALA B N 1
ATOM 3379 C CA . ALA B 1 34 ? -2.139 -35.844 -1.727 1 88.75 34 ALA B CA 1
ATOM 3380 C C . ALA B 1 34 ? -2.074 -36.719 -2.973 1 88.75 34 ALA B C 1
ATOM 3382 O O . ALA B 1 34 ? -1.783 -36.219 -4.066 1 88.75 34 ALA B O 1
ATOM 3383 N N . ARG B 1 35 ? -2.32 -37.906 -2.775 1 90.12 35 ARG B N 1
ATOM 3384 C CA . ARG B 1 35 ? -2.32 -38.844 -3.891 1 90.12 35 ARG B CA 1
ATOM 3385 C C . ARG B 1 35 ? -3.428 -38.531 -4.887 1 90.12 35 ARG B C 1
ATOM 3387 O O . ARG B 1 35 ? -3.225 -38.594 -6.098 1 90.12 35 ARG B O 1
ATOM 3394 N N . THR B 1 36 ? -4.5 -38.188 -4.371 1 85.25 36 THR B N 1
ATOM 3395 C CA . THR B 1 36 ? -5.625 -37.812 -5.219 1 85.25 36 THR B CA 1
ATOM 3396 C C . THR B 1 36 ? -5.281 -36.562 -6.027 1 85.25 36 THR B C 1
ATOM 3398 O O . THR B 1 36 ? -5.547 -36.5 -7.23 1 85.25 36 THR B O 1
ATOM 3401 N N . HIS B 1 37 ? -4.668 -35.625 -5.375 1 85.81 37 HIS B N 1
ATOM 3402 C CA . HIS B 1 37 ? -4.309 -34.406 -6.047 1 85.81 37 HIS B CA 1
ATOM 3403 C C . HIS B 1 37 ? -3.229 -34.625 -7.098 1 85.81 37 HIS B C 1
ATOM 3405 O O . HIS B 1 37 ? -3.201 -33.938 -8.125 1 85.81 37 HIS B O 1
ATOM 3411 N N . TRP B 1 38 ? -2.398 -35.531 -6.824 1 89.06 38 TRP B N 1
ATOM 3412 C CA . TRP B 1 38 ? -1.319 -35.906 -7.734 1 89.06 38 TRP B CA 1
ATOM 3413 C C . TRP B 1 38 ? -1.872 -36.344 -9.094 1 89.06 38 TRP B C 1
ATOM 3415 O O . TRP B 1 38 ? -1.242 -36.094 -10.125 1 89.06 38 TRP B O 1
ATOM 3425 N N . SER B 1 39 ? -3.037 -36.781 -9.047 1 85.06 39 SER B N 1
ATOM 3426 C CA . SER B 1 39 ? -3.609 -37.375 -10.258 1 85.06 39 SER B CA 1
ATOM 3427 C C . SER B 1 39 ? -4.508 -36.375 -10.977 1 85.06 39 SER B C 1
ATOM 3429 O O . SER B 1 39 ? -5.078 -36.688 -12.023 1 85.06 39 SER B O 1
ATOM 3431 N N . HIS B 1 40 ? -4.559 -35.219 -10.422 1 83.75 40 HIS B N 1
ATOM 3432 C CA . HIS B 1 40 ? -5.41 -34.219 -11.055 1 83.75 40 HIS B CA 1
ATOM 3433 C C . HIS B 1 40 ? -4.898 -33.875 -12.453 1 83.75 40 HIS B C 1
ATOM 3435 O O . HIS B 1 40 ? -3.689 -33.75 -12.664 1 83.75 40 HIS B O 1
ATOM 3441 N N . HIS B 1 41 ? -5.859 -33.688 -13.336 1 77.69 41 HIS B N 1
ATOM 3442 C CA . HIS B 1 41 ? -5.551 -33.469 -14.75 1 77.69 41 HIS B CA 1
ATOM 3443 C C . HIS B 1 41 ? -4.832 -32.156 -14.961 1 77.69 41 HIS B C 1
ATOM 3445 O O . HIS B 1 41 ? -4.113 -31.969 -15.945 1 77.69 41 HIS B O 1
ATOM 3451 N N . ASN B 1 42 ? -4.93 -31.297 -14.062 1 89.81 42 ASN B N 1
ATOM 3452 C CA . ASN B 1 42 ? -4.359 -29.969 -14.258 1 89.81 42 ASN B CA 1
ATOM 3453 C C . ASN B 1 42 ? -2.955 -29.859 -13.664 1 89.81 42 ASN B C 1
ATOM 3455 O O . ASN B 1 42 ? -2.336 -28.797 -13.695 1 89.81 42 ASN B O 1
ATOM 3459 N N . ALA B 1 43 ? -2.451 -31 -13.234 1 94.31 43 ALA B N 1
ATOM 3460 C CA . ALA B 1 43 ? -1.132 -30.984 -12.609 1 94.31 43 ALA B CA 1
ATOM 3461 C C . ALA B 1 43 ? -0.142 -31.844 -13.391 1 94.31 43 ALA B C 1
ATOM 3463 O O . ALA B 1 43 ? -0.438 -33 -13.727 1 94.31 43 ALA B O 1
ATOM 3464 N N . THR B 1 44 ? 0.938 -31.297 -13.742 1 96.38 44 THR B N 1
ATOM 3465 C CA . THR B 1 44 ? 2.07 -32.031 -14.312 1 96.38 44 THR B CA 1
ATOM 3466 C C . THR B 1 44 ? 3.266 -31.984 -13.359 1 96.38 44 THR B C 1
ATOM 3468 O O . THR B 1 44 ? 3.617 -30.922 -12.836 1 96.38 44 THR B O 1
ATOM 3471 N N . HIS B 1 45 ? 3.848 -33.125 -13.148 1 97.12 45 HIS B N 1
ATOM 3472 C CA . HIS B 1 45 ? 4.941 -33.25 -12.195 1 97.12 45 HIS B CA 1
ATOM 3473 C C . HIS B 1 45 ? 6.266 -33.5 -12.906 1 97.12 45 HIS B C 1
ATOM 3475 O O . HIS B 1 45 ? 6.387 -34.469 -13.68 1 97.12 45 HIS B O 1
ATOM 3481 N N . PHE B 1 46 ? 7.23 -32.594 -12.633 1 97.44 46 PHE B N 1
ATOM 3482 C CA . PHE B 1 46 ? 8.555 -32.75 -13.219 1 97.44 46 PHE B CA 1
ATOM 3483 C C . PHE B 1 46 ? 9.594 -33.094 -12.148 1 97.44 46 PHE B C 1
ATOM 3485 O O . PHE B 1 46 ? 9.492 -32.625 -11.016 1 97.44 46 PHE B O 1
ATOM 3492 N N . ALA B 1 47 ? 10.594 -33.844 -12.547 1 96.38 47 ALA B N 1
ATOM 3493 C CA . ALA B 1 47 ? 11.727 -34.156 -11.68 1 96.38 47 ALA B CA 1
ATOM 3494 C C . ALA B 1 47 ? 13.039 -34.094 -12.453 1 96.38 47 ALA B C 1
ATOM 3496 O O . ALA B 1 47 ? 13.07 -34.344 -13.656 1 96.38 47 ALA B O 1
ATOM 3497 N N . LEU B 1 48 ? 14.008 -33.625 -11.766 1 95.44 48 LEU B N 1
ATOM 3498 C CA . LEU B 1 48 ? 15.375 -33.844 -12.219 1 95.44 48 LEU B CA 1
ATOM 3499 C C . LEU B 1 48 ? 15.961 -35.125 -11.625 1 95.44 48 LEU B C 1
ATOM 3501 O O . LEU B 1 48 ? 16.078 -35.25 -10.398 1 95.44 48 LEU B O 1
ATOM 3505 N N . MET B 1 49 ? 16.312 -36 -12.555 1 92.19 49 MET B N 1
ATOM 3506 C CA . MET B 1 49 ? 16.859 -37.281 -12.133 1 92.19 49 MET B CA 1
ATOM 3507 C C . MET B 1 49 ? 18.391 -37.281 -12.227 1 92.19 49 MET B C 1
ATOM 3509 O O . MET B 1 49 ? 18.953 -36.844 -13.227 1 92.19 49 MET B O 1
ATOM 3513 N N . ASP B 1 50 ? 18.938 -37.625 -11.094 1 89.19 50 ASP B N 1
ATOM 3514 C CA . ASP B 1 50 ? 20.375 -37.875 -11.047 1 89.19 50 ASP B CA 1
ATOM 3515 C C . ASP B 1 50 ? 20.672 -39.344 -10.82 1 89.19 50 ASP B C 1
ATOM 3517 O O . ASP B 1 50 ? 20.484 -39.875 -9.719 1 89.19 50 ASP B O 1
ATOM 3521 N N . ASP B 1 51 ? 21.312 -40.031 -11.75 1 85.25 51 ASP B N 1
ATOM 3522 C CA . ASP B 1 51 ? 21.578 -41.469 -11.688 1 85.25 51 ASP B CA 1
ATOM 3523 C C . ASP B 1 51 ? 20.344 -42.219 -11.227 1 85.25 51 ASP B C 1
ATOM 3525 O O . ASP B 1 51 ? 20.406 -43 -10.258 1 85.25 51 ASP B O 1
ATOM 3529 N N . ASN B 1 52 ? 19.172 -41.969 -11.727 1 84.06 52 ASN B N 1
ATOM 3530 C CA . ASN B 1 52 ? 17.875 -42.625 -11.531 1 84.06 52 ASN B CA 1
ATOM 3531 C C . ASN B 1 52 ? 17.297 -42.312 -10.156 1 84.06 52 ASN B C 1
ATOM 3533 O O . ASN B 1 52 ? 16.375 -43 -9.695 1 84.06 52 ASN B O 1
ATOM 3537 N N . GLN B 1 53 ? 17.891 -41.375 -9.531 1 87.94 53 GLN B N 1
ATOM 3538 C CA . GLN B 1 53 ? 17.344 -40.938 -8.258 1 87.94 53 GLN B CA 1
ATOM 3539 C C . GLN B 1 53 ? 16.75 -39.531 -8.367 1 87.94 53 GLN B C 1
ATOM 3541 O O . GLN B 1 53 ? 17.312 -38.656 -9.039 1 87.94 53 GLN B O 1
ATOM 3546 N N . LEU B 1 54 ? 15.641 -39.406 -7.711 1 92.69 54 LEU B N 1
ATOM 3547 C CA . LEU B 1 54 ? 14.969 -38.125 -7.695 1 92.69 54 LEU B CA 1
ATOM 3548 C C . LEU B 1 54 ? 15.773 -37.094 -6.891 1 92.69 54 LEU B C 1
ATOM 3550 O O . LEU B 1 54 ? 16.016 -37.281 -5.695 1 92.69 54 LEU B O 1
ATOM 3554 N N . ALA B 1 55 ? 16.281 -36.094 -7.586 1 93.56 55 ALA B N 1
ATOM 3555 C CA . ALA B 1 55 ? 17.125 -35.094 -6.938 1 93.56 55 ALA B CA 1
ATOM 3556 C C . ALA B 1 55 ? 16.312 -33.844 -6.582 1 93.56 55 ALA B C 1
ATOM 3558 O O . ALA B 1 55 ? 16.438 -33.312 -5.48 1 93.56 55 ALA B O 1
ATOM 3559 N N . SER B 1 56 ? 15.516 -33.375 -7.523 1 95.88 56 SER B N 1
ATOM 3560 C CA . SER B 1 56 ? 14.648 -32.188 -7.367 1 95.88 56 SER B CA 1
ATOM 3561 C C . SER B 1 56 ? 13.32 -32.406 -8.094 1 95.88 56 SER B C 1
ATOM 3563 O O . SER B 1 56 ? 13.219 -33.219 -8.992 1 95.88 56 SER B O 1
ATOM 3565 N N . LYS B 1 57 ? 12.344 -31.625 -7.668 1 96.75 57 LYS B N 1
ATOM 3566 C CA . LYS B 1 57 ? 11.039 -31.75 -8.305 1 96.75 57 LYS B CA 1
ATOM 3567 C C . LYS B 1 57 ? 10.266 -30.438 -8.227 1 96.75 57 LYS B C 1
ATOM 3569 O O . LYS B 1 57 ? 10.602 -29.562 -7.43 1 96.75 57 LYS B O 1
ATOM 3574 N N . LEU B 1 58 ? 9.297 -30.312 -9.102 1 97.19 58 LEU B N 1
ATOM 3575 C CA . LEU B 1 58 ? 8.266 -29.297 -9 1 97.19 58 LEU B CA 1
ATOM 3576 C C . LEU B 1 58 ? 6.984 -29.734 -9.695 1 97.19 58 LEU B C 1
ATOM 3578 O O . LEU B 1 58 ? 6.996 -30.703 -10.469 1 97.19 58 LEU B O 1
ATOM 3582 N N . THR B 1 59 ? 5.93 -29.156 -9.328 1 97.19 59 THR B N 1
ATOM 3583 C CA . THR B 1 59 ? 4.629 -29.375 -9.961 1 97.19 59 THR B CA 1
ATOM 3584 C C . THR B 1 59 ? 4.191 -28.156 -10.75 1 97.19 59 THR B C 1
ATOM 3586 O O . THR B 1 59 ? 4.277 -27.031 -10.25 1 97.19 59 THR B O 1
ATOM 3589 N N . LEU B 1 60 ? 3.791 -28.328 -11.977 1 98.25 60 LEU B N 1
ATOM 3590 C CA . LEU B 1 60 ? 3.188 -27.297 -12.805 1 98.25 60 LEU B CA 1
ATOM 3591 C C . LEU B 1 60 ? 1.671 -27.438 -12.852 1 98.25 60 LEU B C 1
ATOM 3593 O O . LEU B 1 60 ? 1.155 -28.438 -13.352 1 98.25 60 LEU B O 1
ATOM 3597 N N . LEU B 1 61 ? 1 -26.484 -12.305 1 97.81 61 LEU B N 1
ATOM 3598 C CA . LEU B 1 61 ? -0.459 -26.469 -12.297 1 97.81 61 LEU B CA 1
ATOM 3599 C C . LEU B 1 61 ? -1.004 -25.656 -13.469 1 97.81 61 LEU B C 1
ATOM 3601 O O . LEU B 1 61 ? -0.589 -24.531 -13.695 1 97.81 61 LEU B O 1
ATOM 3605 N N . SER B 1 62 ? -1.876 -26.281 -14.258 1 97.88 62 SER B N 1
ATOM 3606 C CA . SER B 1 62 ? -2.58 -25.562 -15.312 1 97.88 62 SER B CA 1
ATOM 3607 C C . SER B 1 62 ? -3.826 -24.875 -14.773 1 97.88 62 SER B C 1
ATOM 3609 O O . SER B 1 62 ? -4.859 -25.516 -14.562 1 97.88 62 SER B O 1
ATOM 3611 N N . LEU B 1 63 ? -3.738 -23.562 -14.641 1 97.94 63 LEU B N 1
ATOM 3612 C CA . LEU B 1 63 ? -4.793 -22.766 -14.023 1 97.94 63 LEU B CA 1
ATOM 3613 C C . LEU B 1 63 ? -5.156 -21.578 -14.906 1 97.94 63 LEU B C 1
ATOM 3615 O O . LEU B 1 63 ? -4.598 -21.422 -15.992 1 97.94 63 LEU B O 1
ATOM 3619 N N . SER B 1 64 ? -6.211 -20.891 -14.539 1 98.19 64 SER B N 1
ATOM 3620 C CA . SER B 1 64 ? -6.633 -19.672 -15.203 1 98.19 64 SER B CA 1
ATOM 3621 C C . SER B 1 64 ? -6.812 -18.531 -14.211 1 98.19 64 SER B C 1
ATOM 3623 O O . SER B 1 64 ? -7.203 -18.75 -13.062 1 98.19 64 SER B O 1
ATOM 3625 N N . ILE B 1 65 ? -6.531 -17.328 -14.641 1 98.44 65 ILE B N 1
ATOM 3626 C CA . ILE B 1 65 ? -6.691 -16.172 -13.773 1 98.44 65 ILE B CA 1
ATOM 3627 C C . ILE B 1 65 ? -7.465 -15.078 -14.516 1 98.44 65 ILE B C 1
ATOM 3629 O O . ILE B 1 65 ? -7.629 -15.148 -15.734 1 98.44 65 ILE B O 1
ATOM 3633 N N . GLN B 1 66 ? -7.98 -14.172 -13.758 1 98 66 GLN B N 1
ATOM 3634 C CA . GLN B 1 66 ? -8.594 -12.961 -14.297 1 98 66 GLN B CA 1
ATOM 3635 C C . GLN B 1 66 ? -7.551 -11.883 -14.555 1 98 66 GLN B C 1
ATOM 3637 O O . GLN B 1 66 ? -6.844 -11.461 -13.633 1 98 66 GLN B O 1
ATOM 3642 N N . LEU B 1 67 ? -7.406 -11.461 -15.789 1 98 67 LEU B N 1
ATOM 3643 C CA . LEU B 1 67 ? -6.527 -10.367 -16.188 1 98 67 LEU B CA 1
ATOM 3644 C C . LEU B 1 67 ? -7.336 -9.172 -16.688 1 98 67 LEU B C 1
ATOM 3646 O O . LEU B 1 67 ? -7.625 -9.07 -17.875 1 98 67 LEU B O 1
ATOM 3650 N N . PHE B 1 68 ? -7.637 -8.266 -15.797 1 95.75 68 PHE B N 1
ATOM 3651 C CA . PHE B 1 68 ? -8.391 -7.059 -16.109 1 95.75 68 PHE B CA 1
ATOM 3652 C C . PHE B 1 68 ? -9.656 -7.395 -16.891 1 95.75 68 PHE B C 1
ATOM 3654 O O . PHE B 1 68 ? -9.93 -6.785 -17.922 1 95.75 68 PHE B O 1
ATOM 3661 N N . GLY B 1 69 ? -10.375 -8.367 -16.453 1 94.19 69 GLY B N 1
ATOM 3662 C CA . GLY B 1 69 ? -11.672 -8.688 -17.016 1 94.19 69 GLY B CA 1
ATOM 3663 C C . GLY B 1 69 ? -11.617 -9.82 -18.016 1 94.19 69 GLY B C 1
ATOM 3664 O O . GLY B 1 69 ? -12.648 -10.266 -18.531 1 94.19 69 GLY B O 1
ATOM 3665 N N . ARG B 1 70 ? -10.43 -10.344 -18.25 1 95.56 70 ARG B N 1
ATOM 3666 C CA . ARG B 1 70 ? -10.258 -11.445 -19.188 1 95.56 70 ARG B CA 1
ATOM 3667 C C . ARG B 1 70 ? -9.703 -12.68 -18.5 1 95.56 70 ARG B C 1
ATOM 3669 O O . ARG B 1 70 ? -8.844 -12.57 -17.625 1 95.56 70 ARG B O 1
ATOM 3676 N N . THR B 1 71 ? -10.211 -13.82 -18.922 1 97.25 71 THR B N 1
ATOM 3677 C CA . THR B 1 71 ? -9.664 -15.078 -18.438 1 97.25 71 THR B CA 1
ATOM 3678 C C . THR B 1 71 ? -8.445 -15.492 -19.25 1 97.25 71 THR B C 1
ATOM 3680 O O . THR B 1 71 ? -8.508 -15.594 -20.469 1 97.25 71 THR B O 1
ATOM 3683 N N . VAL B 1 72 ? -7.348 -15.727 -18.594 1 98 72 VAL B N 1
ATOM 3684 C CA . VAL B 1 72 ? -6.141 -16.125 -19.312 1 98 72 VAL B CA 1
ATOM 3685 C C . VAL B 1 72 ? -5.531 -17.359 -18.656 1 98 72 VAL B C 1
ATOM 3687 O O . VAL B 1 72 ? -5.609 -17.531 -17.438 1 98 72 VAL B O 1
ATOM 3690 N N . PRO B 1 73 ? -4.926 -18.219 -19.484 1 98.44 73 PRO B N 1
ATOM 3691 C CA . PRO B 1 73 ? -4.254 -19.391 -18.922 1 98.44 73 PRO B CA 1
ATOM 3692 C C . PRO B 1 73 ? -2.979 -19.031 -18.156 1 98.44 73 PRO B C 1
ATOM 3694 O O . PRO B 1 73 ? -2.227 -18.156 -18.594 1 98.44 73 PRO B O 1
ATOM 3697 N N . MET B 1 74 ? -2.766 -19.688 -17.062 1 98.62 74 MET B N 1
ATOM 3698 C CA . MET B 1 74 ? -1.642 -19.422 -16.172 1 98.62 74 MET B CA 1
ATOM 3699 C C . MET B 1 74 ? -1.052 -20.719 -15.625 1 98.62 74 MET B C 1
ATOM 3701 O O . MET B 1 74 ? -1.788 -21.641 -15.297 1 98.62 74 MET B O 1
ATOM 3705 N N . GLY B 1 75 ? 0.243 -20.766 -15.586 1 98.81 75 GLY B N 1
ATOM 3706 C CA . GLY B 1 75 ? 0.923 -21.891 -14.953 1 98.81 75 GLY B CA 1
ATOM 3707 C C . GLY B 1 75 ? 1.36 -21.594 -13.531 1 98.81 75 GLY B C 1
ATOM 3708 O O . GLY B 1 75 ? 2.133 -20.656 -13.297 1 98.81 75 GLY B O 1
ATOM 3709 N N . GLY B 1 76 ? 0.853 -22.359 -12.656 1 98.69 76 GLY B N 1
ATOM 3710 C CA . GLY B 1 76 ? 1.282 -22.266 -11.266 1 98.69 76 GLY B CA 1
ATOM 3711 C C . GLY B 1 76 ? 2.41 -23.203 -10.914 1 98.69 76 GLY B C 1
ATOM 3712 O O . GLY B 1 76 ? 2.338 -24.406 -11.211 1 98.69 76 GLY B O 1
ATOM 3713 N N . ILE B 1 77 ? 3.453 -22.672 -10.344 1 98.62 77 ILE B N 1
ATOM 3714 C CA . ILE B 1 77 ? 4.559 -23.5 -9.875 1 98.62 77 ILE B CA 1
ATOM 3715 C C . ILE B 1 77 ? 4.363 -23.828 -8.391 1 98.62 77 ILE B C 1
ATOM 3717 O O . ILE B 1 77 ? 4.227 -22.922 -7.562 1 98.62 77 ILE B O 1
ATOM 3721 N N . ALA B 1 78 ? 4.375 -25.125 -8.102 1 96.5 78 ALA B N 1
ATOM 3722 C CA . ALA B 1 78 ? 4.156 -25.578 -6.73 1 96.5 78 ALA B CA 1
ATOM 3723 C C . ALA B 1 78 ? 5.129 -26.688 -6.359 1 96.5 78 ALA B C 1
ATOM 3725 O O . ALA B 1 78 ? 5.75 -27.297 -7.238 1 96.5 78 ALA B O 1
ATOM 3726 N N . SER B 1 79 ? 5.324 -26.891 -5.078 1 95.06 79 SER B N 1
ATOM 3727 C CA . SER B 1 79 ? 6.02 -28.047 -4.512 1 95.06 79 SER B CA 1
ATOM 3728 C C . SER B 1 79 ? 7.441 -28.156 -5.059 1 95.06 79 SER B C 1
ATOM 3730 O O . SER B 1 79 ? 7.852 -29.219 -5.523 1 95.06 79 SER B O 1
ATOM 3732 N N . VAL B 1 80 ? 8.055 -27.062 -5.121 1 95.88 80 VAL B N 1
ATOM 3733 C CA . VAL B 1 80 ? 9.461 -27.062 -5.523 1 95.88 80 VAL B CA 1
ATOM 3734 C C . VAL B 1 80 ? 10.32 -27.594 -4.383 1 95.88 80 VAL B C 1
ATOM 3736 O O . VAL B 1 80 ? 10.297 -27.062 -3.271 1 95.88 80 VAL B O 1
ATOM 3739 N N . ALA B 1 81 ? 11.039 -28.625 -4.613 1 95.06 81 ALA B N 1
ATOM 3740 C CA . ALA B 1 81 ? 11.828 -29.234 -3.547 1 95.06 81 ALA B CA 1
ATOM 3741 C C . ALA B 1 81 ? 13.062 -29.938 -4.109 1 95.06 81 ALA B C 1
ATOM 3743 O O . ALA B 1 81 ? 13.031 -30.469 -5.227 1 95.06 81 ALA B O 1
ATOM 3744 N N . SER B 1 82 ? 14.117 -29.891 -3.387 1 94.38 82 SER B N 1
ATOM 3745 C CA . SER B 1 82 ? 15.352 -30.641 -3.654 1 94.38 82 SER B CA 1
ATOM 3746 C C . SER B 1 82 ? 15.875 -31.312 -2.393 1 94.38 82 SER B C 1
ATOM 3748 O O . SER B 1 82 ? 15.766 -30.75 -1.296 1 94.38 82 SER B O 1
ATOM 3750 N N . TYR B 1 83 ? 16.359 -32.469 -2.549 1 91.69 83 TYR B N 1
ATOM 3751 C CA . TYR B 1 83 ? 17.141 -33 -1.435 1 91.69 83 TYR B CA 1
ATOM 3752 C C . TYR B 1 83 ? 18.359 -32.125 -1.146 1 91.69 83 TYR B C 1
ATOM 3754 O O . TYR B 1 83 ? 18.953 -31.578 -2.064 1 91.69 83 TYR B O 1
ATOM 3762 N N . PRO B 1 84 ? 18.719 -32.125 0.135 1 90.69 84 PRO B N 1
ATOM 3763 C CA . PRO B 1 84 ? 19.828 -31.234 0.515 1 90.69 84 PRO B CA 1
ATOM 3764 C C . PRO B 1 84 ? 21.125 -31.578 -0.229 1 90.69 84 PRO B C 1
ATOM 3766 O O . PRO B 1 84 ? 21.875 -30.672 -0.592 1 90.69 84 PRO B O 1
ATOM 3769 N N . GLU B 1 85 ? 21.422 -32.781 -0.429 1 89.62 85 GLU B N 1
ATOM 3770 C CA . GLU B 1 85 ? 22.656 -33.219 -1.089 1 89.62 85 GLU B CA 1
ATOM 3771 C C . GLU B 1 85 ? 22.641 -32.844 -2.572 1 89.62 85 GLU B C 1
ATOM 3773 O O . GLU B 1 85 ? 23.672 -32.875 -3.238 1 89.62 85 GLU B O 1
ATOM 3778 N N . ALA B 1 86 ? 21.484 -32.531 -3.111 1 86.81 86 ALA B N 1
ATOM 3779 C CA . ALA B 1 86 ? 21.359 -32.188 -4.523 1 86.81 86 ALA B CA 1
ATOM 3780 C C . ALA B 1 86 ? 21.203 -30.688 -4.707 1 86.81 86 ALA B C 1
ATOM 3782 O O . ALA B 1 86 ? 21.094 -30.203 -5.836 1 86.81 86 ALA B O 1
ATOM 3783 N N . ARG B 1 87 ? 21.297 -30 -3.654 1 83.75 87 ARG B N 1
ATOM 3784 C CA . ARG B 1 87 ? 21.078 -28.562 -3.729 1 83.75 87 ARG B CA 1
ATOM 3785 C C . ARG B 1 87 ? 22.297 -27.844 -4.297 1 83.75 87 ARG B C 1
ATOM 3787 O O . ARG B 1 87 ? 23.391 -28.406 -4.32 1 83.75 87 ARG B O 1
ATOM 3794 N N . ARG B 1 88 ? 22.078 -26.672 -4.844 1 83.75 88 ARG B N 1
ATOM 3795 C CA . ARG B 1 88 ? 23.109 -25.766 -5.352 1 83.75 88 ARG B CA 1
ATOM 3796 C C . ARG B 1 88 ? 23.812 -26.375 -6.562 1 83.75 88 ARG B C 1
ATOM 3798 O O . ARG B 1 88 ? 25 -26.094 -6.801 1 83.75 88 ARG B O 1
ATOM 3805 N N . GLN B 1 89 ? 23.047 -27.281 -7.215 1 85.12 89 GLN B N 1
ATOM 3806 C CA . GLN B 1 89 ? 23.594 -27.891 -8.422 1 85.12 89 GLN B CA 1
ATOM 3807 C C . GLN B 1 89 ? 22.797 -27.484 -9.656 1 85.12 89 GLN B C 1
ATOM 3809 O O . GLN B 1 89 ? 22.938 -28.078 -10.727 1 85.12 89 GLN B O 1
ATOM 3814 N N . GLY B 1 90 ? 21.922 -26.578 -9.453 1 88.69 90 GLY B N 1
ATOM 3815 C CA . GLY B 1 90 ? 21.188 -26 -10.57 1 88.69 90 GLY B CA 1
ATOM 3816 C C . GLY B 1 90 ? 19.953 -26.797 -10.961 1 88.69 90 GLY B C 1
ATOM 3817 O O . GLY B 1 90 ? 19.375 -26.578 -12.023 1 88.69 90 GLY B O 1
ATOM 3818 N N . GLY B 1 91 ? 19.594 -27.734 -10.227 1 92.38 91 GLY B N 1
ATOM 3819 C CA . GLY B 1 91 ? 18.469 -28.578 -10.547 1 92.38 91 GLY B CA 1
ATOM 3820 C C . GLY B 1 91 ? 17.156 -27.812 -10.672 1 92.38 91 GLY B C 1
ATOM 3821 O O . GLY B 1 91 ? 16.453 -27.938 -11.672 1 92.38 91 GLY B O 1
ATOM 3822 N N . VAL B 1 92 ? 16.844 -27 -9.727 1 95 92 VAL B N 1
ATOM 3823 C CA . VAL B 1 92 ? 15.609 -26.219 -9.742 1 95 92 VAL B CA 1
ATOM 3824 C C . VAL B 1 92 ? 15.633 -25.25 -10.906 1 95 92 VAL B C 1
ATOM 3826 O O . VAL B 1 92 ? 14.609 -25.031 -11.562 1 95 92 VAL B O 1
ATOM 3829 N N . ARG B 1 93 ? 16.766 -24.688 -11.172 1 96.25 93 ARG B N 1
ATOM 3830 C CA . ARG B 1 93 ? 16.922 -23.797 -12.32 1 96.25 93 ARG B CA 1
ATOM 3831 C C . ARG B 1 93 ? 16.484 -24.484 -13.609 1 96.25 93 ARG B C 1
ATOM 3833 O O . ARG B 1 93 ? 15.734 -23.922 -14.406 1 96.25 93 ARG B O 1
ATOM 3840 N N . LYS B 1 94 ? 16.969 -25.656 -13.812 1 96.56 94 LYS B N 1
ATOM 3841 C CA . LYS B 1 94 ? 16.641 -26.422 -15.008 1 96.56 94 LYS B CA 1
ATOM 3842 C C . LYS B 1 94 ? 15.141 -26.734 -15.062 1 96.56 94 LYS B C 1
ATOM 3844 O O . LYS B 1 94 ? 14.523 -26.656 -16.125 1 96.56 94 LYS B O 1
ATOM 3849 N N . LEU B 1 95 ? 14.602 -27.094 -13.945 1 97.88 95 LEU B N 1
ATOM 3850 C CA . LEU B 1 95 ? 13.18 -27.422 -13.883 1 97.88 95 LEU B CA 1
ATOM 3851 C C . LEU B 1 95 ? 12.32 -26.203 -14.172 1 97.88 95 LEU B C 1
ATOM 3853 O O . LEU B 1 95 ? 11.289 -26.312 -14.836 1 97.88 95 LEU B O 1
ATOM 3857 N N . LEU B 1 96 ? 12.711 -25.078 -13.633 1 98.5 96 LEU B N 1
ATOM 3858 C CA . LEU B 1 96 ? 11.977 -23.844 -13.898 1 98.5 96 LEU B CA 1
ATOM 3859 C C . LEU B 1 96 ? 12.023 -23.484 -15.375 1 98.5 96 LEU B C 1
ATOM 3861 O O . LEU B 1 96 ? 11.016 -23.078 -15.953 1 98.5 96 LEU B O 1
ATOM 3865 N N . HIS B 1 97 ? 13.172 -23.625 -15.961 1 98.44 97 HIS B N 1
ATOM 3866 C CA . HIS B 1 97 ? 13.297 -23.344 -17.391 1 98.44 97 HIS B CA 1
ATOM 3867 C C . HIS B 1 97 ? 12.398 -24.266 -18.219 1 98.44 97 HIS B C 1
ATOM 3869 O O . HIS B 1 97 ? 11.68 -23.797 -19.109 1 98.44 97 HIS B O 1
ATOM 3875 N N . HIS B 1 98 ? 12.453 -25.516 -17.891 1 98.38 98 HIS B N 1
ATOM 3876 C CA . HIS B 1 98 ? 11.609 -26.484 -18.578 1 98.38 98 HIS B CA 1
ATOM 3877 C C . HIS B 1 98 ? 10.133 -26.156 -18.391 1 98.38 98 HIS B C 1
ATOM 3879 O O . HIS B 1 98 ? 9.336 -26.297 -19.328 1 98.38 98 HIS B O 1
ATOM 3885 N N . SER B 1 99 ? 9.797 -25.766 -17.203 1 98.75 99 SER B N 1
ATOM 3886 C CA . SER B 1 99 ? 8.414 -25.391 -16.922 1 98.75 99 SER B CA 1
ATOM 3887 C C . SER B 1 99 ? 7.984 -24.203 -17.781 1 98.75 99 SER B C 1
ATOM 3889 O O . SER B 1 99 ? 6.859 -24.172 -18.281 1 98.75 99 SER B O 1
ATOM 3891 N N . LEU B 1 100 ? 8.836 -23.203 -17.953 1 98.88 100 LEU B N 1
ATOM 3892 C CA . LEU B 1 100 ? 8.508 -22.047 -18.781 1 98.88 100 LEU B CA 1
ATOM 3893 C C . LEU B 1 100 ? 8.312 -22.469 -20.234 1 98.88 100 LEU B C 1
ATOM 3895 O O . LEU B 1 100 ? 7.395 -21.984 -20.906 1 98.88 100 LEU B O 1
ATOM 3899 N N . GLU B 1 101 ? 9.172 -23.344 -20.719 1 98.62 101 GLU B N 1
ATOM 3900 C CA . GLU B 1 101 ? 9.008 -23.859 -22.078 1 98.62 101 GLU B CA 1
ATOM 3901 C C . GLU B 1 101 ? 7.672 -24.594 -22.234 1 98.62 101 GLU B C 1
ATOM 3903 O O . GLU B 1 101 ? 6.965 -24.391 -23.234 1 98.62 101 GLU B O 1
ATOM 3908 N N . THR B 1 102 ? 7.406 -25.406 -21.266 1 98.56 102 THR B N 1
ATOM 3909 C CA . THR B 1 102 ? 6.156 -26.156 -21.297 1 98.56 102 THR B CA 1
ATOM 3910 C C . THR B 1 102 ? 4.957 -25.219 -21.281 1 98.56 102 THR B C 1
ATOM 3912 O O . THR B 1 102 ? 3.998 -25.422 -22.031 1 98.56 102 THR B O 1
ATOM 3915 N N . MET B 1 103 ? 4.988 -24.219 -20.406 1 98.81 103 MET B N 1
ATOM 3916 C CA . MET B 1 103 ? 3.916 -23.234 -20.344 1 98.81 103 MET B CA 1
ATOM 3917 C C . MET B 1 103 ? 3.723 -22.531 -21.688 1 98.81 103 MET B C 1
ATOM 3919 O O . MET B 1 103 ? 2.594 -22.375 -22.141 1 98.81 103 MET B O 1
ATOM 3923 N N . LYS B 1 104 ? 4.82 -22.125 -22.266 1 98.75 104 LYS B N 1
ATOM 3924 C CA . LYS B 1 104 ? 4.742 -21.469 -23.562 1 98.75 104 LYS B CA 1
ATOM 3925 C C . LYS B 1 104 ? 4.086 -22.359 -24.609 1 98.75 104 LYS B C 1
ATOM 3927 O O . LYS B 1 104 ? 3.225 -21.922 -25.375 1 98.75 104 LYS B O 1
ATOM 3932 N N . GLU B 1 105 ? 4.473 -23.594 -24.625 1 98.25 105 GLU B N 1
ATOM 3933 C CA . GLU B 1 105 ? 3.918 -24.562 -25.578 1 98.25 105 GLU B CA 1
ATOM 3934 C C . GLU B 1 105 ? 2.42 -24.734 -25.359 1 98.25 105 GLU B C 1
ATOM 3936 O O . GLU B 1 105 ? 1.666 -24.938 -26.312 1 98.25 105 GLU B O 1
ATOM 3941 N N . LYS B 1 106 ? 2.027 -24.656 -24.109 1 97.44 106 LYS B N 1
ATOM 3942 C CA . LYS B 1 106 ? 0.626 -24.859 -23.75 1 97.44 106 LYS B CA 1
ATOM 3943 C C . LYS B 1 106 ? -0.174 -23.578 -23.922 1 97.44 106 LYS B C 1
ATOM 3945 O O . LYS B 1 106 ? -1.382 -23.547 -23.688 1 97.44 106 LYS B O 1
ATOM 3950 N N . GLY B 1 107 ? 0.464 -22.484 -24.203 1 98 107 GLY B N 1
ATOM 3951 C CA . GLY B 1 107 ? -0.207 -21.203 -24.422 1 98 107 GLY B CA 1
ATOM 3952 C C . GLY B 1 107 ? -0.46 -20.453 -23.125 1 98 107 GLY B C 1
ATOM 3953 O O . GLY B 1 107 ? -1.28 -19.531 -23.094 1 98 107 GLY B O 1
ATOM 3954 N N . GLN B 1 108 ? 0.17 -20.859 -22.062 1 98.5 108 GLN B N 1
ATOM 3955 C CA . GLN B 1 108 ? 0.073 -20.125 -20.812 1 98.5 108 GLN B CA 1
ATOM 3956 C C . GLN B 1 108 ? 0.954 -18.875 -20.844 1 98.5 108 GLN B C 1
ATOM 3958 O O . GLN B 1 108 ? 2.164 -18.969 -21.062 1 98.5 108 GLN B O 1
ATOM 3963 N N . VAL B 1 109 ? 0.392 -17.719 -20.531 1 98.44 109 VAL B N 1
ATOM 3964 C CA . VAL B 1 109 ? 1.106 -16.469 -20.781 1 98.44 109 VAL B CA 1
ATOM 3965 C C . VAL B 1 109 ? 1.689 -15.938 -19.484 1 98.44 109 VAL B C 1
ATOM 3967 O O . VAL B 1 109 ? 2.543 -15.047 -19.5 1 98.44 109 VAL B O 1
ATOM 3970 N N . LEU B 1 110 ? 1.233 -16.484 -18.312 1 98.75 110 LEU B N 1
ATOM 3971 C CA . LEU B 1 110 ? 1.68 -16.062 -16.984 1 98.75 110 LEU B CA 1
ATOM 3972 C C . LEU B 1 110 ? 2.004 -17.266 -16.109 1 98.75 110 LEU B C 1
ATOM 3974 O O . LEU B 1 110 ? 1.475 -18.359 -16.328 1 98.75 110 LEU B O 1
ATOM 3978 N N . SER B 1 111 ? 2.84 -16.953 -15.164 1 98.94 111 SER B N 1
ATOM 3979 C CA . SER B 1 111 ? 3.133 -17.922 -14.117 1 98.94 111 SER B CA 1
ATOM 3980 C C . SER B 1 111 ? 3.078 -17.281 -12.734 1 98.94 111 SER B C 1
ATOM 3982 O O . SER B 1 111 ? 3.549 -16.156 -12.547 1 98.94 111 SER B O 1
ATOM 3984 N N . TYR B 1 112 ? 2.4 -17.984 -11.789 1 98.94 112 TYR B N 1
ATOM 3985 C CA . TYR B 1 112 ? 2.395 -17.594 -10.391 1 98.94 112 TYR B CA 1
ATOM 3986 C C . TYR B 1 112 ? 3.156 -18.594 -9.531 1 98.94 112 TYR B C 1
ATOM 3988 O O . TYR B 1 112 ? 3.244 -19.781 -9.875 1 98.94 112 TYR B O 1
ATOM 3996 N N . LEU B 1 113 ? 3.719 -18.156 -8.422 1 98.81 113 LEU B N 1
ATOM 3997 C CA . LEU B 1 113 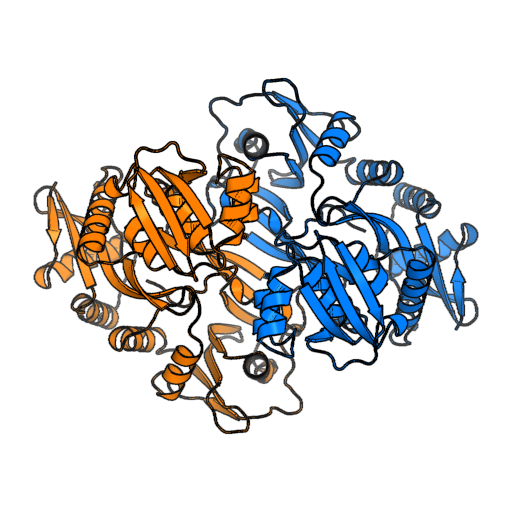? 4.246 -19.062 -7.402 1 98.81 113 LEU B CA 1
ATOM 3998 C C . LEU B 1 113 ? 4.305 -18.359 -6.043 1 98.81 113 LEU B C 1
ATOM 4000 O O . LEU B 1 113 ? 4.316 -17.141 -5.969 1 98.81 113 LEU B O 1
ATOM 4004 N N . ALA B 1 114 ? 4.242 -19.109 -4.973 1 98.12 114 ALA B N 1
ATOM 4005 C CA . ALA B 1 114 ? 4.523 -18.641 -3.621 1 98.12 114 ALA B CA 1
ATOM 4006 C C . ALA B 1 114 ? 5.996 -18.828 -3.266 1 98.12 114 ALA B C 1
ATOM 4008 O O . ALA B 1 114 ? 6.461 -19.969 -3.127 1 98.12 114 ALA B O 1
ATOM 4009 N N . PRO B 1 115 ? 6.727 -17.75 -3.008 1 97.38 115 PRO B N 1
ATOM 4010 C CA . PRO B 1 115 ? 8.18 -17.875 -2.865 1 97.38 115 PRO B CA 1
ATOM 4011 C C . PRO B 1 115 ? 8.602 -18.266 -1.452 1 97.38 115 PRO B C 1
ATOM 4013 O O . PRO B 1 115 ? 8.109 -17.688 -0.476 1 97.38 115 PRO B O 1
ATOM 4016 N N . PHE B 1 116 ? 9.508 -19.234 -1.356 1 93.19 116 PHE B N 1
ATOM 4017 C CA . PHE B 1 116 ? 10.258 -19.375 -0.116 1 93.19 116 PHE B CA 1
ATOM 4018 C C . PHE B 1 116 ? 11.336 -18.312 -0.003 1 93.19 116 PHE B C 1
ATOM 4020 O O . PHE B 1 116 ? 11.758 -17.953 1.102 1 93.19 116 PHE B O 1
ATOM 4027 N N . SER B 1 117 ? 11.734 -17.812 -1.151 1 95.56 117 SER B N 1
ATOM 4028 C CA . SER B 1 117 ? 12.711 -16.734 -1.292 1 95.56 117 SER B CA 1
ATOM 4029 C C . SER B 1 117 ? 12.414 -15.867 -2.512 1 95.56 117 SER B C 1
ATOM 4031 O O . SER B 1 117 ? 12.539 -16.328 -3.65 1 95.56 117 SER B O 1
ATOM 4033 N N . VAL B 1 118 ? 12.148 -14.602 -2.271 1 97.19 118 VAL B N 1
ATOM 4034 C CA . VAL B 1 118 ? 11.852 -13.672 -3.355 1 97.19 118 VAL B CA 1
ATOM 4035 C C . VAL B 1 118 ? 13.102 -13.453 -4.207 1 97.19 118 VAL B C 1
ATOM 4037 O O . VAL B 1 118 ? 13.047 -13.531 -5.434 1 97.19 118 VAL B O 1
ATOM 4040 N N . SER B 1 119 ? 14.258 -13.312 -3.543 1 95.56 119 SER B N 1
ATOM 4041 C CA . SER B 1 119 ? 15.508 -13.031 -4.238 1 95.56 119 SER B CA 1
ATOM 4042 C C . SER B 1 119 ? 15.906 -14.188 -5.148 1 95.56 119 SER B C 1
ATOM 4044 O O . SER B 1 119 ? 16.484 -13.977 -6.219 1 95.56 119 SER B O 1
ATOM 4046 N N . PHE B 1 120 ? 15.625 -15.398 -4.734 1 96.06 120 PHE B N 1
ATOM 4047 C CA . PHE B 1 120 ? 15.93 -16.578 -5.543 1 96.06 120 PHE B CA 1
ATOM 4048 C C . PHE B 1 120 ? 15.164 -16.531 -6.859 1 96.06 120 PHE B C 1
ATOM 4050 O O . PHE B 1 120 ? 15.758 -16.688 -7.93 1 96.06 120 PHE B O 1
ATOM 4057 N N . TYR B 1 121 ? 13.891 -16.328 -6.812 1 98.19 121 TYR B N 1
ATOM 4058 C CA . TYR B 1 121 ? 13.055 -16.422 -8.008 1 98.19 121 TYR B CA 1
ATOM 4059 C C . TYR B 1 121 ? 13.219 -15.195 -8.891 1 98.19 121 TYR B C 1
ATOM 4061 O O . TYR B 1 121 ? 12.977 -15.25 -10.094 1 98.19 121 TYR B O 1
ATOM 4069 N N . ARG B 1 122 ? 13.641 -14.039 -8.297 1 98.12 122 ARG B N 1
ATOM 4070 C CA . ARG B 1 122 ? 13.953 -12.859 -9.086 1 98.12 122 ARG B CA 1
ATOM 4071 C C . ARG B 1 122 ? 15.023 -13.164 -10.125 1 98.12 122 ARG B C 1
ATOM 4073 O O . ARG B 1 122 ? 15 -12.617 -11.234 1 98.12 122 ARG B O 1
ATOM 4080 N N . LYS B 1 123 ? 15.898 -14.078 -9.82 1 97.06 123 LYS B N 1
ATOM 4081 C CA . LYS B 1 123 ? 16.969 -14.461 -10.734 1 97.06 123 LYS B CA 1
ATOM 4082 C C . LYS B 1 123 ? 16.406 -15.062 -12.023 1 97.06 123 LYS B C 1
ATOM 4084 O O . LYS B 1 123 ? 17.094 -15.094 -13.047 1 97.06 123 LYS B O 1
ATOM 4089 N N . PHE B 1 124 ? 15.219 -15.523 -11.891 1 98.44 124 PHE B N 1
ATOM 4090 C CA . PHE B 1 124 ? 14.641 -16.234 -13.023 1 98.44 124 PHE B CA 1
ATOM 4091 C C . PHE B 1 124 ? 13.5 -15.422 -13.641 1 98.44 124 PHE B C 1
ATOM 4093 O O . PHE B 1 124 ? 12.758 -15.93 -14.484 1 98.44 124 PHE B O 1
ATOM 4100 N N . GLY B 1 125 ? 13.258 -14.227 -13.203 1 98.62 125 GLY B N 1
ATOM 4101 C CA . GLY B 1 125 ? 12.352 -13.312 -13.883 1 98.62 125 GLY B CA 1
ATOM 4102 C C . GLY B 1 125 ? 11.031 -13.125 -13.148 1 98.62 125 GLY B C 1
ATOM 4103 O O . GLY B 1 125 ? 10.18 -12.359 -13.602 1 98.62 125 GLY B O 1
ATOM 4104 N N . TRP B 1 126 ? 10.82 -13.867 -12.023 1 98.81 126 TRP B N 1
ATOM 4105 C CA . TRP B 1 126 ? 9.617 -13.625 -11.234 1 98.81 126 TRP B CA 1
ATOM 4106 C C . TRP B 1 126 ? 9.766 -12.367 -10.391 1 98.81 126 TRP B C 1
ATOM 4108 O O . TRP B 1 126 ? 10.867 -12.031 -9.961 1 98.81 126 TRP B O 1
ATOM 4118 N N . GLU B 1 127 ? 8.688 -11.711 -10.156 1 98.75 127 GLU B N 1
ATOM 4119 C CA . GLU B 1 127 ? 8.625 -10.562 -9.25 1 98.75 127 GLU B CA 1
ATOM 4120 C C . GLU B 1 127 ? 7.344 -10.594 -8.422 1 98.75 127 GLU B C 1
ATOM 4122 O O . GLU B 1 127 ? 6.391 -11.297 -8.766 1 98.75 127 GLU B O 1
ATOM 4127 N N . ILE B 1 128 ? 7.348 -9.852 -7.352 1 98.56 128 ILE B N 1
ATOM 4128 C CA . ILE B 1 128 ? 6.223 -9.828 -6.422 1 98.56 128 ILE B CA 1
ATOM 4129 C C . ILE B 1 128 ? 4.941 -9.461 -7.164 1 98.56 128 ILE B C 1
ATOM 4131 O O . ILE B 1 128 ? 4.926 -8.508 -7.945 1 98.56 128 ILE B O 1
ATOM 4135 N N . LEU B 1 129 ? 3.934 -10.258 -6.98 1 98.62 129 LEU B N 1
ATOM 4136 C CA . LEU B 1 129 ? 2.623 -10.039 -7.582 1 98.62 129 LEU B CA 1
ATOM 4137 C C . LEU B 1 129 ? 1.76 -9.148 -6.695 1 98.62 129 LEU B C 1
ATOM 4139 O O . LEU B 1 129 ? 1.098 -8.234 -7.188 1 98.62 129 LEU B O 1
ATOM 4143 N N . CYS B 1 130 ? 1.73 -9.477 -5.441 1 98.12 130 CYS B N 1
ATOM 4144 C CA . CYS B 1 130 ? 0.848 -8.789 -4.504 1 98.12 130 CYS B CA 1
ATOM 4145 C C . CYS B 1 130 ? 1.29 -9.023 -3.064 1 98.12 130 CYS B C 1
ATOM 4147 O O . CYS B 1 130 ? 2.135 -9.883 -2.803 1 98.12 130 CYS B O 1
ATOM 4149 N N . ASP B 1 131 ? 0.759 -8.219 -2.209 1 97.38 131 ASP B N 1
ATOM 4150 C CA . ASP B 1 131 ? 1.001 -8.359 -0.775 1 97.38 131 ASP B CA 1
ATOM 4151 C C . ASP B 1 131 ? -0.23 -8.914 -0.063 1 97.38 131 ASP B C 1
ATOM 4153 O O . ASP B 1 131 ? -1.332 -8.906 -0.616 1 97.38 131 ASP B O 1
ATOM 4157 N N . GLU B 1 132 ? 0.01 -9.438 1.046 1 97.5 132 GLU B N 1
ATOM 4158 C CA . GLU B 1 132 ? -1.035 -9.773 2.006 1 97.5 132 GLU B CA 1
ATOM 4159 C C . GLU B 1 132 ? -0.871 -8.984 3.303 1 97.5 132 GLU B C 1
ATOM 4161 O O . GLU B 1 132 ? 0.251 -8.664 3.701 1 97.5 132 GLU B O 1
ATOM 4166 N N . VAL B 1 133 ? -1.969 -8.625 3.893 1 97.5 133 VAL B N 1
ATOM 4167 C CA . VAL B 1 133 ? -1.953 -7.875 5.145 1 97.5 133 VAL B CA 1
ATOM 4168 C C . VAL B 1 133 ? -2.758 -8.625 6.203 1 97.5 133 VAL B C 1
ATOM 4170 O O . VAL B 1 133 ? -3.873 -9.086 5.938 1 97.5 133 VAL B O 1
ATOM 4173 N N . THR B 1 134 ? -2.213 -8.742 7.363 1 98 134 THR B N 1
ATOM 4174 C CA . THR B 1 134 ? -2.906 -9.312 8.516 1 98 134 THR B CA 1
ATOM 4175 C C . THR B 1 134 ? -3.184 -8.242 9.562 1 98 134 THR B C 1
ATOM 4177 O O . THR B 1 134 ? -2.254 -7.633 10.102 1 98 134 THR B O 1
ATOM 4180 N N . TYR B 1 135 ? -4.426 -8.07 9.805 1 97.75 135 TYR B N 1
ATOM 4181 C CA . TYR B 1 135 ? -4.855 -7.16 10.852 1 97.75 135 TYR B CA 1
ATOM 4182 C C . TYR B 1 135 ? -5.145 -7.914 12.148 1 97.75 135 TYR B C 1
ATOM 4184 O O . TYR B 1 135 ? -5.812 -8.953 12.133 1 97.75 135 TYR B O 1
ATOM 4192 N N . THR B 1 136 ? -4.656 -7.445 13.219 1 97.88 136 THR B N 1
ATOM 4193 C CA . THR B 1 136 ? -4.949 -7.992 14.539 1 97.88 136 THR B CA 1
ATOM 4194 C C . THR B 1 136 ? -5.758 -7 15.367 1 97.88 136 THR B C 1
ATOM 4196 O O . THR B 1 136 ? -5.227 -5.977 15.805 1 97.88 136 THR B O 1
ATOM 4199 N N . LEU B 1 137 ? -6.977 -7.34 15.547 1 97.06 137 LEU B N 1
ATOM 4200 C CA . LEU B 1 137 ? -7.902 -6.477 16.266 1 97.06 137 LEU B CA 1
ATOM 4201 C C . LEU B 1 137 ? -8.023 -6.918 17.734 1 97.06 137 LEU B C 1
ATOM 4203 O O . LEU B 1 137 ? -8.422 -8.055 18 1 97.06 137 LEU B O 1
ATOM 4207 N N . GLU B 1 138 ? -7.703 -6.008 18.594 1 96 138 GLU B N 1
ATOM 4208 C CA . GLU B 1 138 ? -8.016 -6.25 20 1 96 138 GLU B CA 1
ATOM 4209 C C . GLU B 1 138 ? -9.516 -6.133 20.266 1 96 138 GLU B C 1
ATOM 4211 O O . GLU B 1 138 ? -10.266 -5.695 19.406 1 96 138 GLU B O 1
ATOM 4216 N N . LYS B 1 139 ? -9.922 -6.484 21.406 1 94.19 139 LYS B N 1
ATOM 4217 C CA . LYS B 1 139 ? -11.336 -6.527 21.75 1 94.19 139 LYS B CA 1
ATOM 4218 C C . LYS B 1 139 ? -12 -5.172 21.516 1 94.19 139 LYS B C 1
ATOM 4220 O O . LYS B 1 139 ? -13.086 -5.102 20.938 1 94.19 139 LYS B O 1
ATOM 4225 N N . ASN B 1 140 ? -11.328 -4.125 21.906 1 92.44 140 ASN B N 1
ATOM 4226 C CA . ASN B 1 140 ? -11.906 -2.787 21.797 1 92.44 140 ASN B CA 1
ATOM 4227 C C . ASN B 1 140 ? -11.852 -2.26 20.375 1 92.44 140 ASN B C 1
ATOM 4229 O O . ASN B 1 140 ? -12.398 -1.195 20.078 1 92.44 140 ASN B O 1
ATOM 4233 N N . GLN B 1 141 ? -11.219 -3.021 19.469 1 94.69 141 GLN B N 1
ATOM 4234 C CA . GLN B 1 141 ? -11.078 -2.602 18.078 1 94.69 141 GLN B CA 1
ATOM 4235 C C . GLN B 1 141 ? -12.008 -3.396 17.172 1 94.69 141 GLN B C 1
ATOM 4237 O O . GLN B 1 141 ? -12.07 -3.148 15.969 1 94.69 141 GLN B O 1
ATOM 4242 N N . LEU B 1 142 ? -12.727 -4.305 17.734 1 95.06 142 LEU B N 1
ATOM 4243 C CA . LEU B 1 142 ? -13.656 -5.098 16.938 1 95.06 142 LEU B CA 1
ATOM 4244 C C . LEU B 1 142 ? -14.75 -4.215 16.344 1 95.06 142 LEU B C 1
ATOM 4246 O O . LEU B 1 142 ? -15.211 -3.273 16.984 1 95.06 142 LEU B O 1
ATOM 4250 N N . PRO B 1 143 ? -15.141 -4.566 15.117 1 93.81 143 PRO B N 1
ATOM 4251 C CA . PRO B 1 143 ? -16.266 -3.809 14.547 1 93.81 143 PRO B CA 1
ATOM 4252 C C . PRO B 1 143 ? -17.516 -3.889 15.398 1 93.81 143 PRO B C 1
ATOM 4254 O O . PRO B 1 143 ? -17.828 -4.941 15.961 1 93.81 143 PRO B O 1
ATOM 4257 N N . ARG B 1 144 ? -18.172 -2.768 15.508 1 89.62 144 ARG B N 1
ATOM 4258 C CA . ARG B 1 144 ? -19.453 -2.766 16.219 1 89.62 144 ARG B CA 1
ATOM 4259 C C . ARG B 1 144 ? -20.578 -3.295 15.328 1 89.62 144 ARG B C 1
ATOM 4261 O O . ARG B 1 144 ? -20.672 -2.922 14.156 1 89.62 144 ARG B O 1
ATOM 4268 N N . PRO B 1 145 ? -21.312 -4.113 15.914 1 90.31 145 PRO B N 1
ATOM 4269 C CA . PRO B 1 145 ? -22.453 -4.586 15.133 1 90.31 145 PRO B CA 1
ATOM 4270 C C . PRO B 1 145 ? -23.391 -3.459 14.711 1 90.31 145 PRO B C 1
ATOM 4272 O O . PRO B 1 145 ? -23.625 -2.52 15.477 1 90.31 145 PRO B O 1
ATOM 4275 N N . LEU B 1 146 ? -23.875 -3.598 13.547 1 90.38 146 LEU B N 1
ATOM 4276 C CA . LEU B 1 146 ? -24.828 -2.635 13.016 1 90.38 146 LEU B CA 1
ATOM 4277 C C . LEU B 1 146 ? -26.156 -2.711 13.773 1 90.38 146 LEU B C 1
ATOM 4279 O O . LEU B 1 146 ? -26.578 -3.797 14.18 1 90.38 146 LEU B O 1
ATOM 4283 N N . ALA B 1 147 ? -26.75 -1.554 13.93 1 88.56 147 ALA B N 1
ATOM 4284 C CA . ALA B 1 147 ? -28.078 -1.542 14.555 1 88.56 147 ALA B CA 1
ATOM 4285 C C . ALA B 1 147 ? -29.078 -2.326 13.719 1 88.56 147 ALA B C 1
ATOM 4287 O O . ALA B 1 147 ? -29.891 -3.086 14.258 1 88.56 147 ALA B O 1
ATOM 4288 N N . THR B 1 148 ? -29.047 -2.094 12.414 1 90.25 148 THR B N 1
ATOM 4289 C CA . THR B 1 148 ? -29.891 -2.809 11.461 1 90.25 148 THR B CA 1
ATOM 4290 C C . THR B 1 148 ? -29.078 -3.312 10.281 1 90.25 148 THR B C 1
ATOM 4292 O O . THR B 1 148 ? -28.391 -2.531 9.609 1 90.25 148 THR B O 1
ATOM 4295 N N . LEU B 1 149 ? -29.109 -4.566 10.086 1 91.06 149 LEU B N 1
ATOM 4296 C CA . LEU B 1 149 ? -28.469 -5.176 8.922 1 91.06 149 LEU B CA 1
ATOM 4297 C C . LEU B 1 149 ? -29.484 -5.406 7.809 1 91.06 149 LEU B C 1
ATOM 4299 O O . LEU B 1 149 ? -30.484 -6.094 8.008 1 91.06 149 LEU B O 1
ATOM 4303 N N . GLU B 1 150 ? -29.266 -4.652 6.75 1 92.69 150 GLU B N 1
ATOM 4304 C CA . GLU B 1 150 ? -30.062 -4.953 5.574 1 92.69 150 GLU B CA 1
ATOM 4305 C C . GLU B 1 150 ? -29.609 -6.242 4.902 1 92.69 150 GLU B C 1
ATOM 4307 O O . GLU B 1 150 ? -28.453 -6.355 4.496 1 92.69 150 GLU B O 1
ATOM 4312 N N . GLY B 1 151 ? -30.469 -7.262 4.953 1 96.25 151 GLY B N 1
ATOM 4313 C CA . GLY B 1 151 ? -30.109 -8.562 4.426 1 96.25 151 GLY B CA 1
ATOM 4314 C C . GLY B 1 151 ? -29.969 -9.633 5.5 1 96.25 151 GLY B C 1
ATOM 4315 O O . GLY B 1 151 ? -30.469 -9.461 6.613 1 96.25 151 GLY B O 1
ATOM 4316 N N . THR B 1 152 ? -29.375 -10.766 5.105 1 97.44 152 THR B N 1
ATOM 4317 C CA . THR B 1 152 ? -29.312 -11.883 6.047 1 97.44 152 THR B CA 1
ATOM 4318 C C . THR B 1 152 ? -27.938 -12.531 6.027 1 97.44 152 THR B C 1
ATOM 4320 O O . THR B 1 152 ? -27.281 -12.594 4.984 1 97.44 152 THR B O 1
ATOM 4323 N N . LEU B 1 153 ? -27.484 -12.914 7.195 1 98.12 153 LEU B N 1
ATOM 4324 C CA . LEU B 1 153 ? -26.297 -13.734 7.379 1 98.12 153 LEU B CA 1
ATOM 4325 C C . LEU B 1 153 ? -26.672 -15.156 7.805 1 98.12 153 LEU B C 1
ATOM 4327 O O . LEU B 1 153 ? -27.422 -15.344 8.758 1 98.12 153 LEU B O 1
ATOM 4331 N N . THR B 1 154 ? -26.141 -16.156 7.094 1 98.38 154 THR B N 1
ATOM 4332 C CA . THR B 1 154 ? -26.453 -17.547 7.387 1 98.38 154 THR B CA 1
ATOM 4333 C C . THR B 1 154 ? -25.203 -18.406 7.344 1 98.38 154 THR B C 1
ATOM 4335 O O . THR B 1 154 ? -24.406 -18.312 6.406 1 98.38 154 THR B O 1
ATOM 4338 N N . ARG B 1 155 ? -25.031 -19.234 8.383 1 97.94 155 ARG B N 1
ATOM 4339 C CA . ARG B 1 155 ? -23.969 -20.234 8.32 1 97.94 155 ARG B CA 1
ATOM 4340 C C . ARG B 1 155 ? -24.312 -21.344 7.336 1 97.94 155 ARG B C 1
ATOM 4342 O O . ARG B 1 155 ? -25.406 -21.906 7.391 1 97.94 155 ARG B O 1
ATOM 4349 N N . VAL B 1 156 ? -23.406 -21.562 6.402 1 98.38 156 VAL B N 1
ATOM 4350 C CA . VAL B 1 156 ? -23.625 -22.578 5.367 1 98.38 156 VAL B CA 1
ATOM 4351 C C . VAL B 1 156 ? -22.375 -23.422 5.207 1 98.38 156 VAL B C 1
ATOM 4353 O O . VAL B 1 156 ? -21.281 -23.016 5.598 1 98.38 156 VAL B O 1
ATOM 4356 N N . PRO B 1 157 ? -22.547 -24.656 4.691 1 97.31 157 PRO B N 1
ATOM 4357 C CA . PRO B 1 157 ? -21.344 -25.391 4.324 1 97.31 157 PRO B CA 1
ATOM 4358 C C . PRO B 1 157 ? -20.547 -24.703 3.219 1 97.31 157 PRO B C 1
ATOM 4360 O O . PRO B 1 157 ? -21.125 -24.031 2.359 1 97.31 157 PRO B O 1
ATOM 4363 N N . TYR B 1 158 ? -19.266 -24.891 3.189 1 97.44 158 TYR B N 1
ATOM 4364 C CA . TYR B 1 158 ? -18.406 -24.266 2.191 1 97.44 158 TYR B CA 1
ATOM 4365 C C . TYR B 1 158 ? -18.812 -24.688 0.784 1 97.44 158 TYR B C 1
ATOM 4367 O O . TYR B 1 158 ? -18.625 -23.938 -0.174 1 97.44 158 TYR B O 1
ATOM 4375 N N . GLN B 1 159 ? -19.469 -25.828 0.658 1 95.44 159 GLN B N 1
ATOM 4376 C CA . GLN B 1 159 ? -19.812 -26.391 -0.642 1 95.44 159 GLN B CA 1
ATOM 4377 C C . GLN B 1 159 ? -21.094 -25.781 -1.182 1 95.44 159 GLN B C 1
ATOM 4379 O O . GLN B 1 159 ? -21.5 -26.062 -2.311 1 95.44 159 GLN B O 1
ATOM 4384 N N . ASP B 1 160 ? -21.734 -24.969 -0.358 1 97.06 160 ASP B N 1
ATOM 4385 C CA . ASP B 1 160 ? -22.938 -24.297 -0.838 1 97.06 160 ASP B CA 1
ATOM 4386 C C . ASP B 1 160 ? -22.688 -23.578 -2.16 1 97.06 160 ASP B C 1
ATOM 4388 O O . ASP B 1 160 ? -21.734 -22.797 -2.275 1 97.06 160 ASP B O 1
ATOM 4392 N N . ASN B 1 161 ? -23.531 -23.828 -3.107 1 97.31 161 ASN B N 1
ATOM 4393 C CA . ASN B 1 161 ? -23.344 -23.266 -4.441 1 97.31 161 ASN B CA 1
ATOM 4394 C C . ASN B 1 161 ? -23.328 -21.734 -4.414 1 97.31 161 ASN B C 1
ATOM 4396 O O . ASN B 1 161 ? -22.703 -21.109 -5.273 1 97.31 161 ASN B O 1
ATOM 4400 N N . ARG B 1 162 ? -24.031 -21.203 -3.465 1 98 162 ARG B N 1
ATOM 4401 C CA . ARG B 1 162 ? -24.078 -19.734 -3.365 1 98 162 ARG B CA 1
ATOM 4402 C C . ARG B 1 162 ? -22.719 -19.156 -3.037 1 98 162 ARG B C 1
ATOM 4404 O O . ARG B 1 162 ? -22.422 -18 -3.354 1 98 162 ARG B O 1
ATOM 4411 N N . ILE B 1 163 ? -21.797 -19.906 -2.385 1 98.5 163 ILE B N 1
ATOM 4412 C CA . ILE B 1 163 ? -20.422 -19.5 -2.121 1 98.5 163 ILE B CA 1
ATOM 4413 C C . ILE B 1 163 ? -19.656 -19.359 -3.439 1 98.5 163 ILE B C 1
ATOM 4415 O O . ILE B 1 163 ? -18.984 -18.359 -3.672 1 98.5 163 ILE B O 1
ATOM 4419 N N . LYS B 1 164 ? -19.828 -20.344 -4.324 1 97.94 164 LYS B N 1
ATOM 4420 C CA . LYS B 1 164 ? -19.203 -20.297 -5.645 1 97.94 164 LYS B CA 1
ATOM 4421 C C . LYS B 1 164 ? -19.719 -19.109 -6.457 1 97.94 164 LYS B C 1
ATOM 4423 O O . LYS B 1 164 ? -18.938 -18.453 -7.164 1 97.94 164 LYS B O 1
ATOM 4428 N N . ASP B 1 165 ? -21.016 -18.891 -6.328 1 98 165 ASP B N 1
ATOM 4429 C CA . ASP B 1 165 ? -21.625 -17.766 -7.031 1 98 165 ASP B CA 1
ATOM 4430 C C . ASP B 1 165 ? -20.984 -16.438 -6.602 1 98 165 ASP B C 1
ATOM 4432 O O . ASP B 1 165 ? -20.672 -15.594 -7.441 1 98 165 ASP B O 1
ATOM 4436 N N . VAL B 1 166 ? -20.828 -16.281 -5.289 1 98.62 166 VAL B N 1
ATOM 4437 C CA . VAL B 1 166 ? -20.234 -15.062 -4.766 1 98.62 166 VAL B CA 1
ATOM 4438 C C . VAL B 1 166 ? -18.812 -14.906 -5.301 1 98.62 166 VAL B C 1
ATOM 4440 O O . VAL B 1 166 ? -18.453 -13.852 -5.816 1 98.62 166 VAL B O 1
ATOM 4443 N N . TYR B 1 167 ? -18.047 -15.945 -5.207 1 98.5 167 TYR B N 1
ATOM 4444 C CA . TYR B 1 167 ? -16.672 -15.891 -5.672 1 98.5 167 TYR B CA 1
ATOM 4445 C C . TYR B 1 167 ? -16.594 -15.492 -7.141 1 98.5 167 TYR B C 1
ATOM 4447 O O . TYR B 1 167 ? -15.852 -14.586 -7.516 1 98.5 167 TYR B O 1
ATOM 4455 N N . THR B 1 168 ? -17.406 -16.109 -7.957 1 97.56 168 THR B N 1
ATOM 4456 C CA . THR B 1 168 ? -17.406 -15.875 -9.398 1 97.56 168 THR B CA 1
ATOM 4457 C C . THR B 1 168 ? -17.812 -14.445 -9.719 1 97.56 168 THR B C 1
ATOM 4459 O O . THR B 1 168 ? -17.234 -13.805 -10.594 1 97.56 168 THR B O 1
ATOM 4462 N N . ASN B 1 169 ? -18.797 -13.984 -9 1 96.81 169 ASN B N 1
ATOM 4463 C CA . ASN B 1 169 ? -19.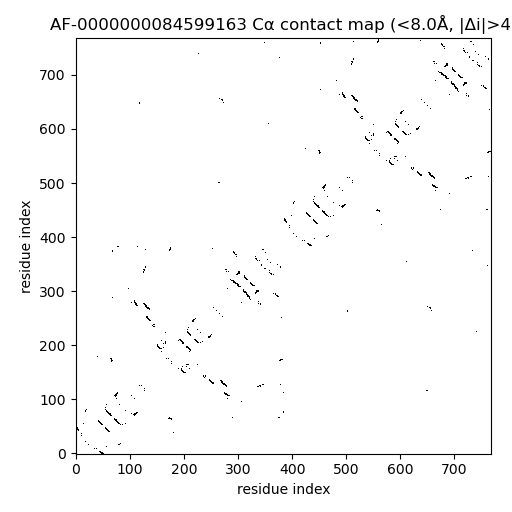297 -12.641 -9.242 1 96.81 169 ASN B CA 1
ATOM 4464 C C . ASN B 1 169 ? -18.359 -11.578 -8.695 1 96.81 169 ASN B C 1
ATOM 4466 O O . ASN B 1 169 ? -18.484 -10.391 -9.023 1 96.81 169 ASN B O 1
ATOM 4470 N N . CYS B 1 170 ? -17.375 -11.992 -7.891 1 96.56 170 CYS B N 1
ATOM 4471 C CA . CYS B 1 170 ? -16.438 -11.055 -7.277 1 96.56 170 CYS B CA 1
ATOM 4472 C C . CYS B 1 170 ? -15.055 -11.172 -7.906 1 96.56 170 CYS B C 1
ATOM 4474 O O . CYS B 1 170 ? -14.086 -10.602 -7.398 1 96.56 170 CYS B O 1
ATOM 4476 N N . LEU B 1 171 ? -14.922 -11.922 -8.969 1 96.81 171 LEU B N 1
ATOM 4477 C CA . LEU B 1 171 ? -13.625 -12.094 -9.625 1 96.81 171 LEU B CA 1
ATOM 4478 C C . LEU B 1 171 ? -13.047 -10.742 -10.031 1 96.81 171 LEU B C 1
ATOM 4480 O O . LEU B 1 171 ? -13.75 -9.906 -10.594 1 96.81 171 LEU B O 1
ATOM 4484 N N . ARG B 1 172 ? -11.812 -10.578 -9.68 1 94.94 172 ARG B N 1
ATOM 4485 C CA . ARG B 1 172 ? -11.062 -9.367 -9.992 1 94.94 172 ARG B CA 1
ATOM 4486 C C . ARG B 1 172 ? -9.688 -9.703 -10.555 1 94.94 172 ARG B C 1
ATOM 4488 O O . ARG B 1 172 ? -9.281 -10.867 -10.555 1 94.94 172 ARG B O 1
ATOM 4495 N N . HIS B 1 173 ? -9.039 -8.648 -10.984 1 97.12 173 HIS B N 1
ATOM 4496 C CA . HIS B 1 173 ? -7.695 -8.773 -11.547 1 97.12 173 HIS B CA 1
ATOM 4497 C C . HIS B 1 173 ? -6.77 -9.516 -10.586 1 97.12 173 HIS B C 1
ATOM 4499 O O . HIS B 1 173 ? -6.727 -9.211 -9.398 1 97.12 173 HIS B O 1
ATOM 4505 N N . GLY B 1 174 ? -6.109 -10.539 -11.078 1 98.38 174 GLY B N 1
ATOM 4506 C CA . GLY B 1 174 ? -5.121 -11.305 -10.328 1 98.38 174 GLY B CA 1
ATOM 4507 C C . GLY B 1 174 ? -5.684 -12.578 -9.734 1 98.38 174 GLY B C 1
ATOM 4508 O O . GLY B 1 174 ? -4.93 -13.508 -9.422 1 98.38 174 GLY B O 1
ATOM 4509 N N . MET B 1 175 ? -7 -12.727 -9.578 1 98.62 175 MET B N 1
ATOM 4510 C CA . MET B 1 175 ? -7.637 -13.852 -8.891 1 98.62 175 MET B CA 1
ATOM 4511 C C . MET B 1 175 ? -7.645 -15.094 -9.766 1 98.62 175 MET B C 1
ATOM 4513 O O . MET B 1 175 ? -7.734 -14.992 -10.992 1 98.62 175 MET B O 1
ATOM 4517 N N . LEU B 1 176 ? -7.602 -16.172 -9.156 1 98.38 176 LEU B N 1
ATOM 4518 C CA . LEU B 1 176 ? -7.758 -17.469 -9.828 1 98.38 176 LEU B CA 1
ATOM 4519 C C . LEU B 1 176 ? -9.211 -17.688 -10.242 1 98.38 176 LEU B C 1
ATOM 4521 O O . LEU B 1 176 ? -10.125 -17.391 -9.477 1 98.38 176 LEU B O 1
ATOM 4525 N N . GLU B 1 177 ? -9.336 -18.125 -11.422 1 98 177 GLU B N 1
ATOM 4526 C CA . GLU B 1 177 ? -10.625 -18.719 -11.766 1 98 177 GLU B CA 1
ATOM 4527 C C . GLU B 1 177 ? -10.68 -20.188 -11.352 1 98 177 GLU B C 1
ATOM 4529 O O . GLU B 1 177 ? -10.125 -21.062 -12.031 1 98 177 GLU B O 1
ATOM 4534 N N . ARG B 1 178 ? -11.453 -20.406 -10.359 1 97.31 178 ARG B N 1
ATOM 4535 C CA . ARG B 1 178 ? -11.445 -21.734 -9.75 1 97.31 178 ARG B CA 1
ATOM 4536 C C . ARG B 1 178 ? -12.297 -22.703 -10.555 1 97.31 178 ARG B C 1
ATOM 4538 O O . ARG B 1 178 ? -13.438 -22.391 -10.906 1 97.31 178 ARG B O 1
ATOM 4545 N N . ASP B 1 179 ? -11.734 -23.828 -10.883 1 94.44 179 ASP B N 1
ATOM 4546 C CA . ASP B 1 179 ? -12.523 -24.891 -11.484 1 94.44 179 ASP B CA 1
ATOM 4547 C C . ASP B 1 179 ? -13.008 -25.875 -10.422 1 94.44 179 ASP B C 1
ATOM 4549 O O . ASP B 1 179 ? -12.781 -25.672 -9.227 1 94.44 179 ASP B O 1
ATOM 4553 N N . ASP B 1 180 ? -13.664 -26.938 -10.805 1 93.25 180 ASP B N 1
ATOM 4554 C CA . ASP B 1 180 ? -14.281 -27.859 -9.867 1 93.25 180 ASP B CA 1
ATOM 4555 C C . ASP B 1 180 ? -13.234 -28.562 -9.016 1 93.25 180 ASP B C 1
ATOM 4557 O O . ASP B 1 180 ? -13.445 -28.797 -7.82 1 93.25 180 ASP B O 1
ATOM 4561 N N . GLU B 1 181 ? -12.188 -28.875 -9.633 1 92.44 181 GLU B N 1
ATOM 4562 C CA . GLU B 1 181 ? -11.125 -29.531 -8.891 1 92.44 181 GLU B CA 1
ATOM 4563 C C . GLU B 1 181 ? -10.555 -28.625 -7.809 1 92.44 181 GLU B C 1
ATOM 4565 O O . GLU B 1 181 ? -10.273 -29.062 -6.695 1 92.44 181 GLU B O 1
ATOM 4570 N N . TRP B 1 182 ? -10.375 -27.391 -8.164 1 95.38 182 TRP B N 1
ATOM 4571 C CA . TRP B 1 182 ? -9.844 -26.438 -7.199 1 95.38 182 TRP B CA 1
ATOM 4572 C C . TRP B 1 182 ? -10.828 -26.219 -6.055 1 95.38 182 TRP B C 1
ATOM 4574 O O . TRP B 1 182 ? -10.422 -26.109 -4.895 1 95.38 182 TRP B O 1
ATOM 4584 N N . TRP B 1 183 ? -12.094 -26.141 -6.363 1 95.94 183 TRP B N 1
ATOM 4585 C CA . TRP B 1 183 ? -13.102 -26.016 -5.312 1 95.94 183 TRP B CA 1
ATOM 4586 C C . TRP B 1 183 ? -13.047 -27.203 -4.367 1 95.94 183 TRP B C 1
ATOM 4588 O O . TRP B 1 183 ? -13.25 -27.062 -3.16 1 95.94 183 TRP B O 1
ATOM 4598 N N . GLY B 1 184 ? -12.836 -28.406 -4.973 1 92.31 184 GLY B N 1
ATOM 4599 C CA . GLY B 1 184 ? -12.656 -29.578 -4.137 1 92.31 184 GLY B CA 1
ATOM 4600 C C . GLY B 1 184 ? -11.484 -29.453 -3.184 1 92.31 184 GLY B C 1
ATOM 4601 O O . GLY B 1 184 ? -11.594 -29.812 -2.008 1 92.31 184 GLY B O 1
ATOM 4602 N N . ARG B 1 185 ? -10.406 -28.938 -3.68 1 91.75 185 ARG B N 1
ATOM 4603 C CA . ARG B 1 185 ? -9.234 -28.719 -2.852 1 91.75 185 ARG B CA 1
ATOM 4604 C C . ARG B 1 185 ? -9.539 -27.734 -1.719 1 91.75 185 ARG B C 1
ATOM 4606 O O . ARG B 1 185 ? -9.164 -27.984 -0.569 1 91.75 185 ARG B O 1
ATOM 4613 N N . LYS B 1 186 ? -10.227 -26.672 -2.049 1 95 186 LYS B N 1
ATOM 4614 C CA . LYS B 1 186 ? -10.578 -25.672 -1.057 1 95 186 LYS B CA 1
ATOM 4615 C C . LYS B 1 186 ? -11.5 -26.25 0.013 1 95 186 LYS B C 1
ATOM 4617 O O . LYS B 1 186 ? -11.406 -25.875 1.187 1 95 186 LYS B O 1
ATOM 4622 N N . GLN B 1 187 ? -12.367 -27.078 -0.427 1 93.75 187 GLN B N 1
ATOM 4623 C CA . GLN B 1 187 ? -13.258 -27.734 0.525 1 93.75 187 GLN B CA 1
ATOM 4624 C C . GLN B 1 187 ? -12.469 -28.531 1.559 1 93.75 187 GLN B C 1
ATOM 4626 O O . GLN B 1 187 ? -12.766 -28.469 2.754 1 93.75 187 GLN B O 1
ATOM 4631 N N . GLU B 1 188 ? -11.508 -29.203 1.054 1 90.62 188 GLU B N 1
ATOM 4632 C CA . GLU B 1 188 ? -10.688 -30.016 1.953 1 90.62 188 GLU B CA 1
ATOM 4633 C C . GLU B 1 188 ? -9.875 -29.125 2.896 1 90.62 188 GLU B C 1
ATOM 4635 O O . GLU B 1 188 ? -9.758 -29.406 4.086 1 90.62 188 GLU B O 1
ATOM 4640 N N . GLU B 1 189 ? -9.367 -28.078 2.379 1 91.31 189 GLU B N 1
ATOM 4641 C CA . GLU B 1 189 ? -8.562 -27.141 3.158 1 91.31 189 GLU B CA 1
ATOM 4642 C C . GLU B 1 189 ? -9.391 -26.469 4.246 1 91.31 189 GLU B C 1
ATOM 4644 O O . GLU B 1 189 ? -8.867 -26.109 5.305 1 91.31 189 GLU B O 1
ATOM 4649 N N . ASN B 1 190 ? -10.688 -26.266 3.973 1 94.69 190 ASN B N 1
ATOM 4650 C CA . ASN B 1 190 ? -11.531 -25.469 4.863 1 94.69 190 ASN B CA 1
ATOM 4651 C C . ASN B 1 190 ? -12.453 -26.359 5.695 1 94.69 190 ASN B C 1
ATOM 4653 O O . ASN B 1 190 ? -13.414 -25.875 6.301 1 94.69 190 ASN B O 1
ATOM 4657 N N . LYS B 1 191 ? -12.141 -27.609 5.781 1 90.75 191 LYS B N 1
ATOM 4658 C CA . LYS B 1 191 ? -13.031 -28.578 6.422 1 90.75 191 LYS B CA 1
ATOM 4659 C C . LYS B 1 191 ? -13.219 -28.25 7.902 1 90.75 191 LYS B C 1
ATOM 4661 O O . LYS B 1 191 ? -14.273 -28.531 8.477 1 90.75 191 LYS B O 1
ATOM 4666 N N . GLU B 1 192 ? -12.227 -27.672 8.508 1 92.44 192 GLU B N 1
ATOM 4667 C CA . GLU B 1 192 ? -12.305 -27.375 9.938 1 92.44 192 GLU B CA 1
ATOM 4668 C C . GLU B 1 192 ? -12.758 -25.938 10.18 1 92.44 192 GLU B C 1
ATOM 4670 O O . GLU B 1 192 ? -12.711 -25.453 11.312 1 92.44 192 GLU B O 1
ATOM 4675 N N . TYR B 1 193 ? -13.148 -25.281 9.172 1 97.12 193 TYR B N 1
ATOM 4676 C CA . TYR B 1 193 ? -13.594 -23.906 9.273 1 97.12 193 TYR B CA 1
ATOM 4677 C C . TYR B 1 193 ? -15.109 -23.797 9.133 1 97.12 193 TYR B C 1
ATOM 4679 O O . TYR B 1 193 ? -15.758 -24.734 8.656 1 97.12 193 TYR B O 1
ATOM 4687 N N . HIS B 1 194 ? -15.617 -22.672 9.656 1 98 194 HIS B N 1
ATOM 4688 C CA . HIS B 1 194 ? -17 -22.281 9.398 1 98 194 HIS B CA 1
ATOM 4689 C C . HIS B 1 194 ? -17.094 -21.328 8.219 1 98 194 HIS B C 1
ATOM 4691 O O . HIS B 1 194 ? -16.109 -20.703 7.828 1 98 194 HIS B O 1
ATOM 4697 N N . THR B 1 195 ? -18.25 -21.312 7.574 1 98.56 195 THR B N 1
ATOM 4698 C CA . THR B 1 195 ? -18.5 -20.375 6.488 1 98.56 195 THR B CA 1
ATOM 4699 C C . THR B 1 195 ? -19.797 -19.609 6.738 1 98.56 195 THR B C 1
ATOM 4701 O O . THR B 1 195 ? -20.812 -20.188 7.109 1 98.56 195 THR B O 1
ATOM 4704 N N . VAL B 1 196 ? -19.703 -18.312 6.625 1 98.75 196 VAL B N 1
ATOM 4705 C CA . VAL B 1 196 ? -20.906 -17.484 6.695 1 98.75 196 VAL B CA 1
ATOM 4706 C C . VAL B 1 196 ? -21.141 -16.797 5.348 1 98.75 196 VAL B C 1
ATOM 4708 O O . VAL B 1 196 ? -20.188 -16.391 4.676 1 98.75 196 VAL B O 1
ATOM 4711 N N . LEU B 1 197 ? -22.391 -16.812 4.934 1 98.81 197 LEU B N 1
ATOM 4712 C CA . LEU B 1 197 ? -22.828 -16.219 3.678 1 98.81 197 LEU B CA 1
ATOM 4713 C C . LEU B 1 197 ? -23.719 -15 3.934 1 98.81 197 LEU B C 1
ATOM 4715 O O . LEU B 1 197 ? -24.578 -15.031 4.809 1 98.81 197 LEU B O 1
ATOM 4719 N N . TYR B 1 198 ? -23.469 -13.938 3.256 1 98.81 198 TYR B N 1
ATOM 4720 C CA . TYR B 1 198 ? -24.312 -12.758 3.301 1 98.81 198 TYR B CA 1
ATOM 4721 C C . TYR B 1 198 ? -25.156 -12.641 2.029 1 98.81 198 TYR B C 1
ATOM 4723 O O . TYR B 1 198 ? -24.609 -12.664 0.921 1 98.81 198 TYR B O 1
ATOM 4731 N N . GLU B 1 199 ? -26.438 -12.531 2.18 1 98.69 199 GLU B N 1
ATOM 4732 C CA . GLU B 1 199 ? -27.375 -12.172 1.115 1 98.69 199 GLU B CA 1
ATOM 4733 C C . GLU B 1 199 ? -27.984 -10.805 1.36 1 98.69 199 GLU B C 1
ATOM 4735 O O . GLU B 1 199 ? -28.406 -10.5 2.479 1 98.69 199 GLU B O 1
ATOM 4740 N N . ASP B 1 200 ? -28.016 -10 0.323 1 97.25 200 ASP B N 1
ATOM 4741 C CA . ASP B 1 200 ? -28.562 -8.656 0.497 1 97.25 200 ASP B CA 1
ATOM 4742 C C . ASP B 1 200 ? -30.078 -8.703 0.668 1 97.25 200 ASP B C 1
ATOM 4744 O O . ASP B 1 200 ? -30.672 -9.781 0.781 1 97.25 200 ASP B O 1
ATOM 4748 N N . ALA B 1 201 ? -30.75 -7.535 0.788 1 96.12 201 ALA B N 1
ATOM 4749 C CA . ALA B 1 201 ? -32.188 -7.434 1.066 1 96.12 201 ALA B CA 1
ATOM 4750 C C . ALA B 1 201 ? -33 -8.117 -0.024 1 96.12 201 ALA B C 1
ATOM 4752 O O . ALA B 1 201 ? -34.094 -8.609 0.236 1 96.12 201 ALA B O 1
ATOM 4753 N N . GLU B 1 202 ? -32.531 -8.227 -1.206 1 97.12 202 GLU B N 1
ATOM 4754 C CA . GLU B 1 202 ? -33.25 -8.844 -2.33 1 97.12 202 GLU B CA 1
ATOM 4755 C C . GLU B 1 202 ? -32.938 -10.336 -2.414 1 97.12 202 GLU B C 1
ATOM 4757 O O . GLU B 1 202 ? -33.469 -11.031 -3.295 1 97.12 202 GLU B O 1
ATOM 4762 N N . GLY B 1 203 ? -32.094 -10.852 -1.555 1 96.81 203 GLY B N 1
ATOM 4763 C CA . GLY B 1 203 ? -31.781 -12.273 -1.518 1 96.81 203 GLY B CA 1
ATOM 4764 C C . GLY B 1 203 ? -30.609 -12.656 -2.408 1 96.81 203 GLY B C 1
ATOM 4765 O O . GLY B 1 203 ? -30.375 -13.844 -2.643 1 96.81 203 GLY B O 1
ATOM 4766 N N . THR B 1 204 ? -29.953 -11.703 -2.91 1 98 204 THR B N 1
ATOM 4767 C CA . THR B 1 204 ? -28.797 -11.969 -3.766 1 98 204 THR B CA 1
ATOM 4768 C C . THR B 1 204 ? -27.547 -12.219 -2.93 1 98 204 THR B C 1
ATOM 4770 O O . THR B 1 204 ? -27.172 -11.375 -2.109 1 98 204 THR B O 1
ATOM 4773 N N . PRO B 1 205 ? -26.844 -13.422 -3.094 1 98.62 205 PRO B N 1
ATOM 4774 C CA . PRO B 1 205 ? -25.578 -13.633 -2.383 1 98.62 205 PRO B CA 1
ATOM 4775 C C . PRO B 1 205 ? -24.5 -12.609 -2.766 1 98.62 205 PRO B C 1
ATOM 4777 O O . PRO B 1 205 ? -24.234 -12.422 -3.953 1 98.62 205 PRO B O 1
ATOM 4780 N N . LYS B 1 206 ? -23.875 -11.953 -1.697 1 98.31 206 LYS B N 1
ATOM 4781 C CA . LYS B 1 206 ? -22.984 -10.836 -2.006 1 98.31 206 LYS B CA 1
ATOM 4782 C C . LYS B 1 206 ? -21.641 -10.992 -1.295 1 98.31 206 LYS B C 1
ATOM 4784 O O . LYS B 1 206 ? -20.672 -10.312 -1.634 1 98.31 206 LYS B O 1
ATOM 4789 N N . ALA B 1 207 ? -21.594 -11.898 -0.332 1 98.75 207 ALA B N 1
ATOM 4790 C CA . ALA B 1 207 ? -20.328 -12.07 0.38 1 98.75 207 ALA B CA 1
ATOM 4791 C C . ALA B 1 207 ? -20.297 -13.391 1.138 1 98.75 207 ALA B C 1
ATOM 4793 O O . ALA B 1 207 ? -21.344 -13.992 1.396 1 98.75 207 ALA B O 1
ATOM 4794 N N . TYR B 1 208 ? -19.078 -13.828 1.428 1 98.88 208 TYR B N 1
ATOM 4795 C CA . TYR B 1 208 ? -18.906 -14.922 2.379 1 98.88 208 TYR B CA 1
ATOM 4796 C C . TYR B 1 208 ? -17.578 -14.797 3.102 1 98.88 208 TYR B C 1
ATOM 4798 O O . TYR B 1 208 ? -16.672 -14.078 2.654 1 98.88 208 TYR B O 1
ATOM 4806 N N . MET B 1 209 ? -17.5 -15.445 4.191 1 98.69 209 MET B N 1
ATOM 4807 C CA . MET B 1 209 ? -16.281 -15.492 5 1 98.69 209 MET B CA 1
ATOM 4808 C C . MET B 1 209 ? -16.047 -16.891 5.551 1 98.69 209 MET B C 1
ATOM 4810 O O . MET B 1 209 ? -16.984 -17.547 6 1 98.69 209 MET B O 1
ATOM 4814 N N . VAL B 1 210 ? -14.859 -17.344 5.352 1 98.69 210 VAL B N 1
ATOM 4815 C CA . VAL B 1 210 ? -14.406 -18.594 5.945 1 98.69 210 VAL B CA 1
ATOM 4816 C C . VAL B 1 210 ? -13.57 -18.312 7.191 1 98.69 210 VAL B C 1
ATOM 4818 O O . VAL B 1 210 ? -12.57 -17.578 7.121 1 98.69 210 VAL B O 1
ATOM 4821 N N . TYR B 1 211 ? -14 -18.859 8.336 1 98.19 211 TYR B N 1
ATOM 4822 C CA . TYR B 1 211 ? -13.406 -18.438 9.594 1 98.19 211 TYR B CA 1
ATOM 4823 C C . TYR B 1 211 ? -13.375 -19.578 10.602 1 98.19 211 TYR B C 1
ATOM 4825 O O . TYR B 1 211 ? -13.977 -20.625 10.375 1 98.19 211 TYR B O 1
ATOM 4833 N N . ARG B 1 212 ? -12.555 -19.344 11.594 1 97.12 212 ARG B N 1
ATOM 4834 C CA . ARG B 1 212 ? -12.586 -20.203 12.773 1 97.12 212 ARG B CA 1
ATOM 4835 C C . ARG B 1 212 ? -12.312 -19.391 14.039 1 97.12 212 ARG B C 1
ATOM 4837 O O . ARG B 1 212 ? -11.82 -18.266 13.977 1 97.12 212 ARG B O 1
ATOM 4844 N N . PHE B 1 213 ? -12.828 -19.781 15.133 1 91.69 213 PHE B N 1
ATOM 4845 C CA . PHE B 1 213 ? -12.469 -19.172 16.406 1 91.69 213 PHE B CA 1
ATOM 4846 C C . PHE B 1 213 ? -12.289 -20.234 17.484 1 91.69 213 PHE B C 1
ATOM 4848 O O . PHE B 1 213 ? -13.023 -21.219 17.516 1 91.69 213 PHE B O 1
ATOM 4855 N N . SER B 1 214 ? -11.211 -20.156 18.094 1 92.25 214 SER B N 1
ATOM 4856 C CA . SER B 1 214 ? -10.805 -21.016 19.188 1 92.25 214 SER B CA 1
ATOM 4857 C C . SER B 1 214 ? -10.031 -20.234 20.25 1 92.25 214 SER B C 1
ATOM 4859 O O . SER B 1 214 ? -9.25 -19.344 19.922 1 92.25 214 SER B O 1
ATOM 4861 N N . GLU B 1 215 ? -10.258 -20.562 21.547 1 94.75 215 GLU B N 1
ATOM 4862 C CA . GLU B 1 215 ? -9.547 -19.922 22.656 1 94.75 215 GLU B CA 1
ATOM 4863 C C . GLU B 1 215 ? -9.68 -18.406 22.594 1 94.75 215 GLU B C 1
ATOM 4865 O O . GLU B 1 215 ? -8.68 -17.688 22.688 1 94.75 215 GLU B O 1
ATOM 4870 N N . SER B 1 216 ? -10.766 -18.016 22.25 1 94.38 216 SER B N 1
ATOM 4871 C CA . SER B 1 216 ? -11.156 -16.609 22.234 1 94.38 216 SER B CA 1
ATOM 4872 C C . SER B 1 216 ? -10.406 -15.844 21.141 1 94.38 216 SER B C 1
ATOM 4874 O O . SER B 1 216 ? -10.195 -14.641 21.266 1 94.38 216 SER B O 1
ATOM 4876 N N . LYS B 1 217 ? -9.961 -16.531 20.156 1 96.62 217 LYS B N 1
ATOM 4877 C CA . LYS B 1 217 ? -9.281 -15.906 19.031 1 96.62 217 LYS B CA 1
ATOM 4878 C C . LYS B 1 217 ? -9.992 -16.234 17.719 1 96.62 217 LYS B C 1
ATOM 4880 O O . LYS B 1 217 ? -10.273 -17.391 17.422 1 96.62 217 LYS B O 1
ATOM 4885 N N . TRP B 1 218 ? -10.273 -15.195 16.984 1 97 218 TRP B N 1
ATOM 4886 C CA . TRP B 1 218 ? -10.898 -15.305 15.664 1 97 218 TRP B CA 1
ATOM 4887 C C . TRP B 1 218 ? -9.844 -15.289 14.562 1 97 218 TRP B C 1
ATOM 4889 O O . TRP B 1 218 ? -8.898 -14.5 14.609 1 97 218 TRP B O 1
ATOM 4899 N N . THR B 1 219 ? -9.961 -16.172 13.586 1 97.44 219 THR B N 1
ATOM 4900 C CA . THR B 1 219 ? -9.109 -16.188 12.406 1 97.44 219 THR B CA 1
ATOM 4901 C C . THR B 1 219 ? -9.953 -16.25 11.133 1 97.44 219 THR B C 1
ATOM 4903 O O . THR B 1 219 ? -10.836 -17.109 11.016 1 97.44 219 THR B O 1
ATOM 4906 N N . THR B 1 220 ? -9.633 -15.383 10.219 1 97.31 220 THR B N 1
ATOM 4907 C CA . THR B 1 220 ? -10.273 -15.398 8.914 1 97.31 220 THR B CA 1
ATOM 4908 C C . THR B 1 220 ? -9.383 -16.078 7.879 1 97.31 220 THR B C 1
ATOM 4910 O O . THR B 1 220 ? -8.227 -15.688 7.695 1 97.31 220 THR B O 1
ATOM 4913 N N . GLN B 1 221 ? -9.914 -17.062 7.184 1 95.75 221 GLN B N 1
ATOM 4914 C CA . GLN B 1 221 ? -9.195 -17.797 6.145 1 95.75 221 GLN B CA 1
ATOM 4915 C C . GLN B 1 221 ? -9.422 -17.172 4.773 1 95.75 221 GLN B C 1
ATOM 4917 O O . GLN B 1 221 ? -8.523 -17.156 3.93 1 95.75 221 GLN B O 1
ATOM 4922 N N . GLU B 1 222 ? -10.586 -16.734 4.5 1 97.56 222 GLU B N 1
ATOM 4923 C CA . GLU B 1 222 ? -10.977 -16.125 3.229 1 97.56 222 GLU B CA 1
ATOM 4924 C C . GLU B 1 222 ? -12.156 -15.172 3.406 1 97.56 222 GLU B C 1
ATOM 4926 O O . GLU B 1 222 ? -13.086 -15.469 4.156 1 97.56 222 GLU B O 1
ATOM 4931 N N . MET B 1 223 ? -12.078 -14.062 2.842 1 98.12 223 MET B N 1
ATOM 4932 C CA . MET B 1 223 ? -13.133 -13.055 2.869 1 98.12 223 MET B CA 1
ATOM 4933 C C . MET B 1 223 ? -13.375 -12.484 1.479 1 98.12 223 MET B C 1
ATOM 4935 O O . MET B 1 223 ? -12.492 -11.852 0.903 1 98.12 223 MET B O 1
ATOM 4939 N N . ILE B 1 224 ? -14.547 -12.727 0.921 1 98.38 224 ILE B N 1
ATOM 4940 C CA . ILE B 1 224 ? -14.93 -12.266 -0.41 1 98.38 224 ILE B CA 1
ATOM 4941 C C . ILE B 1 224 ? -16.219 -11.445 -0.323 1 98.38 224 ILE B C 1
ATOM 4943 O O . ILE B 1 224 ? -17.188 -11.867 0.309 1 98.38 224 ILE B O 1
ATOM 4947 N N . TYR B 1 225 ? -16.25 -10.305 -0.913 1 97.44 225 TYR B N 1
ATOM 4948 C CA . TYR B 1 225 ? -17.422 -9.445 -0.853 1 97.44 225 TYR B CA 1
ATOM 4949 C C . TYR B 1 225 ? -17.562 -8.617 -2.123 1 97.44 225 TYR B C 1
ATOM 4951 O O . TYR B 1 225 ? -16.562 -8.203 -2.713 1 97.44 225 TYR B O 1
ATOM 4959 N N . TYR B 1 226 ? -18.719 -8.352 -2.508 1 95.38 226 TYR B N 1
ATOM 4960 C CA . TYR B 1 226 ? -19.047 -7.711 -3.777 1 95.38 226 TYR B CA 1
ATOM 4961 C C . TYR B 1 226 ? -18.922 -6.195 -3.674 1 95.38 226 TYR B C 1
ATOM 4963 O O . TYR B 1 226 ? -18.422 -5.543 -4.598 1 95.38 226 TYR B O 1
ATOM 4971 N N . ASP B 1 227 ? -19.406 -5.633 -2.596 1 91.38 227 ASP B N 1
ATOM 4972 C CA . ASP B 1 227 ? -19.406 -4.188 -2.42 1 91.38 227 ASP B CA 1
ATOM 4973 C C . ASP B 1 227 ? -19.25 -3.809 -0.949 1 91.38 227 ASP B C 1
ATOM 4975 O O . ASP B 1 227 ? -19.016 -4.676 -0.102 1 91.38 227 ASP B O 1
ATOM 4979 N N . GLN B 1 228 ? -19.312 -2.578 -0.652 1 89.81 228 GLN B N 1
ATOM 4980 C CA . GLN B 1 228 ? -19.062 -2.078 0.693 1 89.81 228 GLN B CA 1
ATOM 4981 C C . GLN B 1 228 ? -20.125 -2.549 1.673 1 89.81 228 GLN B C 1
ATOM 4983 O O . GLN B 1 228 ? -19.828 -2.83 2.836 1 89.81 228 GLN B O 1
ATOM 4988 N N . SER B 1 229 ? -21.359 -2.5 1.218 1 92.31 229 SER B N 1
ATOM 4989 C CA . SER B 1 229 ? -22.438 -2.969 2.084 1 92.31 229 SER B CA 1
ATOM 4990 C C . SER B 1 229 ? -22.219 -4.414 2.516 1 92.31 229 SER B C 1
ATOM 4992 O O . SER B 1 229 ? -22.453 -4.77 3.67 1 92.31 229 SER B O 1
ATOM 4994 N N . ALA B 1 230 ? -21.766 -5.203 1.594 1 96.56 230 ALA B N 1
ATOM 4995 C CA . ALA B 1 230 ? -21.484 -6.602 1.893 1 96.56 230 ALA B CA 1
ATOM 4996 C C . ALA B 1 230 ? -20.312 -6.723 2.865 1 96.56 230 ALA B C 1
ATOM 4998 O O . ALA B 1 230 ? -20.328 -7.559 3.773 1 96.56 230 ALA B O 1
ATOM 4999 N N . LEU B 1 231 ? -19.281 -5.918 2.662 1 96.12 231 LEU B N 1
ATOM 5000 C CA . LEU B 1 231 ? -18.156 -5.898 3.596 1 96.12 231 LEU B CA 1
ATOM 5001 C C . LEU B 1 231 ? -18.625 -5.527 5 1 96.12 231 LEU B C 1
ATOM 5003 O O . LEU B 1 231 ? -18.234 -6.168 5.977 1 96.12 231 LEU B O 1
ATOM 5007 N N . LYS B 1 232 ? -19.422 -4.535 5.109 1 94.75 232 LYS B N 1
ATOM 5008 C CA . LYS B 1 232 ? -19.938 -4.102 6.402 1 94.75 232 LYS B CA 1
ATOM 5009 C C . LYS B 1 232 ? -20.719 -5.227 7.09 1 94.75 232 LYS B C 1
ATOM 5011 O O . LYS B 1 232 ? -20.641 -5.375 8.312 1 94.75 232 LYS B O 1
ATOM 5016 N N . ALA B 1 233 ? -21.453 -5.941 6.281 1 97.25 233 ALA B N 1
ATOM 5017 C CA . ALA B 1 233 ? -22.203 -7.066 6.828 1 97.25 233 ALA B CA 1
ATOM 5018 C C . ALA B 1 233 ? -21.266 -8.109 7.43 1 97.25 233 ALA B C 1
ATOM 5020 O O . ALA B 1 233 ? -21.531 -8.648 8.508 1 97.25 233 ALA B O 1
ATOM 5021 N 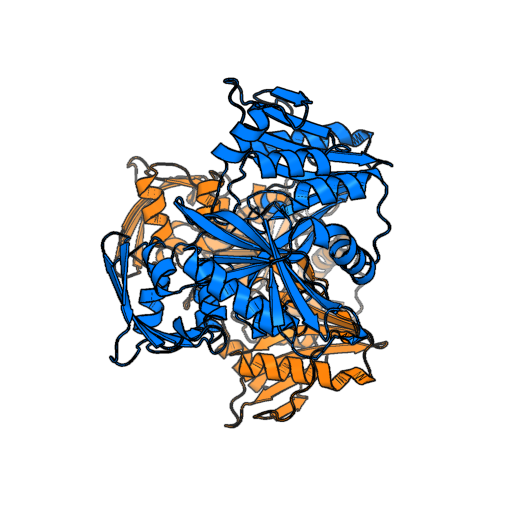N . LEU B 1 234 ? -20.188 -8.414 6.746 1 98 234 LEU B N 1
ATOM 5022 C CA . LEU B 1 234 ? -19.219 -9.383 7.262 1 98 234 LEU B CA 1
ATOM 5023 C C . LEU B 1 234 ? -18.562 -8.867 8.531 1 98 234 LEU B C 1
ATOM 5025 O O . LEU B 1 234 ? -18.375 -9.617 9.492 1 98 234 LEU B O 1
ATOM 5029 N N . LEU B 1 235 ? -18.203 -7.613 8.539 1 96.94 235 LEU B N 1
ATOM 5030 C CA . LEU B 1 235 ? -17.578 -7.023 9.727 1 96.94 235 LEU B CA 1
ATOM 5031 C C . LEU B 1 235 ? -18.562 -7 10.89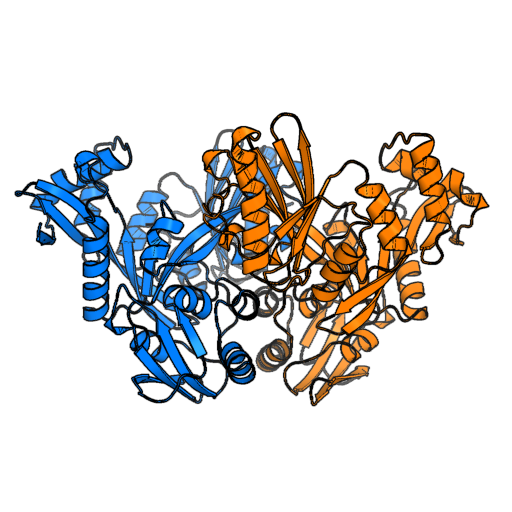1 1 96.94 235 LEU B C 1
ATOM 5033 O O . LEU B 1 235 ? -18.156 -7.23 12.039 1 96.94 235 LEU B O 1
ATOM 5037 N N . HIS B 1 236 ? -19.828 -6.699 10.602 1 96.62 236 HIS B N 1
ATOM 5038 C CA . HIS B 1 236 ? -20.906 -6.812 11.578 1 96.62 236 HIS B CA 1
ATOM 5039 C C . HIS B 1 236 ? -20.938 -8.203 12.211 1 96.62 236 HIS B C 1
ATOM 5041 O O . HIS B 1 236 ? -21.062 -8.328 13.43 1 96.62 236 HIS B O 1
ATOM 5047 N N . PHE B 1 237 ? -20.812 -9.18 11.406 1 97.5 237 PHE B N 1
ATOM 5048 C CA . PHE B 1 237 ? -20.828 -10.562 11.867 1 97.5 237 PHE B CA 1
ATOM 5049 C C . PHE B 1 237 ? -19.656 -10.828 12.82 1 97.5 237 PHE B C 1
ATOM 5051 O O . PHE B 1 237 ? -19.844 -11.453 13.867 1 97.5 237 PHE B O 1
ATOM 5058 N N . VAL B 1 238 ? -18.469 -10.391 12.477 1 96.81 238 VAL B N 1
ATOM 5059 C CA . VAL B 1 238 ? -17.312 -10.539 13.359 1 96.81 238 VAL B CA 1
ATOM 5060 C C . VAL B 1 238 ? -17.594 -9.859 14.695 1 96.81 238 VAL B C 1
ATOM 5062 O O . VAL B 1 238 ? -17.344 -10.445 15.758 1 96.81 238 VAL B O 1
ATOM 5065 N N . GLY B 1 239 ? -18.109 -8.688 14.633 1 95.56 239 GLY B N 1
ATOM 5066 C CA . GLY B 1 239 ? -18.422 -7.918 15.828 1 95.56 239 GLY B CA 1
ATOM 5067 C C . GLY B 1 239 ? -19.422 -8.594 16.734 1 95.56 239 GLY B C 1
ATOM 5068 O O . GLY B 1 239 ? -19.406 -8.414 17.953 1 95.56 239 GLY B O 1
ATOM 5069 N N . GLN B 1 240 ? -20.312 -9.312 16.125 1 94.56 240 GLN B N 1
ATOM 5070 C CA . GLN B 1 240 ? -21.344 -10.016 16.891 1 94.56 240 GLN B CA 1
ATOM 5071 C C . GLN B 1 240 ? -20.734 -11.094 17.781 1 94.56 240 GLN B C 1
ATOM 5073 O O . GLN B 1 240 ? -21.406 -11.617 18.672 1 94.56 240 GLN B O 1
ATOM 5078 N N . HIS B 1 241 ? -19.484 -11.375 17.594 1 95 241 HIS B N 1
ATOM 5079 C CA . HIS B 1 241 ? -18.812 -12.383 18.406 1 95 241 HIS B CA 1
ATOM 5080 C C . HIS B 1 241 ? -18 -11.727 19.531 1 95 241 HIS B C 1
ATOM 5082 O O . HIS B 1 241 ? -17.156 -12.375 20.141 1 95 241 HIS B O 1
ATOM 5088 N N . ASP B 1 242 ? -18.188 -10.516 19.781 1 91.62 242 ASP B N 1
ATOM 5089 C CA . ASP B 1 242 ? -17.359 -9.727 20.703 1 91.62 242 ASP B CA 1
ATOM 5090 C C . ASP B 1 242 ? -17.328 -10.359 22.094 1 91.62 242 ASP B C 1
ATOM 5092 O O . ASP B 1 242 ? -16.281 -10.375 22.75 1 91.62 242 ASP B O 1
ATOM 5096 N N . SER B 1 243 ? -18.391 -10.984 22.547 1 91.81 243 SER B N 1
ATOM 5097 C CA . SER B 1 243 ? -18.453 -11.578 23.875 1 91.81 243 SER B CA 1
ATOM 5098 C C . SER B 1 243 ? -17.594 -12.836 23.969 1 91.81 243 SER B C 1
ATOM 5100 O O . SER B 1 243 ? -17.281 -13.297 25.062 1 91.81 243 SER B O 1
ATOM 5102 N N . MET B 1 244 ? -17.203 -13.328 22.797 1 92.88 244 MET B N 1
ATOM 5103 C CA . MET B 1 244 ? -16.484 -14.602 22.75 1 92.88 244 MET B CA 1
ATOM 5104 C C . MET B 1 244 ? -15.016 -14.391 22.406 1 92.88 244 MET B C 1
ATOM 5106 O O . MET B 1 244 ? -14.219 -15.328 22.484 1 92.88 244 MET B O 1
ATOM 5110 N N . LEU B 1 245 ? -14.68 -13.141 22.016 1 94.81 245 LEU B N 1
ATOM 5111 C CA . LEU B 1 245 ? -13.359 -12.938 21.406 1 94.81 245 LEU B CA 1
ATOM 5112 C C . LEU B 1 245 ? -12.523 -11.992 22.25 1 94.81 245 LEU B C 1
ATOM 5114 O O . LEU B 1 245 ? -13.031 -10.992 22.766 1 94.81 245 LEU B O 1
ATOM 5118 N N . ASP B 1 246 ? -11.266 -12.32 22.359 1 95.5 246 ASP B N 1
ATOM 5119 C CA . ASP B 1 246 ? -10.266 -11.391 22.891 1 95.5 246 ASP B CA 1
ATOM 5120 C C . ASP B 1 246 ? -9.508 -10.711 21.75 1 95.5 246 ASP B C 1
ATOM 5122 O O . ASP B 1 246 ? -9 -9.602 21.906 1 95.5 246 ASP B O 1
ATOM 5126 N N . GLU B 1 247 ? -9.469 -11.406 20.672 1 96.25 247 GLU B N 1
ATOM 5127 C CA . GLU B 1 247 ? -8.703 -10.922 19.531 1 96.25 247 GLU B CA 1
ATOM 5128 C C . GLU B 1 247 ? -9.234 -11.516 18.219 1 96.25 247 GLU B C 1
ATOM 5130 O O . GLU B 1 247 ? -9.727 -12.641 18.203 1 96.25 247 GLU B O 1
ATOM 5135 N N . ALA B 1 248 ? -9.164 -10.734 17.219 1 97.19 248 ALA B N 1
ATOM 5136 C CA . ALA B 1 248 ? -9.492 -11.234 15.891 1 97.19 248 ALA B CA 1
ATOM 5137 C C . ALA B 1 248 ? -8.359 -10.953 14.906 1 97.19 248 ALA B C 1
ATOM 5139 O O . ALA B 1 248 ? -7.848 -9.828 14.844 1 97.19 248 ALA B O 1
ATOM 5140 N N . THR B 1 249 ? -7.965 -11.961 14.203 1 97.69 249 THR B N 1
ATOM 5141 C CA . THR B 1 249 ? -6.98 -11.836 13.133 1 97.69 249 THR B CA 1
ATOM 5142 C C . THR B 1 249 ? -7.645 -11.984 11.766 1 97.69 249 THR B C 1
ATOM 5144 O O . THR B 1 249 ? -8.281 -13 11.492 1 97.69 249 THR B O 1
ATOM 5147 N N . ILE B 1 250 ? -7.547 -10.953 10.945 1 97.38 250 ILE B N 1
ATOM 5148 C CA . ILE B 1 250 ? -8.133 -10.945 9.609 1 97.38 250 ILE B CA 1
ATOM 5149 C C . ILE B 1 250 ? -7.031 -10.75 8.562 1 97.38 250 ILE B C 1
ATOM 5151 O O . ILE B 1 250 ? -6.41 -9.688 8.5 1 97.38 250 ILE B O 1
ATOM 5155 N N . THR B 1 251 ? -6.785 -11.727 7.754 1 97.44 251 THR B N 1
ATOM 5156 C CA . THR B 1 251 ? -5.801 -11.672 6.68 1 97.44 251 THR B CA 1
ATOM 5157 C C . THR B 1 251 ? -6.48 -11.477 5.328 1 97.44 251 THR B C 1
ATOM 5159 O O . THR B 1 251 ? -7.375 -12.242 4.961 1 97.44 251 THR B O 1
ATOM 5162 N N . VAL B 1 252 ? -6.094 -10.445 4.621 1 97.38 252 VAL B N 1
ATOM 5163 C CA . VAL B 1 252 ? -6.715 -10.102 3.346 1 97.38 252 VAL B CA 1
ATOM 5164 C C . VAL B 1 252 ? -5.641 -9.664 2.352 1 97.38 252 VAL B C 1
ATOM 5166 O O . VAL B 1 252 ? -4.523 -9.32 2.744 1 97.38 252 VAL B O 1
ATOM 5169 N N . PRO B 1 253 ? -5.977 -9.727 1.002 1 96.56 253 PRO B N 1
ATOM 5170 C CA . PRO B 1 253 ? -5.086 -9.094 0.029 1 96.56 253 PRO B CA 1
ATOM 5171 C C . PRO B 1 253 ? -4.855 -7.613 0.314 1 96.56 253 PRO B C 1
ATOM 5173 O O . PRO B 1 253 ? -5.77 -6.922 0.767 1 96.56 253 PRO B O 1
ATOM 5176 N N . GLY B 1 254 ? -3.625 -7.18 0.079 1 94.88 254 GLY B N 1
ATOM 5177 C CA . GLY B 1 254 ? -3.285 -5.785 0.306 1 94.88 254 GLY B CA 1
ATOM 5178 C C . GLY B 1 254 ? -4.191 -4.82 -0.436 1 94.88 254 GLY B C 1
ATOM 5179 O O . GLY B 1 254 ? -4.465 -3.719 0.046 1 94.88 254 GLY B O 1
ATOM 5180 N N . SER B 1 255 ? -4.707 -5.219 -1.54 1 93 255 SER B N 1
ATOM 5181 C CA . SER B 1 255 ? -5.543 -4.383 -2.396 1 93 255 SER B CA 1
ATOM 5182 C C . SER B 1 255 ? -6.859 -4.035 -1.714 1 93 255 SER B C 1
ATOM 5184 O O . SER B 1 255 ? -7.562 -3.111 -2.137 1 93 255 SER B O 1
ATOM 5186 N N . SER B 1 256 ? -7.215 -4.781 -0.688 1 92.75 256 SER B N 1
ATOM 5187 C CA . SER B 1 256 ? -8.484 -4.559 -0.012 1 92.75 256 SER B CA 1
ATOM 5188 C C . SER B 1 256 ? -8.461 -3.264 0.795 1 92.75 256 SER B C 1
ATOM 5190 O O . SER B 1 256 ? -9.508 -2.646 1.021 1 92.75 256 SER B O 1
ATOM 5192 N N . ALA B 1 257 ? -7.305 -2.928 1.269 1 94.19 257 ALA B N 1
ATOM 5193 C CA . ALA B 1 257 ? -7.184 -1.762 2.139 1 94.19 257 ALA B CA 1
ATOM 5194 C C . ALA B 1 257 ? -8.195 -1.82 3.281 1 94.19 257 ALA B C 1
ATOM 5196 O O . ALA B 1 257 ? -8.914 -0.85 3.531 1 94.19 257 ALA B O 1
ATOM 5197 N N . LEU B 1 258 ? -8.242 -2.889 3.955 1 96 258 LEU B N 1
ATOM 5198 C CA . LEU B 1 258 ? -9.289 -3.158 4.934 1 96 258 LEU B CA 1
ATOM 5199 C C . LEU B 1 258 ? -9.266 -2.121 6.055 1 96 258 LEU B C 1
ATOM 5201 O O . LEU B 1 258 ? -10.312 -1.787 6.617 1 96 258 LEU B O 1
ATOM 5205 N N . HIS B 1 259 ? -8.094 -1.541 6.367 1 95.94 259 HIS B N 1
ATOM 5206 C CA . HIS B 1 259 ? -7.992 -0.555 7.438 1 95.94 259 HIS B CA 1
ATOM 5207 C C . HIS B 1 259 ? -8.891 0.645 7.168 1 95.94 259 HIS B C 1
ATOM 5209 O O . HIS B 1 259 ? -9.367 1.295 8.109 1 95.94 259 HIS B O 1
ATOM 5215 N N . TYR B 1 260 ? -9.117 0.918 5.93 1 95.06 260 TYR B N 1
ATOM 5216 C CA . TYR B 1 260 ? -9.961 2.039 5.535 1 95.06 260 TYR B CA 1
ATOM 5217 C C . TYR B 1 260 ? -11.367 1.895 6.117 1 95.06 260 TYR B C 1
ATOM 5219 O O . TYR B 1 260 ? -12.031 2.893 6.398 1 95.06 260 TYR B O 1
ATOM 5227 N N . TYR B 1 261 ? -11.789 0.64 6.473 1 93.56 261 TYR B N 1
ATOM 5228 C CA . TYR B 1 261 ? -13.172 0.353 6.836 1 93.56 261 TYR B CA 1
ATOM 5229 C C . TYR B 1 261 ? -13.281 -0.079 8.297 1 93.56 261 TYR B C 1
ATOM 5231 O O . TYR B 1 261 ? -14.383 -0.248 8.82 1 93.56 261 TYR B O 1
ATOM 5239 N N . LEU B 1 262 ? -12.195 -0.283 8.898 1 95.25 262 LEU B N 1
ATOM 5240 C CA . LEU B 1 262 ? -12.219 -0.714 10.297 1 95.25 262 LEU B CA 1
ATOM 5241 C C . LEU B 1 262 ? -12.57 0.446 11.219 1 95.25 262 LEU B C 1
ATOM 5243 O O . LEU B 1 262 ? -12.281 1.604 10.906 1 95.25 262 LEU B O 1
ATOM 5247 N N . PRO B 1 263 ? -13.172 0.133 12.328 1 92.69 263 PRO B N 1
ATOM 5248 C CA . PRO B 1 263 ? -13.461 1.199 13.289 1 92.69 263 PRO B CA 1
ATOM 5249 C C . PRO B 1 263 ? -12.211 1.963 13.727 1 92.69 263 PRO B C 1
ATOM 5251 O O . PRO B 1 263 ? -12.266 3.176 13.945 1 92.69 263 PRO B O 1
ATOM 5254 N N . ASP B 1 264 ? -11.148 1.267 13.82 1 93.69 264 ASP B N 1
ATOM 5255 C CA . ASP B 1 264 ? -9.852 1.84 14.172 1 93.69 264 ASP B CA 1
ATOM 5256 C C . ASP B 1 264 ? -8.797 1.515 13.109 1 93.69 264 ASP B C 1
ATOM 5258 O O . ASP B 1 264 ? -8.094 0.51 13.219 1 93.69 264 ASP B O 1
ATOM 5262 N N . PRO B 1 265 ? -8.609 2.416 12.164 1 94.25 265 PRO B N 1
ATOM 5263 C CA . PRO B 1 265 ? -7.617 2.164 11.117 1 94.25 265 PRO B CA 1
ATOM 5264 C C . PRO B 1 265 ? -6.199 2.055 11.672 1 94.25 265 PRO B C 1
ATOM 5266 O O . PRO B 1 265 ? -5.285 1.619 10.969 1 94.25 265 PRO B O 1
ATOM 5269 N N . LEU B 1 266 ? -5.98 2.447 12.922 1 93.06 266 LEU B N 1
ATOM 5270 C CA . LEU B 1 266 ? -4.656 2.373 13.531 1 93.06 266 LEU B CA 1
ATOM 5271 C C . LEU B 1 266 ? -4.414 0.992 14.141 1 93.06 266 LEU B C 1
ATOM 5273 O O . LEU B 1 266 ? -3.402 0.772 14.805 1 93.06 266 LEU B O 1
ATOM 5277 N N . THR B 1 267 ? -5.25 0.086 13.836 1 92.81 267 THR B N 1
ATOM 5278 C CA . THR B 1 267 ? -5.102 -1.307 14.242 1 92.81 267 THR B CA 1
ATOM 5279 C C . THR B 1 267 ? -3.775 -1.876 13.742 1 92.81 267 THR B C 1
ATOM 5281 O O . THR B 1 267 ? -3.326 -1.54 12.641 1 92.81 267 THR B O 1
ATOM 5284 N N . LYS B 1 268 ? -3.258 -2.809 14.578 1 95.75 268 LYS B N 1
ATOM 5285 C CA . LYS B 1 268 ? -2.012 -3.465 14.188 1 95.75 268 LYS B CA 1
ATOM 5286 C C . LYS B 1 268 ? -2.16 -4.188 12.859 1 95.75 268 LYS B C 1
ATOM 5288 O O . LYS B 1 268 ? -3.084 -4.984 12.672 1 95.75 268 LYS B O 1
ATOM 5293 N N . ALA B 1 269 ? -1.223 -3.918 11.961 1 97.56 269 ALA B N 1
ATOM 5294 C CA . ALA B 1 269 ? -1.233 -4.516 10.633 1 97.56 269 ALA B CA 1
ATOM 5295 C C . ALA B 1 269 ? 0.173 -4.93 10.203 1 97.56 269 ALA B C 1
ATOM 5297 O O . ALA B 1 269 ? 1.1 -4.117 10.227 1 97.56 269 ALA B O 1
ATOM 5298 N N . THR B 1 270 ? 0.304 -6.176 9.836 1 97.5 270 THR B N 1
ATOM 5299 C CA . THR B 1 270 ? 1.55 -6.691 9.281 1 97.5 270 THR B CA 1
ATOM 5300 C C . THR B 1 270 ? 1.394 -7.004 7.797 1 97.5 270 THR B C 1
ATOM 5302 O O . THR B 1 270 ? 0.383 -7.574 7.379 1 97.5 270 THR B O 1
ATOM 5305 N N . THR B 1 271 ? 2.369 -6.574 7.023 1 96.56 271 THR B N 1
ATOM 5306 C CA . THR B 1 271 ? 2.322 -6.777 5.578 1 96.56 271 THR B CA 1
ATOM 5307 C C . THR B 1 271 ? 3.475 -7.668 5.121 1 96.56 271 THR B C 1
ATOM 5309 O O . THR B 1 271 ? 4.562 -7.629 5.699 1 96.56 271 THR B O 1
ATOM 5312 N N . LYS B 1 272 ? 3.244 -8.484 4.074 1 95.75 272 LYS B N 1
ATOM 5313 C CA . LYS B 1 272 ? 4.297 -9.281 3.447 1 95.75 272 LYS B CA 1
ATOM 5314 C C . LYS B 1 272 ? 3.979 -9.555 1.98 1 95.75 272 LYS B C 1
ATOM 5316 O O . LYS B 1 272 ? 2.812 -9.695 1.607 1 95.75 272 LYS B O 1
ATOM 5321 N N . PRO B 1 273 ? 5.008 -9.656 1.153 1 97.06 273 PRO B N 1
ATOM 5322 C CA . PRO B 1 273 ? 4.77 -10.195 -0.186 1 97.06 273 PRO B CA 1
ATOM 5323 C C . PRO B 1 273 ? 4.117 -11.578 -0.154 1 97.06 273 PRO B C 1
ATOM 5325 O O . PRO B 1 273 ? 4.473 -12.414 0.682 1 97.06 273 PRO B O 1
ATOM 5328 N N . TYR B 1 274 ? 3.139 -11.812 -0.962 1 98 274 TYR B N 1
ATOM 5329 C CA . TYR B 1 274 ? 2.369 -13.047 -0.924 1 98 274 TYR B CA 1
ATOM 5330 C C . TYR B 1 274 ? 2.758 -13.969 -2.076 1 98 274 TYR B C 1
ATOM 5332 O O . TYR B 1 274 ? 3.4 -15 -1.867 1 98 274 TYR B O 1
ATOM 5340 N N . PHE B 1 275 ? 2.521 -13.586 -3.297 1 98.75 275 PHE B N 1
ATOM 5341 C CA . PHE B 1 275 ? 2.885 -14.367 -4.473 1 98.75 275 PHE B CA 1
ATOM 5342 C C . PHE B 1 275 ? 3.779 -13.562 -5.406 1 98.75 275 PHE B C 1
ATOM 5344 O O . PHE B 1 275 ? 3.887 -12.344 -5.27 1 98.75 275 PHE B O 1
ATOM 5351 N N . MET B 1 276 ? 4.445 -14.289 -6.285 1 98.81 276 MET B N 1
ATOM 5352 C CA . MET B 1 276 ? 5.195 -13.711 -7.398 1 98.81 276 MET B CA 1
ATOM 5353 C C . MET B 1 276 ? 4.57 -14.102 -8.734 1 98.81 276 MET B C 1
ATOM 5355 O O . MET B 1 276 ? 3.861 -15.102 -8.828 1 98.81 276 MET B O 1
ATOM 5359 N N . ALA B 1 277 ? 4.801 -13.281 -9.727 1 98.94 277 ALA B N 1
ATOM 5360 C CA . ALA B 1 277 ? 4.316 -13.531 -11.078 1 98.94 277 ALA B CA 1
ATOM 5361 C C . ALA B 1 277 ? 5.434 -13.344 -12.102 1 98.94 277 ALA B C 1
ATOM 5363 O O . ALA B 1 277 ? 6.406 -12.633 -11.844 1 98.94 277 ALA B O 1
ATOM 5364 N N . ARG B 1 278 ? 5.281 -13.977 -13.172 1 98.94 278 ARG B N 1
ATOM 5365 C CA . ARG B 1 278 ? 6.188 -13.836 -14.305 1 98.94 278 ARG B CA 1
ATOM 5366 C C . ARG B 1 278 ? 5.441 -13.969 -15.625 1 98.94 278 ARG B C 1
ATOM 5368 O O . ARG B 1 278 ? 4.652 -14.906 -15.805 1 98.94 278 ARG B O 1
ATOM 5375 N N . ILE B 1 279 ? 5.703 -13.07 -16.5 1 98.94 279 ILE B N 1
ATOM 5376 C CA . ILE B 1 279 ? 5.258 -13.242 -17.875 1 98.94 279 ILE B CA 1
ATOM 5377 C C . ILE B 1 279 ? 6.043 -14.375 -18.531 1 98.94 279 ILE B C 1
ATOM 5379 O O . ILE B 1 279 ? 7.277 -14.391 -18.484 1 98.94 279 ILE B O 1
ATOM 5383 N N . VAL B 1 280 ? 5.348 -15.289 -19.125 1 98.94 280 VAL B N 1
ATOM 5384 C CA . VAL B 1 280 ? 5.965 -16.453 -19.766 1 98.94 280 VAL B CA 1
ATOM 5385 C C . VAL B 1 280 ? 6.359 -16.094 -21.203 1 98.94 280 VAL B C 1
ATOM 5387 O O . VAL B 1 280 ? 7.5 -16.312 -21.609 1 98.94 280 VAL B O 1
ATOM 5390 N N . ASP B 1 281 ? 5.5 -15.602 -21.906 1 98.75 281 ASP B N 1
ATOM 5391 C CA . ASP B 1 281 ? 5.629 -15.164 -23.281 1 98.75 281 ASP B CA 1
ATOM 5392 C C . ASP B 1 281 ? 5.168 -13.711 -23.453 1 98.75 281 ASP B C 1
ATOM 5394 O O . ASP B 1 281 ? 3.969 -13.438 -23.469 1 98.75 281 ASP B O 1
ATOM 5398 N N . PHE B 1 282 ? 6.125 -12.836 -23.625 1 98.75 282 PHE B N 1
ATOM 5399 C CA . PHE B 1 282 ? 5.84 -11.406 -23.609 1 98.75 282 PHE B CA 1
ATOM 5400 C C . PHE B 1 282 ? 4.91 -11.023 -24.75 1 98.75 282 PHE B C 1
ATOM 5402 O O . PHE B 1 282 ? 3.936 -10.297 -24.547 1 98.75 282 PHE B O 1
ATOM 5409 N N . GLN B 1 283 ? 5.18 -11.508 -25.953 1 98.56 283 GLN B N 1
ATOM 5410 C CA . GLN B 1 283 ? 4.363 -11.188 -27.109 1 98.56 283 GLN B CA 1
ATOM 5411 C C . GLN B 1 283 ? 2.914 -11.625 -26.906 1 98.56 283 GLN B C 1
ATOM 5413 O O . GLN B 1 283 ? 1.994 -10.812 -27.031 1 98.56 283 GLN B O 1
ATOM 5418 N N . ALA B 1 284 ? 2.73 -12.867 -26.578 1 98.31 284 ALA B N 1
ATOM 5419 C CA . ALA B 1 284 ? 1.386 -13.398 -26.391 1 98.31 284 ALA B CA 1
ATOM 5420 C C . ALA B 1 284 ? 0.668 -12.672 -25.25 1 98.31 284 ALA B C 1
ATOM 5422 O O . ALA B 1 284 ? -0.524 -12.375 -25.344 1 98.31 284 ALA B O 1
ATOM 5423 N N . PHE B 1 285 ? 1.354 -12.375 -24.188 1 98.56 285 PHE B N 1
ATOM 5424 C CA . PHE B 1 285 ? 0.782 -11.703 -23.031 1 98.56 285 PHE B CA 1
ATOM 5425 C C . PHE B 1 285 ? 0.289 -10.312 -23.391 1 98.56 285 PHE B C 1
ATOM 5427 O O . PHE B 1 285 ? -0.845 -9.945 -23.078 1 98.56 285 PHE B O 1
ATOM 5434 N N . VAL B 1 286 ? 1.13 -9.547 -24.016 1 98.12 286 VAL B N 1
ATOM 5435 C CA . VAL B 1 286 ? 0.828 -8.156 -24.344 1 98.12 286 VAL B CA 1
ATOM 5436 C C . VAL B 1 286 ? -0.365 -8.102 -25.297 1 98.12 286 VAL B C 1
ATOM 5438 O O . VAL B 1 286 ? -1.182 -7.176 -25.219 1 98.12 286 VAL B O 1
ATOM 5441 N N . GLU B 1 287 ? -0.471 -9.039 -26.109 1 97.88 287 GLU B N 1
ATOM 5442 C CA . GLU B 1 287 ? -1.566 -9.062 -27.078 1 97.88 287 GLU B CA 1
ATOM 5443 C C . GLU B 1 287 ? -2.889 -9.414 -26.391 1 97.88 287 GLU B C 1
ATOM 5445 O O . GLU B 1 287 ? -3.961 -9.141 -26.938 1 97.88 287 GLU B O 1
ATOM 5450 N N . THR B 1 288 ? -2.803 -10.031 -25.234 1 96.81 288 THR B N 1
ATOM 5451 C CA . THR B 1 288 ? -3.996 -10.359 -24.469 1 96.81 288 THR B CA 1
ATOM 5452 C C . THR B 1 288 ? -4.312 -9.266 -23.453 1 96.81 288 THR B C 1
ATOM 5454 O O . THR B 1 288 ? -5.469 -9.086 -23.062 1 96.81 288 THR B O 1
ATOM 5457 N N . HIS B 1 289 ? -3.346 -8.5 -23.031 1 97.94 289 HIS B N 1
ATOM 5458 C CA . HIS B 1 289 ? -3.439 -7.453 -22.031 1 97.94 289 HIS B CA 1
ATOM 5459 C C . HIS B 1 289 ? -4.211 -6.25 -22.547 1 97.94 289 HIS B C 1
ATOM 5461 O O . HIS B 1 289 ? -3.959 -5.785 -23.672 1 97.94 289 HIS B O 1
ATOM 5467 N N . PRO B 1 290 ? -5.242 -5.773 -21.859 1 97.19 290 PRO B N 1
ATOM 5468 C CA . PRO B 1 290 ? -5.941 -4.57 -22.312 1 97.19 290 PRO B CA 1
ATOM 5469 C C . PRO B 1 290 ? -5.152 -3.291 -22.031 1 97.19 290 PRO B C 1
ATOM 5471 O O . PRO B 1 290 ? -4.34 -3.25 -21.109 1 97.19 290 PRO B O 1
ATOM 5474 N N . PHE B 1 291 ? -5.402 -2.24 -22.828 1 96.81 291 PHE B N 1
ATOM 5475 C CA . PHE B 1 291 ? -4.746 -0.948 -22.688 1 96.81 291 PHE B CA 1
ATOM 5476 C C . PHE B 1 291 ? -5.766 0.182 -22.688 1 96.81 291 PHE B C 1
ATOM 5478 O O . PHE B 1 291 ? -6.883 0.021 -23.188 1 96.81 291 PHE B O 1
ATOM 5485 N N . LEU B 1 292 ? -5.422 1.321 -22.125 1 92.62 292 LEU B N 1
ATOM 5486 C CA . LEU B 1 292 ? -6.375 2.395 -21.875 1 92.62 292 LEU B CA 1
ATOM 5487 C C . LEU B 1 292 ? -6.246 3.5 -22.922 1 92.62 292 LEU B C 1
ATOM 5489 O O . LEU B 1 292 ? -7.109 4.375 -23.016 1 92.62 292 LEU B O 1
ATOM 5493 N N . ALA B 1 293 ? -5.184 3.502 -23.641 1 93.69 293 ALA B N 1
ATOM 5494 C CA . ALA B 1 293 ? -4.957 4.543 -24.641 1 93.69 293 ALA B CA 1
ATOM 5495 C C . ALA B 1 293 ? -4.164 4.004 -25.828 1 93.69 293 ALA B C 1
ATOM 5497 O O . ALA B 1 293 ? -3.48 2.984 -25.703 1 93.69 293 ALA B O 1
ATOM 5498 N N . ASP B 1 294 ? -4.324 4.652 -26.922 1 97 294 ASP B N 1
ATOM 5499 C CA . ASP B 1 294 ? -3.576 4.285 -28.125 1 97 294 ASP B CA 1
ATOM 5500 C C . ASP B 1 294 ? -2.115 4.719 -28.016 1 97 294 ASP B C 1
ATOM 5502 O O . ASP B 1 294 ? -1.783 5.609 -27.234 1 97 294 ASP B O 1
ATOM 5506 N N . GLY B 1 295 ? -1.285 3.967 -28.672 1 97.38 295 GLY B N 1
ATOM 5507 C CA . GLY B 1 295 ? 0.119 4.344 -28.688 1 97.38 295 GLY B CA 1
ATOM 5508 C C . GLY B 1 295 ? 0.984 3.389 -29.484 1 97.38 295 GLY B C 1
ATOM 5509 O O . GLY B 1 295 ? 0.533 2.307 -29.875 1 97.38 295 GLY B O 1
ATOM 5510 N N . GLN B 1 296 ? 2.137 3.93 -29.875 1 98.19 296 GLN B N 1
ATOM 5511 C CA . GLN B 1 296 ? 3.166 3.152 -30.547 1 98.19 296 GLN B CA 1
ATOM 5512 C C . GLN B 1 296 ? 4.492 3.211 -29.797 1 98.19 296 GLN B C 1
ATOM 5514 O O . GLN B 1 296 ? 4.992 4.297 -29.5 1 98.19 296 GLN B O 1
ATOM 5519 N N . PHE B 1 297 ? 4.992 1.982 -29.516 1 98.5 297 PHE B N 1
ATOM 5520 C CA . PHE B 1 297 ? 6.215 1.926 -28.719 1 98.5 297 PHE B CA 1
ATOM 5521 C C . PHE B 1 297 ? 7.148 0.838 -29.25 1 98.5 297 PHE B C 1
ATOM 5523 O O . PHE B 1 297 ? 6.699 -0.122 -29.875 1 98.5 297 PHE B O 1
ATOM 5530 N N . THR B 1 298 ? 8.445 1.041 -29.094 1 98.81 298 THR B N 1
ATOM 5531 C CA . THR B 1 298 ? 9.461 0.002 -29.234 1 98.81 298 THR B CA 1
ATOM 5532 C C . THR B 1 298 ? 10.102 -0.325 -27.891 1 98.81 298 THR B C 1
ATOM 5534 O O . THR B 1 298 ? 10.742 0.534 -27.281 1 98.81 298 THR B O 1
ATOM 5537 N N . ILE B 1 299 ? 9.977 -1.582 -27.453 1 98.75 299 ILE B N 1
ATOM 5538 C CA . ILE B 1 299 ? 10.375 -1.942 -26.109 1 98.75 299 ILE B CA 1
ATOM 5539 C C . ILE B 1 299 ? 11.438 -3.033 -26.156 1 98.75 299 ILE B C 1
ATOM 5541 O O . ILE B 1 299 ? 11.211 -4.105 -26.719 1 98.75 299 ILE B O 1
ATOM 5545 N N . ARG B 1 300 ? 12.594 -2.791 -25.594 1 98.88 300 ARG B N 1
ATOM 5546 C CA . ARG B 1 300 ? 13.594 -3.83 -25.375 1 98.88 300 ARG B CA 1
ATOM 5547 C C . ARG B 1 300 ? 13.305 -4.59 -24.078 1 98.88 300 ARG B C 1
ATOM 5549 O O . ARG B 1 300 ? 13.297 -4.004 -23 1 98.88 300 ARG B O 1
ATOM 5556 N N . ILE B 1 301 ? 13.062 -5.879 -24.188 1 98.88 301 ILE B N 1
ATOM 5557 C CA . ILE B 1 301 ? 12.883 -6.746 -23.031 1 98.88 301 ILE B CA 1
ATOM 5558 C C . ILE B 1 301 ? 14.141 -7.578 -22.812 1 98.88 301 ILE B C 1
ATOM 5560 O O . ILE B 1 301 ? 14.609 -8.266 -23.719 1 98.88 301 ILE B O 1
ATOM 5564 N N . GLN B 1 302 ? 14.672 -7.449 -21.656 1 98.88 302 GLN B N 1
ATOM 5565 C CA . GLN B 1 302 ? 15.773 -8.328 -21.266 1 98.88 302 GLN B CA 1
ATOM 5566 C C . GLN B 1 302 ? 15.258 -9.547 -20.516 1 98.88 302 GLN B C 1
ATOM 5568 O O . GLN B 1 302 ? 14.617 -9.406 -19.469 1 98.88 302 GLN B O 1
ATOM 5573 N N . ASP B 1 303 ? 15.477 -10.68 -21.031 1 98.81 303 ASP B N 1
ATOM 5574 C CA . ASP B 1 303 ? 15.156 -11.961 -20.406 1 98.81 303 ASP B CA 1
ATOM 5575 C C . ASP B 1 303 ? 16.219 -13.008 -20.703 1 98.81 303 ASP B C 1
ATOM 5577 O O . ASP B 1 303 ? 16.094 -13.781 -21.656 1 98.81 303 ASP B O 1
ATOM 5581 N N . ASP B 1 304 ? 17.172 -13.109 -19.828 1 97.88 304 ASP B N 1
ATOM 5582 C CA . ASP B 1 304 ? 18.312 -14 -20.047 1 97.88 304 ASP B CA 1
ATOM 5583 C C . ASP B 1 304 ? 17.938 -15.453 -19.766 1 97.88 304 ASP B C 1
ATOM 5585 O O . ASP B 1 304 ? 18.641 -16.375 -20.172 1 97.88 304 ASP B O 1
ATOM 5589 N N . PHE B 1 305 ? 16.828 -15.648 -19.125 1 98.44 305 PHE B N 1
ATOM 5590 C CA . PHE B 1 305 ? 16.438 -16.984 -18.703 1 98.44 305 PHE B CA 1
ATOM 5591 C C . PHE B 1 305 ? 15.523 -17.641 -19.734 1 98.44 305 PHE B C 1
ATOM 5593 O O . PHE B 1 305 ? 15.727 -18.797 -20.094 1 98.44 305 PHE B O 1
ATOM 5600 N N . ALA B 1 306 ? 14.5 -16.969 -20.125 1 98.62 306 ALA B N 1
ATOM 5601 C CA . ALA B 1 306 ? 13.664 -17.375 -21.25 1 98.62 306 ALA B CA 1
ATOM 5602 C C . ALA B 1 306 ? 13.969 -16.516 -22.484 1 98.62 306 ALA B C 1
ATOM 5604 O O . ALA B 1 306 ? 13.281 -15.531 -22.734 1 98.62 306 ALA B O 1
ATOM 5605 N N . THR B 1 307 ? 14.75 -16.969 -23.359 1 98.12 307 THR B N 1
ATOM 5606 C CA . THR B 1 307 ? 15.414 -16.141 -24.359 1 98.12 307 THR B CA 1
ATOM 5607 C C . THR B 1 307 ? 14.438 -15.75 -25.469 1 98.12 307 THR B C 1
ATOM 5609 O O . THR B 1 307 ? 14.695 -14.805 -26.219 1 98.12 307 THR B O 1
ATOM 5612 N N . TRP B 1 308 ? 13.328 -16.469 -25.594 1 98.31 308 TRP B N 1
ATOM 5613 C CA . TRP B 1 308 ? 12.336 -16.109 -26.609 1 98.31 308 TRP B CA 1
ATOM 5614 C C . TRP B 1 308 ? 11.734 -14.742 -26.297 1 98.31 308 TRP B C 1
ATOM 5616 O O . TRP B 1 308 ? 11.102 -14.133 -27.156 1 98.31 308 TRP B O 1
ATOM 5626 N N . ASN B 1 309 ? 11.914 -14.203 -25.094 1 98.75 309 ASN B N 1
ATOM 5627 C CA . ASN B 1 309 ? 11.461 -12.867 -24.719 1 98.75 309 ASN B CA 1
ATOM 5628 C C . ASN B 1 309 ? 12.555 -11.828 -24.938 1 98.75 309 ASN B C 1
ATOM 5630 O O . ASN B 1 309 ? 12.281 -10.625 -24.922 1 98.75 309 ASN B O 1
ATOM 5634 N N . ASN B 1 310 ? 13.812 -12.227 -25.062 1 98.75 310 ASN B N 1
ATOM 5635 C CA . ASN B 1 310 ? 14.977 -11.352 -25.016 1 98.75 310 ASN B CA 1
ATOM 5636 C C . ASN B 1 310 ? 15.195 -10.656 -26.359 1 98.75 310 ASN B C 1
ATOM 5638 O O . ASN B 1 310 ? 16.156 -10.953 -27.078 1 98.75 310 ASN B O 1
ATOM 5642 N N . THR B 1 311 ? 14.422 -9.711 -26.688 1 98.44 311 THR B N 1
ATOM 5643 C CA . THR B 1 311 ? 14.477 -9.008 -27.969 1 98.44 311 THR B CA 1
ATOM 5644 C C . THR B 1 311 ? 13.773 -7.656 -27.875 1 98.44 311 THR B C 1
ATOM 5646 O O . THR B 1 311 ? 13.391 -7.227 -26.797 1 98.44 311 THR B O 1
ATOM 5649 N N . ILE B 1 312 ? 13.75 -6.918 -28.984 1 98.81 312 ILE B N 1
ATOM 5650 C CA . ILE B 1 312 ? 13.008 -5.668 -29.094 1 98.81 312 ILE B CA 1
ATOM 5651 C C . ILE B 1 312 ? 11.648 -5.922 -29.734 1 98.81 312 ILE B C 1
ATOM 5653 O O . ILE B 1 312 ? 11.562 -6.621 -30.75 1 98.81 312 ILE B O 1
ATOM 5657 N N . PHE B 1 313 ? 10.625 -5.391 -29.141 1 98.81 313 PHE B N 1
ATOM 5658 C CA . PHE B 1 313 ? 9.273 -5.547 -29.672 1 98.81 313 PHE B CA 1
ATOM 5659 C C . PHE B 1 313 ? 8.711 -4.203 -30.125 1 98.81 313 PHE B C 1
ATOM 5661 O O . PHE B 1 313 ? 8.898 -3.188 -29.453 1 98.81 313 PHE B O 1
ATOM 5668 N N . ALA B 1 314 ? 8.102 -4.191 -31.234 1 98.81 314 ALA B N 1
ATOM 5669 C CA . ALA B 1 314 ? 7.238 -3.086 -31.641 1 98.81 314 ALA B CA 1
ATOM 5670 C C . ALA B 1 314 ? 5.809 -3.299 -31.156 1 98.81 314 ALA B C 1
ATOM 5672 O O . ALA B 1 314 ? 5.184 -4.316 -31.469 1 98.81 314 ALA B O 1
ATOM 5673 N N . LEU B 1 315 ? 5.352 -2.4 -30.359 1 98.44 315 LEU B N 1
ATOM 5674 C CA . LEU B 1 315 ? 4.012 -2.465 -29.797 1 98.44 315 LEU B CA 1
ATOM 5675 C C . LEU B 1 315 ? 3.115 -1.382 -30.391 1 98.44 315 LEU B C 1
ATOM 5677 O O . LEU B 1 315 ? 3.438 -0.194 -30.312 1 98.44 315 LEU B O 1
ATOM 5681 N N . SER B 1 316 ? 2.07 -1.793 -31.031 1 98.62 316 SER B N 1
ATOM 5682 C CA . SER B 1 316 ? 1.037 -0.889 -31.531 1 98.62 316 SER B CA 1
ATOM 5683 C C . SER B 1 316 ? -0.284 -1.104 -30.797 1 98.62 316 SER B C 1
ATOM 5685 O O . SER B 1 316 ? -0.875 -2.182 -30.875 1 98.62 316 SER B O 1
ATOM 5687 N N . ILE B 1 317 ? -0.727 -0.105 -30.078 1 98.44 317 ILE B N 1
ATOM 5688 C CA . ILE B 1 317 ? -1.957 -0.187 -29.297 1 98.44 317 ILE B CA 1
ATOM 5689 C C . ILE B 1 317 ? -3.059 0.617 -29.984 1 98.44 317 ILE B C 1
ATOM 5691 O O . ILE B 1 317 ? -2.885 1.804 -30.266 1 98.44 317 ILE B O 1
ATOM 5695 N N . LYS B 1 318 ? -4.129 0.01 -30.281 1 97.94 318 LYS B N 1
ATOM 5696 C CA . LYS B 1 318 ? -5.301 0.657 -30.875 1 97.94 318 LYS B CA 1
ATOM 5697 C C . LYS B 1 318 ? -6.59 0.106 -30.281 1 97.94 318 LYS B C 1
ATOM 5699 O O . LYS B 1 318 ? -6.781 -1.11 -30.219 1 97.94 318 LYS B O 1
ATOM 5704 N N . ASP B 1 319 ? -7.449 0.983 -29.812 1 95.62 319 ASP B N 1
ATOM 5705 C CA . ASP B 1 319 ? -8.766 0.647 -29.281 1 95.62 319 ASP B CA 1
ATOM 5706 C C . ASP B 1 319 ? -8.672 -0.437 -28.203 1 95.62 319 ASP B C 1
ATOM 5708 O O . ASP B 1 319 ? -9.398 -1.432 -28.266 1 95.62 319 ASP B O 1
ATOM 5712 N N . GLY B 1 320 ? -7.648 -0.326 -27.406 1 94.75 320 GLY B N 1
ATOM 5713 C CA . GLY B 1 320 ? -7.52 -1.188 -26.25 1 94.75 320 GLY B CA 1
ATOM 5714 C C . GLY B 1 320 ? -6.812 -2.496 -26.547 1 94.75 320 GLY B C 1
ATOM 5715 O O . GLY B 1 320 ? -6.594 -3.309 -25.641 1 94.75 320 GLY B O 1
ATOM 5716 N N . HIS B 1 321 ? -6.434 -2.662 -27.859 1 96.88 321 HIS B N 1
ATOM 5717 C CA . HIS B 1 321 ? -5.773 -3.891 -28.281 1 96.88 321 HIS B CA 1
ATOM 5718 C C . HIS B 1 321 ? -4.359 -3.613 -28.766 1 96.88 321 HIS B C 1
ATOM 5720 O O . HIS B 1 321 ? -4.113 -2.6 -29.438 1 96.88 321 HIS B O 1
ATOM 5726 N N . ALA B 1 322 ? -3.537 -4.59 -28.438 1 97.69 322 ALA B N 1
ATOM 5727 C CA . ALA B 1 322 ? -2.146 -4.387 -28.844 1 97.69 322 ALA B CA 1
ATOM 5728 C C . ALA B 1 322 ? -1.709 -5.441 -29.859 1 97.69 322 ALA B C 1
ATOM 5730 O O . ALA B 1 322 ? -2.092 -6.609 -29.75 1 97.69 322 ALA B O 1
ATOM 5731 N N . GLN B 1 323 ? -1.013 -4.996 -30.812 1 98.31 323 GLN B N 1
ATOM 5732 C CA . GLN B 1 323 ? -0.177 -5.859 -31.641 1 98.31 323 GLN B CA 1
ATOM 5733 C C . GLN B 1 323 ? 1.291 -5.758 -31.234 1 98.31 323 GLN B C 1
ATOM 5735 O O . GLN B 1 323 ? 1.799 -4.66 -31 1 98.31 323 GLN B O 1
ATOM 5740 N N . CYS B 1 324 ? 1.901 -6.855 -31.109 1 98.31 324 CYS B N 1
ATOM 5741 C CA . CYS B 1 324 ? 3.277 -6.93 -30.625 1 98.31 324 CYS B CA 1
ATOM 5742 C C . CYS B 1 324 ? 4.109 -7.852 -31.5 1 98.31 324 CYS B C 1
ATOM 5744 O O . CYS B 1 324 ? 3.814 -9.039 -31.625 1 98.31 324 CYS B O 1
ATOM 5746 N N . VAL B 1 325 ? 5.184 -7.297 -32.094 1 98.06 325 VAL B N 1
ATOM 5747 C CA . VAL B 1 325 ? 6.004 -8.109 -33 1 98.06 325 VAL B CA 1
ATOM 5748 C C . VAL B 1 325 ? 7.48 -7.781 -32.781 1 98.06 325 VAL B C 1
ATOM 5750 O O . VAL B 1 325 ? 7.84 -6.625 -32.562 1 98.06 325 VAL B O 1
ATOM 5753 N N . PRO B 1 326 ? 8.297 -8.82 -32.844 1 98.25 326 PRO B N 1
ATOM 5754 C CA . PRO B 1 326 ? 9.727 -8.523 -32.812 1 98.25 326 PRO B CA 1
ATOM 5755 C C . PRO B 1 326 ? 10.164 -7.551 -33.906 1 98.25 326 PRO B C 1
ATOM 5757 O O . PRO B 1 326 ? 9.633 -7.594 -35 1 98.25 326 PRO B O 1
ATOM 5760 N N . THR B 1 327 ? 11.102 -6.672 -33.531 1 98.5 327 THR B N 1
ATOM 5761 C CA . THR B 1 327 ? 11.586 -5.676 -34.469 1 98.5 327 THR B CA 1
ATOM 5762 C C . THR B 1 327 ? 13.078 -5.418 -34.281 1 98.5 327 THR B C 1
ATOM 5764 O O . THR B 1 327 ? 13.672 -5.879 -33.312 1 98.5 327 THR B O 1
ATOM 5767 N N . THR B 1 328 ? 13.672 -4.801 -35.25 1 97.75 328 THR B N 1
ATOM 5768 C CA . THR B 1 328 ? 15.078 -4.398 -35.156 1 97.75 328 THR B CA 1
ATOM 5769 C C . THR B 1 328 ? 15.195 -2.893 -34.969 1 97.75 328 THR B C 1
ATOM 5771 O O . THR B 1 328 ? 16.297 -2.363 -34.812 1 97.75 328 THR B O 1
ATOM 5774 N N . ASP B 1 329 ? 14.062 -2.209 -34.906 1 97.88 329 ASP B N 1
ATOM 5775 C CA . ASP B 1 329 ? 14.086 -0.769 -34.688 1 97.88 329 ASP B CA 1
ATOM 5776 C C . ASP B 1 329 ? 14.672 -0.451 -33.312 1 97.88 329 ASP B C 1
ATOM 5778 O O . ASP B 1 329 ? 14.586 -1.265 -32.375 1 97.88 329 ASP B O 1
ATOM 5782 N N . PRO B 1 330 ? 15.281 0.718 -33.188 1 97.81 330 PRO B N 1
ATOM 5783 C CA . PRO B 1 330 ? 15.812 1.094 -31.875 1 97.81 330 PRO B CA 1
ATOM 5784 C C . PRO B 1 330 ? 14.727 1.208 -30.812 1 97.81 330 PRO B C 1
ATOM 5786 O O . PRO B 1 330 ? 13.648 1.757 -31.078 1 97.81 330 PRO B O 1
ATOM 5789 N N . PRO B 1 331 ? 14.984 0.697 -29.703 1 98.44 331 PRO B N 1
ATOM 5790 C CA . PRO B 1 331 ? 13.969 0.751 -28.641 1 98.44 331 PRO B CA 1
ATOM 5791 C C . PRO B 1 331 ? 13.82 2.146 -28.047 1 98.44 331 PRO B C 1
ATOM 5793 O O . PRO B 1 331 ? 14.805 2.869 -27.891 1 98.44 331 PRO B O 1
ATOM 5796 N N . SER B 1 332 ? 12.617 2.471 -27.703 1 98.06 332 SER B N 1
ATOM 5797 C CA . SER B 1 332 ? 12.336 3.707 -26.969 1 98.06 332 SER B CA 1
ATOM 5798 C C . SER B 1 332 ? 12.281 3.465 -25.469 1 98.06 332 SER B C 1
ATOM 5800 O O . SER B 1 332 ? 12.391 4.402 -24.672 1 98.06 332 SER B O 1
ATOM 5802 N N . LEU B 1 333 ? 12.039 2.201 -25.109 1 98.19 333 LEU B N 1
ATOM 5803 C CA . LEU B 1 333 ? 11.961 1.798 -23.719 1 98.19 333 LEU B CA 1
ATOM 5804 C C . LEU B 1 333 ? 12.789 0.544 -23.469 1 98.19 333 LEU B C 1
ATOM 5806 O O . LEU B 1 333 ? 12.977 -0.273 -24.359 1 98.19 333 LEU B O 1
ATOM 5810 N N . PHE B 1 334 ? 13.234 0.451 -22.25 1 98.69 334 PHE B N 1
ATOM 5811 C CA . PHE B 1 334 ? 13.922 -0.75 -21.781 1 98.69 334 PHE B CA 1
ATOM 5812 C C . PHE B 1 334 ? 13.398 -1.195 -20.422 1 98.69 334 PHE B C 1
ATOM 5814 O O . PHE B 1 334 ? 13.164 -0.367 -19.547 1 98.69 334 PHE B O 1
ATOM 5821 N N . MET B 1 335 ? 13.18 -2.473 -20.297 1 98.56 335 MET B N 1
ATOM 5822 C CA . MET B 1 335 ? 12.945 -3.072 -18.984 1 98.56 335 MET B CA 1
ATOM 5823 C C . MET B 1 335 ? 13.266 -4.562 -19 1 98.56 335 MET B C 1
ATOM 5825 O O . MET B 1 335 ? 13.367 -5.168 -20.078 1 98.56 335 MET B O 1
ATOM 5829 N N . THR B 1 336 ? 13.461 -5.145 -17.875 1 98.88 336 THR B N 1
ATOM 5830 C CA . THR B 1 336 ? 13.617 -6.59 -17.75 1 98.88 336 THR B CA 1
ATOM 5831 C C . THR B 1 336 ? 12.258 -7.281 -17.719 1 98.88 336 THR B C 1
ATOM 5833 O O . THR B 1 336 ? 11.234 -6.645 -17.453 1 98.88 336 THR B O 1
ATOM 5836 N N . ILE B 1 337 ? 12.25 -8.602 -18 1 98.88 337 ILE B N 1
ATOM 5837 C CA . ILE B 1 337 ? 11.016 -9.367 -17.938 1 98.88 337 ILE B CA 1
ATOM 5838 C C . ILE B 1 337 ? 10.469 -9.344 -16.516 1 98.88 337 ILE B C 1
ATOM 5840 O O . ILE B 1 337 ? 9.25 -9.359 -16.312 1 98.88 337 ILE B O 1
ATOM 5844 N N . GLN B 1 338 ? 11.352 -9.281 -15.492 1 98.75 338 GLN B N 1
ATOM 5845 C CA . GLN B 1 338 ? 10.977 -9.156 -14.086 1 98.75 338 GLN B CA 1
ATOM 5846 C C . GLN B 1 338 ? 10.188 -7.879 -13.836 1 98.75 338 GLN B C 1
ATOM 5848 O O . GLN B 1 338 ? 9.109 -7.914 -13.242 1 98.75 338 GLN B O 1
ATOM 5853 N N . THR B 1 339 ? 10.703 -6.762 -14.312 1 98.5 339 THR B N 1
ATOM 5854 C CA . THR B 1 339 ? 10.039 -5.473 -14.18 1 98.5 339 THR B CA 1
ATOM 5855 C C . THR B 1 339 ? 8.719 -5.465 -14.953 1 98.5 339 THR B C 1
ATOM 5857 O O . THR B 1 339 ? 7.695 -5.012 -14.438 1 98.5 339 THR B O 1
ATOM 5860 N N . ALA B 1 340 ? 8.789 -6.008 -16.156 1 98.81 340 ALA B N 1
ATOM 5861 C CA . ALA B 1 340 ? 7.574 -6.059 -16.969 1 98.81 340 ALA B CA 1
ATOM 5862 C C . ALA B 1 340 ? 6.465 -6.828 -16.266 1 98.81 340 ALA B C 1
ATOM 5864 O O . ALA B 1 340 ? 5.309 -6.402 -16.25 1 98.81 340 ALA B O 1
ATOM 5865 N N . SER B 1 341 ? 6.848 -7.965 -15.672 1 98.81 341 SER B N 1
ATOM 5866 C CA . SER B 1 341 ? 5.863 -8.797 -14.984 1 98.81 341 SER B CA 1
ATOM 5867 C C . SER B 1 341 ? 5.164 -8.023 -13.875 1 98.81 341 SER B C 1
ATOM 5869 O O . SER B 1 341 ? 3.936 -8.039 -13.773 1 98.81 341 SER B O 1
ATOM 5871 N N . SER B 1 342 ? 5.902 -7.324 -13.086 1 98.31 342 SER B N 1
ATOM 5872 C CA . SER B 1 342 ? 5.375 -6.551 -11.969 1 98.31 342 SER B CA 1
ATOM 5873 C C . SER B 1 342 ? 4.586 -5.34 -12.453 1 98.31 342 SER B C 1
ATOM 5875 O O . SER B 1 342 ? 3.5 -5.055 -11.945 1 98.31 342 SER B O 1
ATOM 5877 N N . LEU B 1 343 ? 5.117 -4.66 -13.453 1 98.25 343 LEU B N 1
ATOM 5878 C CA . LEU B 1 343 ? 4.504 -3.451 -13.992 1 98.25 343 LEU B CA 1
ATOM 5879 C C . LEU B 1 343 ? 3.16 -3.766 -14.633 1 98.25 343 LEU B C 1
ATOM 5881 O O . LEU B 1 343 ? 2.146 -3.15 -14.297 1 98.25 343 LEU B O 1
ATOM 5885 N N . PHE B 1 344 ? 3.117 -4.77 -15.531 1 98.5 344 PHE B N 1
ATOM 5886 C CA . PHE B 1 344 ? 1.902 -5.07 -16.281 1 98.5 344 PHE B CA 1
ATOM 5887 C C . PHE B 1 344 ? 0.833 -5.656 -15.359 1 98.5 344 PHE B C 1
ATOM 5889 O O . PHE B 1 344 ? -0.362 -5.465 -15.594 1 98.5 344 PHE B O 1
ATOM 5896 N N . MET B 1 345 ? 1.313 -6.324 -14.305 1 98.31 345 MET B N 1
ATOM 5897 C CA . MET B 1 345 ? 0.333 -6.898 -13.391 1 98.31 345 MET B CA 1
ATOM 5898 C C . MET B 1 345 ? -0.155 -5.855 -12.391 1 98.31 345 MET B C 1
ATOM 5900 O O . MET B 1 345 ? -1.154 -6.066 -11.703 1 98.31 345 MET B O 1
ATOM 5904 N N . GLY B 1 346 ? 0.527 -4.785 -12.266 1 97.19 346 GLY B N 1
ATOM 5905 C CA . GLY B 1 346 ? 0.039 -3.676 -11.469 1 97.19 346 GLY B CA 1
ATOM 5906 C C . GLY B 1 346 ? 0.381 -3.809 -9.992 1 97.19 346 GLY B C 1
ATOM 5907 O O . GLY B 1 346 ? -0.376 -3.357 -9.133 1 97.19 346 GLY B O 1
ATOM 5908 N N . TYR B 1 347 ? 1.537 -4.395 -9.633 1 97.44 347 TYR B N 1
ATOM 5909 C CA . TYR B 1 347 ? 1.932 -4.531 -8.234 1 97.44 347 TYR B CA 1
ATOM 5910 C C . TYR B 1 347 ? 2.098 -3.162 -7.582 1 97.44 347 TYR B C 1
ATOM 5912 O O . TYR B 1 347 ? 1.543 -2.908 -6.508 1 97.44 347 TYR B O 1
ATOM 5920 N N . LYS B 1 348 ? 2.865 -2.322 -8.195 1 96 348 LYS B N 1
ATOM 5921 C CA . LYS B 1 348 ? 3 -0.926 -7.789 1 96 348 LYS B CA 1
ATOM 5922 C C . LYS B 1 348 ? 2.457 0.013 -8.859 1 96 348 LYS B C 1
ATOM 5924 O O . LYS B 1 348 ? 2.125 -0.423 -9.969 1 96 348 LYS B O 1
ATOM 5929 N N . ARG B 1 349 ? 2.291 1.229 -8.508 1 94.19 349 ARG B N 1
ATOM 5930 C CA . ARG B 1 349 ? 1.88 2.227 -9.492 1 94.19 349 ARG B CA 1
ATOM 5931 C C . ARG B 1 349 ? 2.939 2.396 -10.578 1 94.19 349 ARG B C 1
ATOM 5933 O O . ARG B 1 349 ? 4.137 2.301 -10.305 1 94.19 349 ARG B O 1
ATOM 5940 N N . PRO B 1 350 ? 2.523 2.707 -11.812 1 93.44 350 PRO B N 1
ATOM 5941 C CA . PRO B 1 350 ? 3.482 2.836 -12.914 1 93.44 350 PRO B CA 1
ATOM 5942 C C . PRO B 1 350 ? 4.586 3.846 -12.617 1 93.44 350 PRO B C 1
ATOM 5944 O O . PRO B 1 350 ? 5.746 3.619 -12.977 1 93.44 350 PRO B O 1
ATOM 5947 N N . THR B 1 351 ? 4.32 4.879 -11.922 1 88.5 351 THR B N 1
ATOM 5948 C CA . THR B 1 351 ? 5.301 5.922 -11.648 1 88.5 351 THR B CA 1
ATOM 5949 C C . THR B 1 351 ? 6.41 5.395 -10.742 1 88.5 351 THR B C 1
ATOM 5951 O O . THR B 1 351 ? 7.535 5.895 -10.773 1 88.5 351 THR B O 1
ATOM 5954 N N . PHE B 1 352 ? 6.117 4.418 -9.938 1 92.38 352 PHE B N 1
ATOM 5955 C CA . PHE B 1 352 ? 7.133 3.787 -9.102 1 92.38 352 PHE B CA 1
ATOM 5956 C C . PHE B 1 352 ? 8.273 3.24 -9.953 1 92.38 352 PHE B C 1
ATOM 5958 O O . PHE B 1 352 ? 9.445 3.469 -9.656 1 92.38 352 PHE B O 1
ATOM 5965 N N . TYR B 1 353 ? 7.953 2.604 -11.023 1 95.12 353 TYR B N 1
ATOM 5966 C CA . TYR B 1 353 ? 8.938 1.924 -11.859 1 95.12 353 TYR B CA 1
ATOM 5967 C C . TYR B 1 353 ? 9.789 2.928 -12.625 1 95.12 353 TYR B C 1
ATOM 5969 O O . TYR B 1 353 ? 10.969 2.68 -12.891 1 95.12 353 TYR B O 1
ATOM 5977 N N . LYS B 1 354 ? 9.125 3.992 -12.969 1 92.5 354 LYS B N 1
ATOM 5978 C CA . LYS B 1 354 ? 9.875 5.07 -13.602 1 92.5 354 LYS B CA 1
ATOM 5979 C C . LYS B 1 354 ? 10.844 5.719 -12.617 1 92.5 354 LYS B C 1
ATOM 5981 O O . LYS B 1 354 ? 12.039 5.848 -12.906 1 92.5 354 LYS B O 1
ATOM 5986 N N . HIS B 1 355 ? 10.367 6.016 -11.43 1 87.44 355 HIS B N 1
ATOM 5987 C CA . HIS B 1 355 ? 11.172 6.707 -10.43 1 87.44 355 HIS B CA 1
ATOM 5988 C C . HIS B 1 355 ? 12.305 5.824 -9.922 1 87.44 355 HIS B C 1
ATOM 5990 O O . HIS B 1 355 ? 13.383 6.32 -9.594 1 87.44 355 HIS B O 1
ATOM 5996 N N . ALA B 1 356 ? 12.094 4.539 -9.961 1 90.25 356 ALA B N 1
ATOM 5997 C CA . ALA B 1 356 ? 13.086 3.58 -9.477 1 90.25 356 ALA B CA 1
ATOM 5998 C C . ALA B 1 356 ? 14.062 3.197 -10.578 1 90.25 356 ALA B C 1
ATOM 6000 O O . ALA B 1 356 ? 14.953 2.363 -10.367 1 90.25 356 ALA B O 1
ATOM 6001 N N . ASP B 1 357 ? 13.914 3.729 -11.766 1 92.12 357 ASP B N 1
ATOM 6002 C CA . ASP B 1 357 ? 14.766 3.463 -12.922 1 92.12 357 ASP B CA 1
ATOM 6003 C C . ASP B 1 357 ? 14.695 1.992 -13.328 1 92.12 357 ASP B C 1
ATOM 6005 O O . ASP B 1 357 ? 15.703 1.397 -13.711 1 92.12 357 ASP B O 1
ATOM 6009 N N . LEU B 1 358 ? 13.539 1.45 -13.102 1 95.88 358 LEU B N 1
ATOM 6010 C CA . LEU B 1 358 ? 13.305 0.077 -13.531 1 95.88 358 LEU B CA 1
ATOM 6011 C C . LEU B 1 358 ? 12.836 0.035 -14.984 1 95.88 358 LEU B C 1
ATOM 6013 O O . LEU B 1 358 ? 12.984 -0.988 -15.656 1 95.88 358 LEU B O 1
ATOM 6017 N N . VAL B 1 359 ? 12.195 1.107 -15.406 1 97.44 359 VAL B N 1
ATOM 6018 C CA . VAL B 1 359 ? 11.898 1.37 -16.812 1 97.44 359 VAL B CA 1
ATOM 6019 C C . VAL B 1 359 ? 12.734 2.555 -17.297 1 97.44 359 VAL B C 1
ATOM 6021 O O . VAL B 1 359 ? 12.664 3.646 -16.734 1 97.44 359 VAL B O 1
ATOM 6024 N N . THR B 1 360 ? 13.492 2.355 -18.266 1 97.25 360 THR B N 1
ATOM 6025 C CA . THR B 1 360 ? 14.383 3.414 -18.734 1 97.25 360 THR B CA 1
ATOM 6026 C C . THR B 1 360 ? 14.219 3.633 -20.234 1 97.25 360 THR B C 1
ATOM 6028 O O . THR B 1 360 ? 13.609 2.812 -20.922 1 97.25 360 THR B O 1
ATOM 6031 N N . GLY B 1 361 ? 14.68 4.719 -20.781 1 97.5 361 GLY B N 1
ATOM 6032 C CA . GLY B 1 361 ? 14.555 5.113 -22.172 1 97.5 361 GLY B CA 1
ATOM 6033 C C . GLY B 1 361 ? 14.148 6.566 -22.359 1 97.5 361 GLY B C 1
ATOM 6034 O O . GLY B 1 361 ? 14.578 7.43 -21.578 1 97.5 361 GLY B O 1
ATOM 6035 N N . ASN B 1 362 ? 13.422 6.781 -23.469 1 97.19 362 ASN B N 1
ATOM 6036 C CA . ASN B 1 362 ? 12.914 8.125 -23.734 1 97.19 362 ASN B CA 1
ATOM 6037 C C . ASN B 1 362 ? 11.852 8.531 -22.719 1 97.19 362 ASN B C 1
ATOM 6039 O O . ASN B 1 362 ? 10.844 7.848 -22.562 1 97.19 362 ASN B O 1
ATOM 6043 N N . GLU B 1 363 ? 12.062 9.625 -22.094 1 95.12 363 GLU B N 1
ATOM 6044 C CA . GLU B 1 363 ? 11.203 10.062 -21 1 95.12 363 GLU B CA 1
ATOM 6045 C C . GLU B 1 363 ? 9.766 10.234 -21.469 1 95.12 363 GLU B C 1
ATOM 6047 O O . GLU B 1 363 ? 8.828 9.805 -20.781 1 95.12 363 GLU B O 1
ATOM 6052 N N . GLU B 1 364 ? 9.594 10.859 -22.562 1 95.5 364 GLU B N 1
ATOM 6053 C CA . GLU B 1 364 ? 8.25 11.094 -23.078 1 95.5 364 GLU B CA 1
ATOM 6054 C C . GLU B 1 364 ? 7.562 9.781 -23.453 1 95.5 364 GLU B C 1
ATOM 6056 O O . GLU B 1 364 ? 6.371 9.602 -23.188 1 95.5 364 GLU B O 1
ATOM 6061 N N . ALA B 1 365 ? 8.336 8.891 -24.062 1 97.31 365 ALA B N 1
ATOM 6062 C CA . ALA B 1 365 ? 7.797 7.582 -24.422 1 97.31 365 ALA B CA 1
ATOM 6063 C C . ALA B 1 365 ? 7.379 6.793 -23.188 1 97.31 365 ALA B C 1
ATOM 6065 O O . ALA B 1 365 ? 6.344 6.125 -23.188 1 97.31 365 ALA B O 1
ATOM 6066 N N . ILE B 1 366 ? 8.195 6.914 -22.156 1 97.44 366 ILE B N 1
ATOM 6067 C CA . ILE B 1 366 ? 7.895 6.215 -20.906 1 97.44 366 ILE B CA 1
ATOM 6068 C C . ILE B 1 366 ? 6.578 6.738 -20.328 1 97.44 366 ILE B C 1
ATOM 6070 O O . ILE B 1 366 ? 5.691 5.957 -19.984 1 97.44 366 ILE B O 1
ATOM 6074 N N . ASP B 1 367 ? 6.434 8.031 -20.234 1 93.75 367 ASP B N 1
ATOM 6075 C CA . ASP B 1 367 ? 5.223 8.633 -19.688 1 93.75 367 ASP B CA 1
ATOM 6076 C C . ASP B 1 367 ? 3.99 8.219 -20.484 1 93.75 367 ASP B C 1
ATOM 6078 O O . ASP B 1 367 ? 2.955 7.875 -19.906 1 93.75 367 ASP B O 1
ATOM 6082 N N . GLN B 1 368 ? 4.113 8.266 -21.797 1 95.25 368 GLN B N 1
ATOM 6083 C CA . GLN B 1 368 ? 3.002 7.863 -22.641 1 95.25 368 GLN B CA 1
ATOM 6084 C C . GLN B 1 368 ? 2.656 6.391 -22.453 1 95.25 368 GLN B C 1
ATOM 6086 O O . GLN B 1 368 ? 1.481 6.031 -22.359 1 95.25 368 GLN B O 1
ATOM 6091 N N . PHE B 1 369 ? 3.684 5.586 -22.422 1 97.56 369 PHE B N 1
ATOM 6092 C CA . PHE B 1 369 ? 3.48 4.152 -22.266 1 97.56 369 PHE B CA 1
ATOM 6093 C C . PHE B 1 369 ? 2.779 3.844 -20.953 1 97.56 369 PHE B C 1
ATOM 6095 O O . PHE B 1 369 ? 1.812 3.078 -20.922 1 97.56 369 PHE B O 1
ATOM 6102 N N . LEU B 1 370 ? 3.236 4.457 -19.891 1 95.69 370 LEU B N 1
ATOM 6103 C CA . LEU B 1 370 ? 2.689 4.191 -18.562 1 95.69 370 LEU B CA 1
ATOM 6104 C C . LEU B 1 370 ? 1.221 4.594 -18.484 1 95.69 370 LEU B C 1
ATOM 6106 O O . LEU B 1 370 ? 0.435 3.971 -17.766 1 95.69 370 LEU B O 1
ATOM 6110 N N . ARG B 1 371 ? 0.796 5.523 -19.25 1 92.06 371 ARG B N 1
ATOM 6111 C CA . ARG B 1 371 ? -0.584 5.996 -19.25 1 92.06 371 ARG B CA 1
ATOM 6112 C C . ARG B 1 371 ? -1.506 5 -19.953 1 92.06 371 ARG B C 1
ATOM 6114 O O . ARG B 1 371 ? -2.729 5.078 -19.812 1 92.06 371 ARG B O 1
ATOM 6121 N N . THR B 1 372 ? -0.914 4.086 -20.734 1 96.12 372 THR B N 1
ATOM 6122 C CA . THR B 1 372 ? -1.741 3.121 -21.453 1 96.12 372 THR B CA 1
ATOM 6123 C C . THR B 1 372 ? -2.109 1.949 -20.547 1 96.12 372 THR B C 1
ATOM 6125 O O . THR B 1 372 ? -2.963 1.132 -20.891 1 96.12 372 THR B O 1
ATOM 6128 N N . LEU B 1 373 ? -1.483 1.833 -19.406 1 96 373 LEU B N 1
ATOM 6129 C CA . LEU B 1 373 ? -1.635 0.658 -18.547 1 96 373 LEU B CA 1
ATOM 6130 C C . LEU B 1 373 ? -2.793 0.84 -17.578 1 96 373 LEU B C 1
ATOM 6132 O O . LEU B 1 373 ? -2.988 1.93 -17.031 1 96 373 LEU B O 1
ATOM 6136 N N . PRO B 1 374 ? -3.547 -0.228 -17.344 1 93.06 374 PRO B N 1
ATOM 6137 C CA . PRO B 1 374 ? -4.582 -0.152 -16.297 1 93.06 374 PRO B CA 1
ATOM 6138 C C . PRO B 1 374 ? -4 0.064 -14.906 1 93.06 374 PRO B C 1
ATOM 6140 O O . PRO B 1 374 ? -2.844 -0.279 -14.656 1 93.06 374 PRO B O 1
ATOM 6143 N N . ASP B 1 375 ? -4.848 0.593 -13.984 1 86.38 375 ASP B N 1
ATOM 6144 C CA . ASP B 1 375 ? -4.367 1.002 -12.672 1 86.38 375 ASP B CA 1
ATOM 6145 C C . ASP B 1 375 ? -4.926 0.095 -11.578 1 86.38 375 ASP B C 1
ATOM 6147 O O . ASP B 1 375 ? -4.91 0.454 -10.398 1 86.38 375 ASP B O 1
ATOM 6151 N N . GLN B 1 376 ? -5.301 -1.085 -11.836 1 91.75 376 GLN B N 1
ATOM 6152 C CA . GLN B 1 376 ? -5.855 -1.973 -10.82 1 91.75 376 GLN B CA 1
ATOM 6153 C C . GLN B 1 376 ? -4.758 -2.814 -10.172 1 91.75 376 GLN B C 1
ATOM 6155 O O . GLN B 1 376 ? -3.869 -3.32 -10.859 1 91.75 376 GLN B O 1
ATOM 6160 N N . GLU B 1 377 ? -4.844 -2.9 -8.875 1 94.62 377 GLU B N 1
ATOM 6161 C CA . GLU B 1 377 ? -3.924 -3.75 -8.125 1 94.62 377 GLU B CA 1
ATOM 6162 C C . GLU B 1 377 ? -4.383 -5.203 -8.133 1 94.62 377 GLU B C 1
ATOM 6164 O O . GLU B 1 377 ? -5.578 -5.484 -7.996 1 94.62 377 GLU B O 1
ATOM 6169 N N . PRO B 1 378 ? -3.447 -6.129 -8.305 1 97.56 378 PRO B N 1
ATOM 6170 C CA . PRO B 1 378 ? -3.846 -7.535 -8.32 1 97.56 378 PRO B CA 1
ATOM 6171 C C . PRO B 1 378 ? -4.234 -8.055 -6.934 1 97.56 378 PRO B C 1
ATOM 6173 O O . PRO B 1 378 ? -3.672 -7.621 -5.926 1 97.56 378 PRO B O 1
ATOM 6176 N N . THR B 1 379 ? -5.137 -9.016 -6.973 1 96.56 379 THR B N 1
ATOM 6177 C CA . THR B 1 379 ? -5.672 -9.68 -5.785 1 96.56 379 THR B CA 1
ATOM 6178 C C . THR B 1 379 ? -5.543 -11.195 -5.91 1 96.56 379 THR B C 1
ATOM 6180 O O . THR B 1 379 ? -5.816 -11.758 -6.973 1 96.56 379 THR B O 1
ATOM 6183 N N . LEU B 1 380 ? -5.105 -11.812 -4.832 1 98.12 380 LEU B N 1
ATOM 6184 C CA . LEU B 1 380 ? -5.051 -13.273 -4.836 1 98.12 380 LEU B CA 1
ATOM 6185 C C . LEU B 1 380 ? -5.43 -13.836 -3.467 1 98.12 380 LEU B C 1
ATOM 6187 O O . LEU B 1 380 ? -4.895 -13.398 -2.445 1 98.12 380 LEU B O 1
ATOM 6191 N N . HIS B 1 381 ? -6.371 -14.797 -3.438 1 97.5 381 HIS B N 1
ATOM 6192 C CA . HIS B 1 381 ? -6.855 -15.406 -2.203 1 97.5 381 HIS B CA 1
ATOM 6193 C C . HIS B 1 381 ? -6.348 -16.828 -2.061 1 97.5 381 HIS B C 1
ATOM 6195 O O . HIS B 1 381 ? -6.43 -17.422 -0.979 1 97.5 381 HIS B O 1
ATOM 6201 N N . ASP B 1 382 ? -5.832 -17.375 -3.127 1 98.06 382 ASP B N 1
ATOM 6202 C CA . ASP B 1 382 ? -5.496 -18.797 -3.186 1 98.06 382 ASP B CA 1
ATOM 6203 C C . ASP B 1 382 ? -4.016 -19.016 -2.885 1 98.06 382 ASP B C 1
ATOM 6205 O O . ASP B 1 382 ? -3.217 -18.078 -2.928 1 98.06 382 ASP B O 1
ATOM 6209 N N . PHE B 1 383 ? -3.719 -20.25 -2.572 1 97.19 383 PHE B N 1
ATOM 6210 C CA . PHE B 1 383 ? -2.354 -20.656 -2.26 1 97.19 383 PHE B CA 1
ATOM 6211 C C . PHE B 1 383 ? -2.016 -21.984 -2.918 1 97.19 383 PHE B C 1
ATOM 6213 O O . PHE B 1 383 ? -2.857 -22.875 -2.979 1 97.19 383 PHE B O 1
ATOM 6220 N N . PHE B 1 384 ? -0.826 -22.047 -3.439 1 94.69 384 PHE B N 1
ATOM 6221 C CA . PHE B 1 384 ? -0.294 -23.312 -3.924 1 94.69 384 PHE B CA 1
ATOM 6222 C C . PHE B 1 384 ? 1.229 -23.297 -3.936 1 94.69 384 PHE B C 1
ATOM 6224 O O . PHE B 1 384 ? 1.841 -22.234 -3.922 1 94.69 384 PHE B O 1
#

Secondary structure (DSSP, 8-state):
-EEEEE-GGGHHHHHHHHHHHTT----HHHHHHHHHHHT-TTEEEEEEEETTEEEEEEEEEEEEEEETTEEEEEEEEEEEEE-GGGTTSSHHHHHHHHHHHHHHHTT--EEEE--S-HHHHHTTT-EEEEEEEEEEEEGGGSPPPPSS-SSEEEE--TT-HHHHHHHHHT--TT-B---HHHHHHHHHHTTTSEEEEEE-TTS-EEEEEEEEEETTEEEEEEEEESSHHHHHHHHHHHHTTGGG-SEEEEEEEGGG-GGGGSS-TTSEEEEEEEEEEEES-HHHHHHHS--SS-EEEEEEEE-SSSGGG-SEEEEEEETTEEEEEEE-SPPSEEEEHHHHHHHHHTSS-HHHHHHTTSSEE-HHHHHHHHHTS--PPP------/-EEEEE-GGGHHHHHHHHHHHHT----HHHHHHHHHHHT-TTEEEEEEEETTEEEEEEEEEEEEEEETTEEEEEEEEEEEEE-GGGTTSSHHHHHHHHHHHHHHHHT--EEEE--S-HHHHHTTT-EEEEEEEEEEEEGGGSPPPPSS-SSEEEE--TT-HHHHHHHHHT--TT-B---HHHHHHHHHHTTTSEEEEEE-TTS-EEEEEEEEEETTEEEEEEEEESSHHHHHHHHHHHHTTGGG-SEEEEEEEGGG-GGGGSS-TTSEEEEEEEEEEEES-HHHHHHHS--SS-EEEEEEEE-SSSGGG-SEEEEEEETTEEEEEEE-SPPSEEEEHHHHHHHHHTSS-HHHHHHTTSSEE-HHHHHHHHHTS--PPP------

Sequence (768 aa):
MVIQTLDARHFDEAFALSCYAFQAKPTSEQTETARTHWSHHNATHFALMDDNQLASKLTLLSLSIQLFGRTVPMGGIASVASYPEARRQGGVRKLLHHSLETMKEKGQVLSYLAPFSVSFYRKFGWEILCDEVTYTLEKNQLPRPLATLEGTLTRVPYQDNRIKDVYTNCLRHGMLERDDEWWGRKQEENKEYHTVLYEDAEGTPKAYMVYRFSESKWTTQEMIYYDQSALKALLHFVGQHDSMLDEATITVPGSSALHYYLPDPLTKATTKPYFMARIVDFQAFVETHPFLADGQFTIRIQDDFATWNNTIFALSIKDGHAQCVPTTDPPSLFMTIQTASSLFMGYKRPTFYKHADLVTGNEEAIDQFLRTLPDQEPTLHDFFMVIQTLDARHFDEAFALSCYAFQAKPTSEQTETARTHWSHHNATHFALMDDNQLASKLTLLSLSIQLFGRTVPMGGIASVASYPEARRQGGVRKLLHHSLETMKEKGQVLSYLAPFSVSFYRKFGWEILCDEVTYTLEKNQLPRPLATLEGTLTRVPYQDNRIKDVYTNCLRHGMLERDDEWWGRKQEENKEYHTVLYEDAEGTPKAYMVYRFSESKWTTQEMIYYDQSALKALLHFVGQHDSMLDEATITVPGSSALHYYLPDPLTKATTKPYFMARIVDFQAFVETHPFLADGQFTIRIQDDFATWNNTIFALSIKDGHAQCVPTTDPPSLFMTIQTASSLFMGYKRPTFYKHADLVTGNEEAIDQFLRTLPDQEPTLHDFF

Nearest PDB structures (foldseek):
  3n7z-assembly1_A  TM=9.403E-01  e=2.128E-43  Bacillus anthracis str. Sterne
  3n7z-assembly1_F  TM=9.386E-01  e=9.404E-42  Bacillus anthracis str. Sterne
  3n7z-assembly1_D  TM=9.356E-01  e=2.055E-41  Bacillus anthracis str. Sterne
  2i00-assembly2_C  TM=9.151E-01  e=1.126E-41  Enterococcus faecalis V583
  6rfy-assembly1_F  TM=8.684E-01  e=2.330E-31  Mycobacteroides abscessus

Foldseek 3Di:
DDKDKDDLVCLVQLVVQLCVFVVDDDDPVRSVVSSVVRHDPQKIKMADDDVNHGFWIWIWGWFWADFANDIATEIEIGSTGGDPVSPPVCGSLVVVLVSLVVCVVVRHFKYKYFDPDQVVCVVQQKHFQFKKKKFKAFLVQQDAADPDQAFDKDWDQLPPVLVVVQCVLQGDQAETDDDPVNSVVVSVVLVVWIKMWTAGNVRRTFWMWTWDDDPQEIETQDITGHDDSRVSVVSNVRNVCSVSHRMYMYMFIPLPLCLVPTPHSVTDMDMDRGMIMFGSAPQSVLQVHFWDDWDWFWEQECRPSRCNNGAIWIWTDDPRGIHIDGDPDDGQKYAYRNLVGRLQSQRDQLVVCVVVVRMDGHPVRSVVVSNTHDHGRHGYSDHD/DDKDKDDLVCLVQLVVQLCVFVVDDDDPVRSVVSSVVRHDPQKIKMADDDPNHGFWIWIWGWFWADFANDIATEIEIGSTGGDPVSPPVCGSLVVVLVSLVVCVVVRHFKYKYFDPDQVVCVVQQKHFQFKKKKFKAFLVQQDAADPDQAFDKDWDQLPPVLVVVQCVLQGDQAETDDDPVNSVVVNVVLVVWIKMWTAGNVRRTFWMWTWDDDPQEIETQDITGHDDSRVSVVSNVRNVCSVSHRMYMYMFIPLPLCLVPTPHSVTDMDMDRGMIMFGSAPQSVLQVHWWDDWDWFWEQECRPSRCNNGAIWIWTDDPRGIHIDGDPDDGQKYAYRNLVGRLQSQRDQLVVCVVVVRMDGHPVRSVVVSNTHDHGRHGYSDHD

Organism: NCBI:txid1246626

pLDDT: mean 95.52, std 3.6, range [77.25, 98.94]

InterPro domains:
  IPR000182 GNAT domain [PS51186] (1-143)
  IPR016181 Acyl-CoA N-acyltransferase [SSF55729] (1-280)
  IPR025559 Enhanced intracellular survival protein domain [PF13530] (283-380)
  IPR036527 SCP2 sterol-binding domain superfamily [G3DSA:3.30.1050.10] (270-378)
  IPR036527 SCP2 sterol-binding domain superfamily [SSF55718] (281-384)
  IPR041380 Eis-like, acetyltransferase domain [PF17668] (174-279)
  IPR051554 Acetyltransferase Eis [PTHR37817] (9-384)

Radius of gyration: 27.82 Å; Cα contacts (8 Å, |Δi|>4): 1681; chains: 2; bounding box: 66×80×67 Å

Solvent-accessible surface area (backbone atoms only — not comparable to full-atom values): 39863 Å² total; per-residue (Å²): 121,48,80,40,79,55,53,83,89,41,45,65,63,55,48,49,48,46,27,61,62,67,69,51,81,74,50,74,68,53,48,51,50,50,52,55,55,63,65,34,87,46,46,46,38,40,30,35,28,50,96,89,33,86,32,26,36,35,34,43,32,64,45,36,27,27,54,82,87,36,82,41,46,24,33,33,47,27,74,70,35,50,45,78,90,45,52,95,66,54,49,64,60,53,50,52,49,50,49,47,53,52,30,48,74,72,62,19,28,33,32,41,34,54,62,95,46,64,63,65,43,41,77,66,26,31,24,59,35,33,40,32,30,37,34,47,31,45,56,92,44,48,37,70,54,61,94,74,72,80,40,48,77,45,80,45,64,77,80,40,64,60,52,57,49,28,51,63,75,46,66,43,34,51,20,71,57,76,50,72,68,52,51,52,50,50,48,63,74,42,65,88,42,48,29,39,36,33,23,39,77,89,64,49,61,33,20,39,38,32,30,44,71,57,95,33,32,36,39,42,72,43,75,49,52,62,41,53,72,37,44,50,51,54,41,21,55,58,20,68,39,50,92,60,35,55,32,36,37,44,49,44,38,46,71,65,49,62,47,81,73,42,68,46,43,75,42,52,30,38,44,36,67,49,34,26,24,22,58,57,33,55,52,66,33,48,44,68,43,68,36,72,41,67,47,79,49,29,37,30,30,48,27,91,71,55,56,95,44,45,45,33,30,36,35,42,30,51,92,34,38,35,48,56,42,82,45,86,66,79,56,40,32,37,33,38,42,27,49,47,26,22,53,76,50,14,49,56,55,63,60,55,38,48,64,54,63,48,45,45,66,43,67,69,57,48,55,56,53,51,62,18,50,69,77,58,55,25,34,59,88,78,85,91,123,46,80,40,78,55,53,82,88,40,45,65,62,55,48,48,48,48,28,60,63,67,69,51,83,74,49,74,67,53,48,51,51,49,53,56,55,63,65,34,88,44,45,46,40,41,30,35,30,49,95,89,33,84,32,24,36,32,32,43,31,64,46,35,26,26,55,80,89,35,83,41,47,24,32,33,47,27,74,72,39,49,45,78,91,46,52,96,67,54,49,65,59,54,51,51,49,50,48,46,52,51,29,48,75,71,62,18,29,33,32,40,34,54,63,95,44,64,62,65,44,41,76,66,27,30,24,60,34,32,42,32,30,38,35,48,30,45,57,93,43,47,37,69,54,61,95,72,71,81,42,48,77,45,80,45,64,77,80,40,64,61,54,56,50,26,51,63,75,46,66,43,35,52,20,71,54,75,50,71,67,51,50,52,53,50,47,63,74,42,64,87,41,48,28,39,38,33,23,40,76,87,64,50,62,33,20,37,37,31,30,45,70,58,95,33,31,34,41,42,73,43,76,48,52,62,39,52,70,36,44,49,52,53,41,22,56,59,20,68,39,49,93,60,34,55,32,36,37,45,49,42,38,46,69,66,49,62,47,81,74,42,67,45,43,75,42,51,29,38,43,36,68,50,34,27,25,22,58,58,32,54,52,66,33,48,45,68,43,66,36,73,42,68,48,77,47,28,38,30,30,48,25,91,71,56,57,94,45,45,44,29,30,37,36,42,30,50,93,33,38,35,47,55,42,80,47,85,66,79,58,40,32,37,32,36,42,27,49,45,26,22,53,77,49,13,49,57,55,63,61,54,37,48,62,55,62,50,44,44,68,42,65,68,55,48,56,55,53,51,62,18,50,71,78,57,55,25,35,60,88,78,85,90